Protein AF-A0A8J4PQ08-F1 (afdb_monomer_lite)

Organism: NCBI:txid133409

pLDDT: mean 77.32, std 24.74, range [23.03, 98.25]

InterPro domains:
  IPR052014 Dictyostelium Tiger [PTHR31341] (8-378)

Secondary structure (DSSP, 8-state):
----------------TTS---------B-TTS-B----TT--------SSS--------S--S----TTTTTS--TTPPP----SSSS-----PPP--EEEEPPPPTT-EEEEEEETT-BSSSS-BSEEEEEETTEEPP-EEEEETTEEEEEEEEEPS--SEEEEEEEETTEEEEEEEESPPPEEEEEEEETTEEEEEEE---S-GGGEEEEETTEE-GGGEEEEETTEEEEE----B--EEEEEEEETTEEPPTT--EEE---EEEEE----TT-EEEEEEEESB---STTPPPPEEEEETTEEPEEEE---TTS-EEEEEEPP--S-S-SB-EEEEETTEEPPP-S--B-PPPPEEEEEEEETTEEEEEEE---SS--

Structure (mmCIF, N/CA/C/O backbone):
data_AF-A0A8J4PQ08-F1
#
_entry.id   AF-A0A8J4PQ08-F1
#
loop_
_atom_site.group_PDB
_atom_site.id
_atom_site.type_symbol
_atom_site.label_atom_id
_atom_site.label_alt_id
_atom_site.label_comp_id
_atom_site.label_asym_id
_atom_site.label_entity_id
_atom_site.label_seq_id
_atom_site.pdbx_PDB_ins_code
_atom_site.Cartn_x
_atom_site.Cartn_y
_atom_site.Cartn_z
_atom_site.occupancy
_atom_site.B_iso_or_equiv
_atom_site.auth_seq_id
_atom_site.auth_comp_id
_atom_site.auth_asym_id
_atom_site.auth_atom_id
_atom_site.pdbx_PDB_model_num
ATOM 1 N N . MET A 1 1 ? -5.046 44.887 -61.066 1.00 30.95 1 MET A N 1
ATOM 2 C CA . MET A 1 1 ? -5.286 43.570 -61.690 1.00 30.95 1 MET A CA 1
ATOM 3 C C . MET A 1 1 ? -5.035 42.517 -60.612 1.00 30.95 1 MET A C 1
ATOM 5 O O . MET A 1 1 ? -3.897 42.360 -60.197 1.00 30.95 1 MET A O 1
ATOM 9 N N . ARG A 1 2 ? -6.095 41.941 -60.026 1.00 25.31 2 ARG A N 1
ATOM 10 C CA . ARG A 1 2 ? -6.002 40.898 -58.986 1.00 25.31 2 ARG A CA 1
ATOM 11 C C . ARG A 1 2 ? -5.911 39.541 -59.683 1.00 25.31 2 ARG A C 1
ATOM 13 O O . ARG A 1 2 ? -6.821 39.213 -60.434 1.00 25.31 2 ARG A O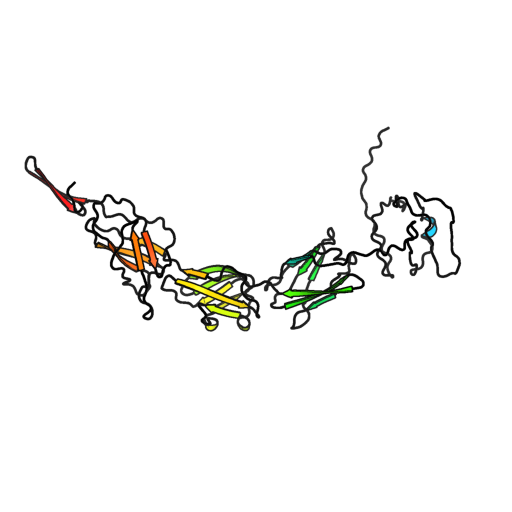 1
ATOM 20 N N . LEU A 1 3 ? -4.867 38.765 -59.407 1.00 24.53 3 LEU A N 1
ATOM 21 C CA . LEU A 1 3 ? -4.848 37.331 -59.693 1.00 24.53 3 LEU A CA 1
ATOM 22 C C . LEU A 1 3 ? -5.061 36.588 -58.373 1.00 24.53 3 LEU A C 1
ATOM 24 O O . LEU A 1 3 ? -4.211 36.611 -57.488 1.00 24.53 3 LEU A O 1
ATOM 28 N N . GLN A 1 4 ? -6.242 35.985 -58.240 1.00 29.97 4 GLN A N 1
ATOM 29 C CA . GLN A 1 4 ? -6.496 34.890 -57.311 1.00 29.97 4 GLN A CA 1
ATOM 30 C C . GLN A 1 4 ? -6.003 33.599 -57.969 1.00 29.97 4 GLN A C 1
ATOM 32 O O . GLN A 1 4 ? -6.389 33.298 -59.096 1.00 29.97 4 GLN A O 1
ATOM 37 N N . GLY A 1 5 ? -5.181 32.831 -57.260 1.00 26.22 5 GLY A N 1
ATOM 38 C CA . GLY A 1 5 ? -4.785 31.485 -57.656 1.00 26.22 5 GLY A CA 1
ATOM 39 C C . GLY A 1 5 ? -4.440 30.675 -56.414 1.00 26.22 5 GLY A C 1
ATOM 40 O O . GLY A 1 5 ? -3.536 31.038 -55.669 1.00 26.22 5 GLY A O 1
ATOM 41 N N . ASN A 1 6 ? -5.195 29.605 -56.172 1.00 27.89 6 ASN A N 1
ATOM 42 C CA . ASN A 1 6 ? -4.967 28.669 -55.076 1.00 27.89 6 ASN A CA 1
ATOM 43 C C . ASN A 1 6 ? -3.639 27.926 -55.296 1.00 27.89 6 ASN A C 1
ATOM 45 O O . ASN A 1 6 ? -3.557 27.076 -56.183 1.00 27.89 6 ASN A O 1
ATOM 49 N N . LEU A 1 7 ? -2.617 28.213 -54.485 1.00 23.03 7 LEU A N 1
ATOM 50 C CA . LEU A 1 7 ? -1.416 27.380 -54.420 1.00 23.03 7 LEU A CA 1
ATOM 51 C C . LEU A 1 7 ? -1.771 26.058 -53.724 1.00 23.03 7 LEU A C 1
ATOM 53 O O . LEU A 1 7 ? -2.114 26.044 -52.544 1.00 23.03 7 LEU A O 1
ATOM 57 N N . LYS A 1 8 ? -1.675 24.941 -54.449 1.00 24.89 8 LYS A N 1
ATOM 58 C CA . LYS A 1 8 ? -1.604 23.603 -53.852 1.00 24.89 8 LYS A CA 1
ATOM 59 C C . LYS A 1 8 ? -0.134 23.220 -53.731 1.00 24.89 8 LYS A C 1
ATOM 61 O O . LYS A 1 8 ? 0.565 23.151 -54.738 1.00 24.89 8 LYS A O 1
ATOM 66 N N . LEU A 1 9 ? 0.318 22.990 -52.502 1.00 26.17 9 LEU A N 1
ATOM 67 C CA . LEU A 1 9 ? 1.654 22.487 -52.207 1.00 26.17 9 LEU A CA 1
ATOM 68 C C . LEU A 1 9 ? 1.728 21.016 -52.645 1.00 26.17 9 LEU A C 1
ATOM 70 O O . LEU A 1 9 ? 1.007 20.179 -52.107 1.00 26.17 9 LEU A O 1
ATOM 74 N N . PHE A 1 10 ? 2.580 20.706 -53.619 1.00 25.52 10 PHE A N 1
ATOM 75 C CA . PHE A 1 10 ? 2.962 19.333 -53.945 1.00 25.52 10 PHE A CA 1
ATOM 76 C C . PHE A 1 10 ? 4.436 19.160 -53.597 1.00 25.52 10 PHE A C 1
ATOM 78 O O . PHE A 1 10 ? 5.287 19.876 -54.116 1.00 25.52 10 PHE A O 1
ATOM 85 N N . ILE A 1 11 ? 4.726 18.218 -52.703 1.00 27.17 11 ILE A N 1
ATOM 86 C CA . ILE A 1 11 ? 6.089 17.802 -52.376 1.00 27.17 11 ILE A CA 1
ATOM 87 C C . ILE A 1 11 ? 6.394 16.599 -53.270 1.00 27.17 11 ILE A C 1
ATOM 89 O O . ILE A 1 11 ? 5.764 15.552 -53.126 1.00 27.17 11 ILE A O 1
ATOM 93 N N . ILE A 1 12 ? 7.323 16.752 -54.212 1.00 25.67 12 ILE A N 1
ATOM 94 C CA . ILE A 1 12 ? 7.818 15.651 -55.046 1.00 25.67 12 ILE A CA 1
ATOM 95 C C . ILE A 1 12 ? 9.221 15.299 -54.553 1.00 25.67 12 ILE A C 1
ATOM 97 O O . ILE A 1 12 ? 10.120 16.132 -54.607 1.00 25.67 12 ILE A O 1
ATOM 101 N N . TRP A 1 13 ? 9.405 14.061 -54.092 1.00 31.44 13 TRP A N 1
ATOM 102 C CA . TRP A 1 13 ? 10.722 13.498 -53.792 1.00 31.44 13 TRP A CA 1
ATOM 103 C C . TRP A 1 13 ? 11.233 12.739 -55.016 1.00 31.44 13 TRP A C 1
ATOM 105 O O . TRP A 1 13 ? 10.597 11.787 -55.466 1.00 31.44 13 TRP A O 1
ATOM 115 N N . VAL A 1 14 ? 12.385 13.145 -55.548 1.00 27.44 14 VAL A N 1
ATOM 116 C CA . VAL A 1 14 ? 13.109 12.373 -56.564 1.00 27.44 14 VAL A CA 1
ATOM 117 C C . VAL A 1 14 ? 14.093 11.461 -55.836 1.00 27.44 14 VAL A C 1
ATOM 119 O O . VAL A 1 14 ? 15.004 11.938 -55.167 1.00 27.44 14 VAL A O 1
ATOM 122 N N . ILE A 1 15 ? 13.897 10.145 -55.941 1.00 27.97 15 ILE A N 1
ATOM 123 C CA . ILE A 1 15 ? 14.805 9.136 -55.383 1.00 27.97 15 ILE A CA 1
ATOM 124 C C . ILE A 1 15 ? 15.737 8.665 -56.505 1.00 27.97 15 ILE A C 1
ATOM 126 O O . ILE A 1 15 ? 15.296 7.996 -57.439 1.00 27.97 15 ILE A O 1
ATOM 130 N N . LEU A 1 16 ? 17.027 8.990 -56.403 1.00 28.41 16 LEU A N 1
ATOM 131 C CA . LEU A 1 16 ? 18.085 8.340 -57.178 1.00 28.41 16 LEU A CA 1
ATOM 132 C C . LEU A 1 16 ? 18.475 7.045 -56.458 1.00 28.41 16 LEU A C 1
ATOM 134 O O . LEU A 1 16 ? 19.058 7.060 -55.377 1.00 28.41 16 LEU A O 1
ATOM 138 N N . VAL A 1 17 ? 18.098 5.912 -57.045 1.00 29.02 17 VAL A N 1
ATOM 139 C CA . VAL A 1 17 ? 18.459 4.584 -56.542 1.00 29.02 17 VAL A CA 1
ATOM 140 C C . VAL A 1 17 ? 19.876 4.257 -57.022 1.00 29.02 17 VAL A C 1
ATOM 142 O O . VAL A 1 17 ? 20.136 4.285 -58.222 1.00 29.02 17 VAL A O 1
ATOM 145 N N . ASN A 1 18 ? 20.748 3.910 -56.068 1.00 30.42 18 ASN A N 1
ATOM 146 C CA . ASN A 1 18 ? 22.137 3.436 -56.203 1.00 30.42 18 ASN A CA 1
ATOM 147 C C . ASN A 1 18 ? 23.290 4.458 -56.199 1.00 30.42 18 ASN A C 1
ATOM 149 O O . ASN A 1 18 ? 24.250 4.229 -56.913 1.00 30.42 18 ASN A O 1
ATOM 153 N N . VAL A 1 19 ? 23.284 5.472 -55.322 1.00 30.34 19 VAL A N 1
ATOM 154 C CA . VAL A 1 19 ? 24.459 5.899 -54.511 1.00 30.34 19 VAL A CA 1
ATOM 155 C C . VAL A 1 19 ? 23.916 6.600 -53.256 1.00 30.34 19 VAL A C 1
ATOM 157 O O . VAL A 1 19 ? 22.947 7.348 -53.347 1.00 30.34 19 VAL A O 1
ATOM 160 N N . ASN A 1 20 ? 24.508 6.355 -52.082 1.00 32.03 20 ASN A N 1
ATOM 161 C CA . ASN A 1 20 ? 24.143 6.983 -50.802 1.00 32.03 20 ASN A CA 1
ATOM 162 C C . ASN A 1 20 ? 24.432 8.498 -50.795 1.00 32.03 20 ASN A C 1
ATOM 164 O O . ASN A 1 20 ? 25.412 8.943 -50.201 1.00 32.03 20 ASN A O 1
ATOM 168 N N . LEU A 1 21 ? 23.580 9.294 -51.434 1.00 29.95 21 LEU A N 1
ATOM 169 C CA . LEU A 1 21 ? 23.566 10.744 -51.275 1.00 29.95 21 LEU A CA 1
ATOM 170 C C . LEU A 1 21 ? 22.111 11.216 -51.189 1.00 29.95 21 LEU A C 1
ATOM 172 O O . LEU A 1 21 ? 21.422 11.354 -52.196 1.00 29.95 21 LEU A O 1
ATOM 176 N N . VAL A 1 22 ? 21.630 11.427 -49.964 1.00 29.25 22 VAL A N 1
ATOM 177 C CA . VAL A 1 22 ? 20.340 12.074 -49.706 1.00 29.25 22 VAL A CA 1
ATOM 178 C C . VAL A 1 22 ? 20.629 13.549 -49.449 1.00 29.25 22 VAL A C 1
ATOM 180 O O . VAL A 1 22 ? 21.130 13.909 -48.388 1.00 29.25 22 VAL A O 1
ATOM 183 N N . ILE A 1 23 ? 20.343 14.398 -50.434 1.00 30.84 23 ILE A N 1
ATOM 184 C CA . ILE A 1 23 ? 20.303 15.850 -50.248 1.00 30.84 23 ILE A CA 1
ATOM 185 C C . ILE A 1 23 ? 18.859 16.191 -49.870 1.00 30.84 23 ILE A C 1
ATOM 187 O O . ILE A 1 23 ? 17.963 16.124 -50.708 1.00 30.84 23 ILE A O 1
ATOM 191 N N . CYS A 1 24 ? 18.618 16.509 -48.599 1.00 27.27 24 CYS A N 1
ATOM 192 C CA . CYS A 1 24 ? 17.357 17.103 -48.161 1.00 27.27 24 CYS A CA 1
ATOM 193 C C . CYS A 1 24 ? 17.487 18.624 -48.254 1.00 27.27 24 CYS A C 1
ATOM 195 O O . CYS A 1 24 ? 17.875 19.266 -47.282 1.00 27.27 24 CYS A O 1
ATOM 197 N N . GLU A 1 25 ? 17.150 19.200 -49.403 1.00 34.75 25 GLU A N 1
ATOM 198 C CA . GLU A 1 25 ? 16.831 20.625 -49.482 1.00 34.75 25 GLU A CA 1
ATOM 199 C C . GLU A 1 25 ? 15.361 20.803 -49.848 1.00 34.75 25 GLU A C 1
ATOM 201 O O . GLU A 1 25 ? 14.820 20.145 -50.738 1.00 34.75 25 GLU A O 1
ATOM 206 N N . TYR A 1 26 ? 14.696 21.701 -49.125 1.00 31.25 26 TYR A N 1
ATOM 207 C CA . TYR A 1 26 ? 13.339 22.124 -49.431 1.00 31.25 26 TYR A CA 1
ATOM 208 C C . TYR A 1 26 ? 13.378 23.008 -50.679 1.00 31.25 26 TYR A C 1
ATOM 210 O O . TYR A 1 26 ? 13.654 24.201 -50.589 1.00 31.25 26 TYR A O 1
ATOM 218 N N . SER A 1 27 ? 13.087 22.442 -51.848 1.00 37.84 27 SER A N 1
ATOM 219 C CA . SER A 1 27 ? 12.913 23.221 -53.076 1.00 37.84 27 SER A CA 1
ATOM 220 C C . SER A 1 27 ? 11.449 23.225 -53.518 1.00 37.84 27 SER A C 1
ATOM 222 O O . SER A 1 27 ? 10.813 22.180 -53.645 1.00 37.84 27 SER A O 1
ATOM 224 N N . LEU A 1 28 ? 10.911 24.419 -53.783 1.00 31.23 28 LEU A N 1
ATOM 225 C CA . LEU A 1 28 ? 9.627 24.601 -54.465 1.00 31.23 28 LEU A CA 1
ATOM 226 C C . LEU A 1 28 ? 9.815 24.293 -55.957 1.00 31.23 28 LEU A C 1
ATOM 228 O O . LEU A 1 28 ? 10.540 25.006 -56.655 1.00 31.23 28 LEU A O 1
ATOM 232 N N . VAL A 1 29 ? 9.155 23.242 -56.443 1.00 34.34 29 VAL A N 1
ATOM 233 C CA . VAL A 1 29 ? 9.182 22.833 -57.855 1.00 34.34 29 VAL A CA 1
ATOM 234 C C . VAL A 1 29 ? 7.780 22.985 -58.446 1.00 34.34 29 VAL A C 1
ATOM 236 O O . VAL A 1 29 ? 6.803 22.511 -57.867 1.00 34.34 29 VAL A O 1
ATOM 239 N N . ASN A 1 30 ? 7.661 23.664 -59.590 1.00 34.00 30 ASN A N 1
ATOM 240 C CA . ASN A 1 30 ? 6.406 23.727 -60.351 1.00 34.00 30 ASN A CA 1
ATOM 241 C C . ASN A 1 30 ? 6.280 22.503 -61.287 1.00 34.00 30 ASN A C 1
ATOM 243 O O . ASN A 1 30 ? 7.278 21.886 -61.648 1.00 34.00 30 ASN A O 1
ATOM 247 N N . TYR A 1 31 ? 5.060 22.193 -61.732 1.00 28.59 31 TYR A N 1
ATOM 248 C CA . TYR A 1 31 ? 4.630 21.031 -62.529 1.00 28.59 31 TYR A CA 1
ATOM 249 C C . TYR A 1 31 ? 5.437 20.747 -63.815 1.00 28.59 31 TYR A C 1
ATOM 251 O O . TYR A 1 31 ? 5.327 19.658 -64.367 1.00 28.59 31 TYR A O 1
ATOM 259 N N . ASN A 1 32 ? 6.274 21.686 -64.271 1.00 36.00 32 ASN A N 1
ATOM 260 C CA . ASN A 1 32 ? 7.143 21.538 -65.444 1.00 36.00 32 ASN A CA 1
ATOM 261 C C . ASN A 1 32 ? 8.618 21.239 -65.101 1.00 36.00 32 ASN A C 1
ATOM 263 O O . ASN A 1 32 ? 9.473 21.320 -65.978 1.00 36.00 32 ASN A O 1
ATOM 267 N N . GLY A 1 33 ? 8.944 20.916 -63.844 1.00 36.88 33 GLY A N 1
ATOM 268 C CA . GLY A 1 33 ? 10.312 20.567 -63.431 1.00 36.88 33 GLY A CA 1
ATOM 269 C C . GLY A 1 33 ? 11.247 21.764 -63.227 1.00 36.88 33 GLY A C 1
ATOM 270 O O . GLY A 1 33 ? 12.455 21.589 -63.104 1.00 36.88 33 GLY A O 1
ATOM 271 N N . THR A 1 34 ? 10.709 22.983 -63.173 1.00 37.69 34 THR A N 1
ATOM 272 C CA . THR A 1 34 ? 11.488 24.199 -62.903 1.00 37.69 34 THR A CA 1
ATOM 273 C C . THR A 1 34 ? 11.625 24.408 -61.392 1.00 37.69 34 THR A C 1
ATOM 275 O O . THR A 1 34 ? 10.616 24.537 -60.690 1.00 37.69 34 THR A O 1
ATOM 278 N N . ILE A 1 35 ? 12.866 24.445 -60.898 1.00 42.06 35 ILE A N 1
ATOM 279 C CA . ILE A 1 35 ? 13.210 24.768 -59.504 1.00 42.06 35 ILE A CA 1
ATOM 280 C C . ILE A 1 35 ? 13.193 26.294 -59.354 1.00 42.06 35 ILE A C 1
ATOM 282 O O . ILE A 1 35 ? 13.884 26.990 -60.096 1.00 42.06 35 ILE A O 1
ATOM 286 N N . LEU A 1 36 ? 12.380 26.824 -58.434 1.00 32.59 36 LEU A N 1
ATOM 287 C CA . LEU A 1 36 ? 12.050 28.258 -58.413 1.00 32.59 36 LEU A CA 1
ATOM 288 C C . LEU A 1 36 ? 12.892 29.139 -57.476 1.00 32.59 36 LEU A C 1
ATOM 290 O O . LEU A 1 36 ? 12.728 30.355 -57.538 1.00 32.59 36 LEU A O 1
ATOM 294 N N . ALA A 1 37 ? 13.798 28.602 -56.653 1.00 35.72 37 ALA A N 1
ATOM 295 C CA . ALA A 1 37 ? 14.756 29.436 -55.918 1.00 35.72 37 ALA A CA 1
ATOM 296 C C . ALA A 1 37 ? 15.928 28.635 -55.333 1.00 35.72 37 ALA A C 1
ATOM 298 O O . ALA A 1 37 ? 15.718 27.583 -54.736 1.00 35.72 37 ALA A O 1
ATOM 299 N N . PHE A 1 38 ? 17.127 29.215 -55.415 1.00 40.59 38 PHE A N 1
ATOM 300 C CA . PHE A 1 38 ? 18.205 29.019 -54.442 1.00 40.59 38 PHE A CA 1
ATOM 301 C C . PHE A 1 38 ? 18.368 30.316 -53.637 1.00 40.59 38 PHE A C 1
ATOM 303 O O . PHE A 1 38 ? 17.947 31.385 -54.092 1.00 40.59 38 PHE A O 1
ATOM 310 N N . GLN A 1 39 ? 18.987 30.250 -52.454 1.00 35.91 39 GLN A N 1
ATOM 311 C CA . GLN A 1 39 ? 19.452 31.468 -51.785 1.00 35.91 39 GLN A CA 1
ATOM 312 C C . GLN A 1 39 ? 20.406 32.255 -52.710 1.00 35.91 39 GLN A C 1
ATOM 314 O O . GLN A 1 39 ? 21.155 31.652 -53.484 1.00 35.91 39 GLN A O 1
ATOM 319 N N . PRO A 1 40 ? 20.392 33.600 -52.663 1.00 33.00 40 PRO A N 1
ATOM 320 C CA . PRO A 1 40 ? 21.289 34.414 -53.475 1.00 33.00 40 PRO A CA 1
ATOM 321 C C . PRO A 1 40 ? 22.748 34.134 -53.091 1.00 33.00 40 PRO A C 1
ATOM 323 O O . PRO A 1 40 ? 23.135 34.383 -51.954 1.00 33.00 40 P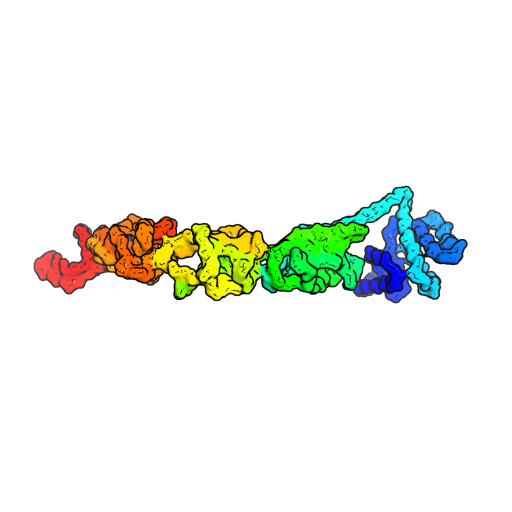RO A O 1
ATOM 326 N N . GLY A 1 41 ? 23.557 33.642 -54.036 1.00 40.50 41 GLY A N 1
ATOM 327 C CA . GLY A 1 41 ? 24.990 33.437 -53.792 1.00 40.50 41 GLY A CA 1
ATOM 328 C C . GLY A 1 41 ? 25.707 32.419 -54.677 1.00 40.50 41 GLY A C 1
ATOM 329 O O . GLY A 1 41 ? 26.919 32.496 -54.777 1.00 40.50 41 GLY A O 1
ATOM 330 N N . ILE A 1 42 ? 25.022 31.506 -55.368 1.00 40.66 42 ILE A N 1
ATOM 331 C CA . ILE A 1 42 ? 25.696 30.432 -56.125 1.00 40.66 42 ILE A CA 1
ATOM 332 C C . ILE A 1 42 ? 26.181 30.939 -57.500 1.00 40.66 42 ILE A C 1
ATOM 334 O O . ILE A 1 42 ? 25.386 31.445 -58.297 1.00 40.66 42 ILE A O 1
ATOM 338 N N . LYS A 1 43 ? 27.487 30.803 -57.796 1.00 40.25 43 LYS A N 1
ATOM 339 C CA . LYS A 1 43 ? 28.102 31.288 -59.056 1.00 40.25 43 LYS A CA 1
ATOM 340 C C . LYS A 1 43 ? 28.248 30.232 -60.153 1.00 40.25 43 LYS A C 1
ATOM 342 O O . LYS A 1 43 ? 28.104 30.565 -61.324 1.00 40.25 43 LYS A O 1
ATOM 347 N N . SER A 1 44 ? 28.537 28.975 -59.815 1.00 43.09 44 SER A N 1
ATOM 348 C CA . SER A 1 44 ? 28.680 27.912 -60.818 1.00 43.09 44 SER A CA 1
ATOM 349 C C . SER A 1 44 ? 28.425 26.531 -60.234 1.00 43.09 44 SER A C 1
ATOM 351 O O . SER A 1 44 ? 28.840 26.250 -59.114 1.00 43.09 44 SER A O 1
ATOM 353 N N . ILE A 1 45 ? 27.834 25.651 -61.037 1.00 41.53 45 ILE A N 1
ATOM 354 C CA . ILE A 1 45 ? 27.755 24.214 -60.770 1.00 41.53 45 ILE A CA 1
ATOM 355 C C . ILE A 1 45 ? 28.678 23.534 -61.783 1.00 41.53 45 ILE A C 1
ATOM 357 O O . ILE A 1 45 ? 28.517 23.724 -62.988 1.00 41.53 45 ILE A O 1
ATOM 361 N N . SER A 1 46 ? 29.658 22.770 -61.303 1.00 41.81 46 SER A N 1
ATOM 362 C CA . SER A 1 46 ? 30.541 21.958 -62.144 1.00 41.81 46 SER A CA 1
ATOM 363 C C . SER A 1 46 ? 30.134 20.495 -62.031 1.00 41.81 46 SER A C 1
ATOM 365 O O . SER A 1 46 ? 30.047 19.955 -60.929 1.00 41.81 46 SER A O 1
ATOM 367 N N . LEU A 1 47 ? 29.886 19.854 -63.172 1.00 38.75 47 LEU A N 1
ATOM 368 C CA . LEU A 1 47 ? 29.610 18.425 -63.264 1.00 38.75 47 LEU A CA 1
ATOM 369 C C . LEU A 1 47 ? 30.825 17.745 -63.892 1.00 38.75 47 LEU A C 1
ATOM 371 O O . LEU A 1 47 ? 31.148 17.997 -65.054 1.00 38.75 47 LEU A O 1
ATOM 375 N N . ASN A 1 48 ? 31.484 16.868 -63.138 1.00 37.72 48 ASN A N 1
ATOM 376 C CA . ASN A 1 48 ? 32.496 15.978 -63.692 1.00 37.72 48 ASN A CA 1
ATOM 377 C C . ASN A 1 48 ? 31.828 14.663 -64.076 1.00 37.72 48 ASN A C 1
ATOM 379 O O . ASN A 1 48 ? 31.391 13.900 -63.217 1.00 37.72 48 ASN A O 1
ATOM 383 N N . ASN A 1 49 ? 31.754 14.409 -65.378 1.00 36.97 49 ASN A N 1
ATOM 384 C CA . ASN A 1 49 ? 31.402 13.097 -65.894 1.00 36.97 49 ASN A CA 1
ATOM 385 C C . ASN A 1 49 ? 32.696 12.338 -66.226 1.00 36.97 49 ASN A C 1
ATOM 387 O O . ASN A 1 49 ? 33.690 12.962 -66.601 1.00 36.97 49 ASN A O 1
ATOM 391 N N . ASN A 1 50 ? 32.697 11.007 -66.126 1.00 36.12 50 ASN A N 1
ATOM 392 C CA . ASN A 1 50 ? 33.893 10.150 -66.260 1.00 36.12 50 ASN A CA 1
ATOM 393 C C . ASN A 1 50 ? 34.572 10.165 -67.654 1.00 36.12 50 ASN A C 1
ATOM 395 O O . ASN A 1 50 ? 35.497 9.399 -67.909 1.00 36.12 50 ASN A O 1
ATOM 399 N N . PHE A 1 51 ? 34.172 11.074 -68.546 1.00 39.09 51 PHE A N 1
ATOM 400 C CA . PHE A 1 51 ? 34.746 11.296 -69.872 1.00 39.09 51 PHE A CA 1
ATOM 401 C C . PHE A 1 51 ? 35.385 12.692 -69.999 1.00 39.09 51 PHE A C 1
ATOM 403 O O . PHE A 1 51 ? 35.043 13.467 -70.884 1.00 39.09 51 PHE A O 1
ATOM 410 N N . GLY A 1 52 ? 36.315 13.037 -69.104 1.00 35.47 52 GLY A N 1
ATOM 411 C CA . GLY A 1 52 ? 37.473 13.904 -69.392 1.00 35.47 52 GLY A CA 1
ATOM 412 C C . GLY A 1 52 ? 37.287 15.315 -69.986 1.00 35.47 52 GLY A C 1
ATOM 413 O O . GLY A 1 52 ? 38.287 15.898 -70.403 1.00 35.47 52 GLY A O 1
ATOM 414 N N . LYS A 1 53 ? 36.087 15.908 -70.036 1.00 35.06 53 LYS A N 1
ATOM 415 C CA . LYS A 1 53 ? 35.900 17.320 -70.420 1.00 35.06 53 LYS A CA 1
ATOM 416 C C . LYS A 1 53 ? 34.958 18.045 -69.4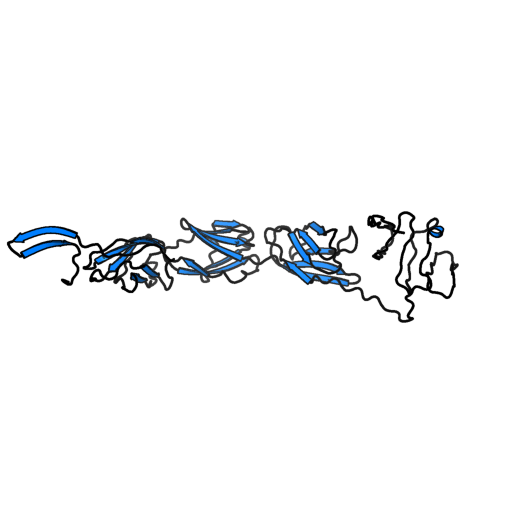55 1.00 35.06 53 LYS A C 1
ATOM 418 O O . LYS A 1 53 ? 33.789 17.670 -69.383 1.00 35.06 53 LYS A O 1
ATOM 423 N N . PRO A 1 54 ? 35.418 19.105 -68.766 1.00 37.50 54 PRO A N 1
ATOM 424 C CA . PRO A 1 54 ? 34.530 19.951 -67.986 1.00 37.50 54 PRO A CA 1
ATOM 425 C C . PRO A 1 54 ? 33.590 20.704 -68.933 1.00 37.50 54 PRO A C 1
ATOM 427 O O . PRO A 1 54 ? 34.035 21.431 -69.822 1.00 37.50 54 PRO A O 1
ATOM 430 N N . ILE A 1 55 ? 32.281 20.545 -68.740 1.00 41.06 55 ILE A N 1
ATOM 431 C CA . ILE A 1 55 ? 31.283 21.425 -69.354 1.00 41.06 55 ILE A CA 1
ATOM 432 C C . ILE A 1 55 ? 31.178 22.647 -68.439 1.00 41.06 55 ILE A C 1
ATOM 434 O O . ILE A 1 55 ? 30.357 22.697 -67.529 1.00 41.06 55 ILE A O 1
ATOM 438 N N . GLY A 1 56 ? 32.089 23.602 -68.619 1.00 39.41 56 GLY A N 1
ATOM 439 C CA . GLY A 1 56 ? 32.088 24.856 -67.872 1.00 39.41 56 GLY A CA 1
ATOM 440 C C . GLY A 1 56 ? 31.273 25.923 -68.595 1.00 39.41 56 GLY A C 1
ATOM 441 O O . GLY A 1 56 ? 31.634 26.324 -69.699 1.00 39.41 56 GLY A O 1
ATOM 442 N N . VAL A 1 57 ? 30.215 26.430 -67.962 1.00 39.97 57 VAL A N 1
ATOM 443 C CA . VAL A 1 57 ? 29.646 27.739 -68.315 1.00 39.97 57 VAL A CA 1
ATOM 444 C C . VAL A 1 57 ? 30.258 28.748 -67.354 1.00 39.97 57 VAL A C 1
ATOM 446 O O . VAL A 1 57 ? 29.871 28.829 -66.193 1.00 39.97 57 VAL A O 1
ATOM 449 N N . ASN A 1 58 ? 31.268 29.474 -67.825 1.00 41.59 58 ASN A N 1
ATOM 450 C CA . ASN A 1 58 ? 31.983 30.454 -67.019 1.00 41.59 58 ASN A CA 1
ATOM 451 C C . ASN A 1 58 ? 31.396 31.843 -67.293 1.00 41.59 58 ASN A C 1
ATOM 453 O O . ASN A 1 58 ? 31.840 32.537 -68.201 1.00 41.59 58 ASN A O 1
ATOM 457 N N . ASN A 1 59 ? 30.366 32.224 -66.539 1.00 41.03 59 ASN A N 1
ATOM 458 C CA . ASN A 1 59 ? 29.791 33.566 -66.590 1.00 41.03 59 ASN A CA 1
ATOM 459 C C . ASN A 1 59 ? 29.838 34.160 -65.182 1.00 41.03 59 ASN A C 1
ATOM 461 O O . ASN A 1 59 ? 29.212 33.650 -64.261 1.00 41.03 59 ASN A O 1
ATOM 465 N N . GLY A 1 60 ? 30.621 35.225 -65.010 1.00 37.59 60 GLY A N 1
ATOM 466 C CA . GLY A 1 60 ? 30.934 35.846 -63.721 1.00 37.59 60 GLY A CA 1
ATOM 467 C C . GLY A 1 60 ? 29.787 36.620 -63.055 1.00 37.59 60 GLY A C 1
ATOM 468 O O . GLY A 1 60 ? 30.013 37.742 -62.614 1.00 37.59 60 GLY A O 1
ATOM 469 N N . GLY A 1 61 ? 28.591 36.040 -62.933 1.00 41.25 61 GLY A N 1
ATOM 470 C CA . GLY A 1 61 ? 27.450 36.624 -62.218 1.00 41.25 61 GLY A CA 1
ATOM 471 C C . GLY A 1 61 ? 26.648 35.572 -61.447 1.00 41.25 61 GLY A C 1
ATOM 472 O O . GLY A 1 61 ? 26.529 34.438 -61.898 1.00 41.25 61 GLY A O 1
ATOM 473 N N . CYS A 1 62 ? 26.119 35.937 -60.274 1.00 38.53 62 CYS A N 1
ATOM 474 C CA . CYS A 1 62 ? 25.230 35.073 -59.491 1.00 38.53 62 CYS A CA 1
ATOM 475 C C . CYS A 1 62 ? 23.901 34.888 -60.234 1.00 38.53 62 CYS A C 1
ATOM 477 O O . CYS A 1 62 ? 23.249 35.872 -60.591 1.00 38.53 62 CYS A O 1
ATOM 479 N N . PHE A 1 63 ? 23.493 33.642 -60.461 1.00 42.53 63 PHE A N 1
ATOM 480 C CA . PHE A 1 63 ? 22.239 33.332 -61.146 1.00 42.53 63 PHE A CA 1
ATOM 481 C C . PHE A 1 63 ? 21.084 33.246 -60.144 1.00 42.53 63 PHE A C 1
ATOM 483 O O . PHE A 1 63 ? 21.231 32.690 -59.060 1.00 42.53 63 PHE A O 1
ATOM 490 N N . SER A 1 64 ? 19.914 33.767 -60.518 1.00 38.31 64 SER A N 1
ATOM 491 C CA . SER A 1 64 ? 18.673 33.634 -59.741 1.00 38.31 64 SER A CA 1
ATOM 492 C C . SER A 1 64 ? 17.792 32.463 -60.193 1.00 38.31 64 SER A C 1
ATOM 494 O O . SER A 1 64 ? 16.819 32.139 -59.519 1.00 38.31 64 SER A O 1
ATOM 496 N N . SER A 1 65 ? 18.115 31.807 -61.313 1.00 41.88 65 SER A N 1
ATOM 497 C CA . SER A 1 65 ? 17.464 30.565 -61.750 1.00 41.88 65 SER A CA 1
ATOM 498 C C . SER A 1 65 ? 18.354 29.794 -62.729 1.00 41.88 65 SER A C 1
ATOM 500 O O . SER A 1 65 ? 19.101 30.402 -63.498 1.00 41.88 65 SER A O 1
ATOM 502 N N . PHE A 1 66 ? 18.289 28.461 -62.682 1.00 44.94 66 PHE A N 1
ATOM 503 C CA . PHE A 1 66 ? 19.040 27.556 -63.556 1.00 44.94 66 PHE A CA 1
ATOM 504 C C . PHE A 1 66 ? 18.073 26.514 -64.131 1.00 44.94 66 PHE A C 1
ATOM 506 O O . PHE A 1 66 ? 17.417 25.796 -63.377 1.00 44.94 66 PHE A O 1
ATOM 513 N N . ASP A 1 67 ? 17.951 26.448 -65.458 1.00 43.53 67 ASP A N 1
ATOM 514 C CA . ASP A 1 67 ? 17.086 25.475 -66.130 1.00 43.53 67 ASP A CA 1
ATOM 515 C C . ASP A 1 67 ? 17.878 24.197 -66.441 1.00 43.53 67 ASP A C 1
ATOM 517 O O . ASP A 1 67 ? 18.742 24.170 -67.318 1.00 43.53 67 ASP A O 1
ATOM 521 N N . LEU A 1 68 ? 17.604 23.134 -65.682 1.00 45.75 68 LEU A N 1
ATOM 522 C CA . LEU A 1 68 ? 18.264 21.830 -65.813 1.00 45.75 68 LEU A CA 1
ATOM 523 C C . LEU A 1 68 ? 17.548 20.885 -66.793 1.00 45.75 68 LEU A C 1
ATOM 525 O O . LEU A 1 68 ? 18.019 19.768 -67.025 1.00 45.75 68 LEU A O 1
ATOM 529 N N . SER A 1 69 ? 16.440 21.317 -67.404 1.00 43.25 69 SER A N 1
ATOM 530 C CA . SER A 1 69 ? 15.660 20.498 -68.339 1.00 43.25 69 SER A CA 1
ATOM 531 C C . SER A 1 69 ? 16.443 19.929 -69.543 1.00 43.25 69 SER A C 1
ATOM 533 O O . SER A 1 69 ? 16.110 18.816 -69.965 1.00 43.25 69 SER A O 1
ATOM 535 N N . PRO A 1 70 ? 17.521 20.555 -70.070 1.00 39.75 70 PRO A N 1
ATOM 536 C CA . PRO A 1 70 ? 18.278 19.976 -71.184 1.00 39.75 70 PRO A CA 1
ATOM 537 C C . PRO A 1 70 ? 19.207 18.821 -70.775 1.00 39.75 70 PRO A C 1
ATOM 539 O O . PRO A 1 70 ? 19.589 18.018 -71.624 1.00 39.75 70 PRO A O 1
ATOM 542 N N . LEU A 1 71 ? 19.582 18.721 -69.493 1.00 43.28 71 LEU A N 1
ATOM 543 C CA . LEU A 1 71 ? 20.597 17.775 -69.006 1.00 43.28 71 LEU A CA 1
ATOM 544 C C . LEU A 1 71 ? 20.006 16.452 -68.500 1.00 43.28 71 LEU A C 1
ATOM 546 O O . LEU A 1 71 ? 20.739 15.479 -68.357 1.00 43.28 71 LEU A O 1
ATOM 550 N N . ALA A 1 72 ? 18.692 16.374 -68.278 1.00 42.22 72 ALA A N 1
ATOM 551 C CA . ALA A 1 72 ? 18.027 15.213 -67.678 1.00 42.22 72 ALA A CA 1
ATOM 552 C C . ALA A 1 72 ? 17.956 13.955 -68.578 1.00 42.22 72 ALA A C 1
ATOM 554 O O . ALA A 1 72 ? 17.503 12.906 -68.128 1.00 42.22 72 ALA A O 1
ATOM 555 N N . LYS A 1 73 ? 18.386 14.025 -69.848 1.00 38.47 73 LYS A N 1
ATOM 556 C CA . LYS A 1 73 ? 18.265 12.911 -70.811 1.00 38.47 73 LYS A CA 1
ATOM 557 C C . LYS A 1 73 ? 19.486 11.980 -70.914 1.00 38.47 73 LYS A C 1
ATOM 559 O O . LYS A 1 73 ? 19.406 11.013 -71.663 1.00 38.47 73 LYS A O 1
ATOM 564 N N . SER A 1 74 ? 20.590 12.216 -70.194 1.00 39.16 74 SER A N 1
ATOM 565 C CA . SER A 1 74 ? 21.817 11.401 -70.348 1.00 39.16 74 SER A CA 1
ATOM 566 C C . SER A 1 74 ? 22.623 11.180 -69.055 1.00 39.16 74 SER A C 1
ATOM 568 O O . SER A 1 74 ? 23.836 11.399 -69.040 1.00 39.16 74 SER A O 1
ATOM 570 N N . TRP A 1 75 ? 21.976 10.804 -67.951 1.00 40.84 75 TRP A N 1
ATOM 571 C CA . TRP A 1 75 ? 22.666 10.606 -66.666 1.00 40.84 75 TRP A CA 1
ATOM 572 C C . TRP A 1 75 ? 23.081 9.148 -66.445 1.00 40.84 75 TRP A C 1
ATOM 574 O O . TRP A 1 75 ? 22.269 8.240 -66.613 1.00 40.84 75 TRP A O 1
ATOM 584 N N . GLU A 1 76 ? 24.330 8.943 -66.016 1.00 36.25 76 GLU A N 1
ATOM 585 C CA . GLU A 1 76 ? 24.820 7.680 -65.451 1.00 36.25 76 GLU A CA 1
ATOM 586 C C . GLU A 1 76 ? 24.947 7.777 -63.915 1.00 36.25 76 GLU A C 1
ATOM 588 O O . GLU A 1 76 ? 25.120 8.876 -63.384 1.00 36.25 76 GLU A O 1
ATOM 593 N N . PRO A 1 77 ? 24.878 6.655 -63.170 1.00 33.28 77 PRO A N 1
ATOM 594 C CA . PRO A 1 77 ? 24.570 6.653 -61.736 1.00 33.28 77 PRO A CA 1
ATOM 595 C C . PRO A 1 77 ? 25.705 7.072 -60.786 1.00 33.28 77 PRO A C 1
ATOM 597 O O . PRO A 1 77 ? 25.555 6.894 -59.587 1.00 33.28 77 PRO A O 1
ATOM 600 N N . SER A 1 78 ? 26.845 7.589 -61.252 1.00 31.02 78 SER A N 1
ATOM 601 C CA . SER A 1 78 ? 28.053 7.745 -60.414 1.00 31.02 78 SER A CA 1
ATOM 602 C C . SER A 1 78 ? 28.581 9.178 -60.271 1.00 31.02 78 SER A C 1
ATOM 604 O O . SER A 1 78 ? 29.778 9.374 -60.068 1.00 31.02 78 SER A O 1
ATOM 606 N N . SER A 1 79 ? 27.731 10.196 -60.388 1.00 35.44 79 SER A N 1
ATOM 607 C CA . SER A 1 79 ? 28.159 11.597 -60.261 1.00 35.44 79 SER A CA 1
ATOM 608 C C . SER A 1 79 ? 28.199 12.063 -58.798 1.00 35.44 79 SER A C 1
ATOM 610 O O . SER A 1 79 ? 27.231 11.904 -58.058 1.00 35.44 79 SER A O 1
ATOM 612 N N . VAL A 1 80 ? 29.315 12.673 -58.388 1.00 35.94 80 VAL A N 1
ATOM 613 C CA . VAL A 1 80 ? 29.480 13.344 -57.086 1.00 35.94 80 VAL A CA 1
ATOM 614 C C . VAL A 1 80 ? 29.174 14.833 -57.251 1.00 35.94 80 VAL A C 1
ATOM 616 O O . VAL A 1 80 ? 29.678 15.464 -58.181 1.00 35.94 80 VAL A O 1
ATOM 619 N N . PHE A 1 81 ? 28.378 15.403 -56.344 1.00 34.66 81 PHE A N 1
ATOM 620 C CA . PHE A 1 81 ? 28.101 16.840 -56.306 1.00 34.66 81 PHE A CA 1
ATOM 621 C C . PHE A 1 81 ? 29.028 17.531 -55.307 1.00 34.66 81 PHE A C 1
ATOM 623 O O . PHE A 1 81 ? 29.049 17.183 -54.129 1.00 34.66 81 PHE A O 1
ATOM 630 N N . HIS A 1 82 ? 29.762 18.539 -55.775 1.00 37.75 82 HIS A N 1
ATOM 631 C CA . HIS A 1 82 ? 30.443 19.503 -54.918 1.00 37.75 82 HIS A CA 1
ATOM 632 C C . HIS A 1 82 ? 29.669 20.819 -54.977 1.00 37.75 82 HIS A C 1
ATOM 634 O O . HIS A 1 82 ? 29.597 21.447 -56.032 1.00 37.75 82 HIS A O 1
ATOM 640 N N . VAL A 1 83 ? 29.081 21.226 -53.853 1.00 38.97 83 VAL A N 1
ATOM 641 C CA . VAL A 1 83 ? 28.539 22.579 -53.694 1.00 38.97 83 VAL A CA 1
ATOM 642 C C . VAL A 1 83 ? 29.674 23.442 -53.157 1.00 38.97 83 VAL A C 1
ATOM 644 O O . VAL A 1 83 ? 30.190 23.178 -52.074 1.00 38.97 83 VAL A O 1
ATOM 647 N N . ILE A 1 84 ? 30.108 24.418 -53.951 1.00 43.03 84 ILE A N 1
ATOM 648 C CA . ILE A 1 84 ? 31.108 25.412 -53.552 1.00 43.03 84 ILE A CA 1
ATOM 649 C C . ILE A 1 84 ? 30.331 26.683 -53.212 1.00 43.03 84 ILE A C 1
ATOM 651 O O . ILE A 1 84 ? 29.713 27.278 -54.098 1.00 43.03 84 ILE A O 1
ATOM 655 N N . ASP A 1 85 ? 30.320 27.053 -51.933 1.00 38.78 85 ASP A N 1
ATOM 656 C CA . ASP A 1 85 ? 29.777 28.335 -51.478 1.00 38.78 85 ASP A CA 1
ATOM 657 C C . ASP A 1 85 ? 30.767 29.471 -51.811 1.00 38.78 85 ASP A C 1
ATOM 659 O O . ASP A 1 85 ? 31.972 29.255 -51.916 1.00 38.78 85 ASP A O 1
ATOM 663 N N . CYS A 1 86 ? 30.263 30.683 -52.041 1.00 44.66 86 CYS A N 1
ATOM 664 C CA . CYS A 1 86 ? 30.995 31.811 -52.635 1.00 44.66 86 CYS A CA 1
ATOM 665 C C . CYS A 1 86 ? 31.968 32.536 -51.699 1.00 44.66 86 CYS A C 1
ATOM 667 O O . CYS A 1 86 ? 32.573 33.532 -52.104 1.00 44.66 86 CYS A O 1
ATOM 669 N N . ASN A 1 87 ? 32.146 32.046 -50.479 1.00 45.97 87 ASN A N 1
ATOM 670 C CA . ASN A 1 87 ? 33.242 32.463 -49.626 1.00 45.97 87 ASN A CA 1
ATOM 671 C C . ASN A 1 87 ? 34.267 31.334 -49.646 1.00 45.97 87 ASN A C 1
ATOM 673 O O . ASN A 1 87 ? 33.937 30.210 -49.287 1.00 45.97 87 ASN A O 1
ATOM 677 N N . ASP A 1 88 ? 35.499 31.640 -50.050 1.00 42.62 88 ASP A N 1
ATOM 678 C CA . ASP A 1 88 ? 36.663 30.735 -50.132 1.00 42.62 88 ASP A CA 1
ATOM 679 C C . ASP A 1 88 ? 37.087 30.130 -48.768 1.00 42.62 88 ASP A C 1
ATOM 681 O O . ASP A 1 88 ? 38.200 29.638 -48.588 1.00 42.62 88 ASP A O 1
ATOM 685 N N . GLU A 1 89 ? 36.203 30.161 -47.775 1.00 46.12 89 GLU A N 1
ATOM 686 C CA . GLU A 1 89 ? 36.321 29.405 -46.548 1.00 46.12 89 GLU A CA 1
ATOM 687 C C . GLU A 1 89 ? 35.657 28.054 -46.787 1.00 46.12 89 GLU A C 1
ATOM 689 O O . GLU A 1 89 ? 34.439 27.945 -46.915 1.00 46.12 89 GLU A O 1
ATOM 694 N N . SER A 1 90 ? 36.470 27.000 -46.845 1.00 47.12 90 SER A N 1
ATOM 695 C CA . SER A 1 90 ? 36.023 25.617 -46.721 1.00 47.12 90 SER A CA 1
ATOM 696 C C . SER A 1 90 ? 35.321 25.426 -45.370 1.00 47.12 90 SER A C 1
ATOM 698 O O . SER A 1 90 ? 35.908 24.921 -44.412 1.00 47.12 90 SER A O 1
ATOM 700 N N . GLY A 1 91 ? 34.075 25.879 -45.267 1.00 47.62 91 GLY A N 1
ATOM 701 C CA . GLY A 1 91 ? 33.215 25.649 -44.127 1.00 47.62 91 GLY A CA 1
ATOM 702 C C . GLY A 1 91 ? 32.848 24.177 -44.127 1.00 47.62 91 GLY A C 1
ATOM 703 O O . GLY A 1 91 ? 32.049 23.725 -44.946 1.00 47.62 91 GLY A O 1
ATOM 704 N N . SER A 1 92 ? 33.450 23.396 -43.234 1.00 45.69 92 SER A N 1
ATOM 705 C CA . SER A 1 92 ? 32.931 22.068 -42.944 1.00 45.69 92 SER A CA 1
ATOM 706 C C . SER A 1 92 ? 31.519 22.243 -42.394 1.00 45.69 92 SER A C 1
ATOM 708 O O . SER A 1 92 ? 31.349 22.813 -41.317 1.00 45.69 92 SER A O 1
ATOM 710 N N . LEU A 1 93 ? 30.508 21.764 -43.121 1.00 46.44 93 LEU A N 1
ATOM 711 C CA . LEU A 1 93 ? 29.173 21.577 -42.567 1.00 46.44 93 LEU A CA 1
ATOM 712 C C . LEU A 1 93 ? 29.296 20.561 -41.426 1.00 46.44 93 LEU A C 1
ATOM 714 O O . LEU A 1 93 ? 29.318 19.349 -41.648 1.00 46.44 93 LEU A O 1
ATOM 718 N N . GLU A 1 94 ? 29.447 21.052 -40.198 1.00 51.28 94 GLU A N 1
ATOM 719 C CA . GLU A 1 94 ? 29.333 20.222 -39.008 1.00 51.28 94 GLU A CA 1
ATOM 720 C C . GLU A 1 94 ? 27.865 19.828 -38.867 1.00 51.28 94 GLU A C 1
ATOM 722 O O . GLU A 1 94 ? 27.031 20.562 -38.333 1.00 51.28 94 GLU A O 1
ATOM 727 N N . TYR A 1 95 ? 27.526 18.654 -39.395 1.00 56.22 95 TYR A N 1
ATOM 728 C CA . TYR A 1 95 ? 26.228 18.055 -39.141 1.00 56.22 95 TYR A CA 1
ATOM 729 C C . TYR A 1 95 ? 26.076 17.852 -37.635 1.00 56.22 95 TYR A C 1
ATOM 731 O O . TYR A 1 95 ? 26.887 17.181 -36.990 1.00 56.22 95 TYR A O 1
ATOM 739 N N . SER A 1 96 ? 25.023 18.449 -37.075 1.00 58.47 96 SER A N 1
ATOM 740 C CA . SER A 1 96 ? 24.665 18.252 -35.676 1.00 58.47 96 SER A CA 1
ATOM 741 C C . SER A 1 96 ? 24.449 16.765 -35.425 1.00 58.47 96 SER A C 1
ATOM 743 O O . SER A 1 96 ? 23.591 16.126 -36.031 1.00 58.47 96 SER A O 1
ATOM 745 N N . VAL A 1 97 ? 25.270 16.219 -34.537 1.00 63.59 97 VAL A N 1
ATOM 746 C CA . VAL A 1 97 ? 25.236 14.817 -34.141 1.00 63.59 97 VAL A CA 1
ATOM 747 C C . VAL A 1 97 ? 23.866 14.476 -33.554 1.00 63.59 97 VAL A C 1
ATOM 749 O O . VAL A 1 97 ? 23.388 15.176 -32.660 1.00 63.59 97 VAL A O 1
ATOM 752 N N . SER A 1 98 ? 23.262 13.372 -33.999 1.00 67.50 98 SER A N 1
ATOM 753 C CA . SER A 1 98 ? 22.073 12.824 -33.347 1.00 67.50 98 SER A CA 1
ATOM 754 C C . SER A 1 98 ? 22.428 12.375 -31.930 1.00 67.50 98 SER A C 1
ATOM 756 O O . SER A 1 98 ? 23.204 11.438 -31.713 1.00 67.50 98 SER A O 1
ATOM 758 N N . SER A 1 99 ? 21.865 13.056 -30.942 1.00 79.31 99 SER A N 1
ATOM 759 C CA . SER A 1 99 ? 21.892 12.639 -29.548 1.00 79.31 99 SER A CA 1
ATOM 760 C C . SER A 1 99 ? 20.460 12.463 -29.072 1.00 79.31 99 SER A C 1
ATOM 762 O O . SER A 1 99 ? 19.643 13.381 -29.163 1.00 79.31 99 SER A O 1
ATOM 764 N N . ILE A 1 100 ? 20.142 11.257 -28.593 1.00 87.62 100 ILE A N 1
ATOM 765 C CA . ILE A 1 100 ? 18.862 10.988 -27.933 1.00 87.62 100 ILE A CA 1
ATOM 766 C C . ILE A 1 100 ? 18.797 11.897 -26.707 1.00 87.62 100 ILE A C 1
ATOM 768 O O . ILE A 1 100 ? 19.574 11.735 -25.766 1.00 87.62 100 ILE A O 1
ATOM 772 N N . SER A 1 101 ? 17.898 12.877 -26.747 1.00 88.06 101 SER A N 1
ATOM 773 C CA . SER A 1 101 ? 17.771 13.913 -25.723 1.00 88.06 101 SER A CA 1
ATOM 774 C C . SER A 1 101 ? 16.777 13.516 -24.637 1.00 88.06 101 SER A C 1
ATOM 776 O O . SER A 1 101 ? 16.939 13.900 -23.479 1.00 88.06 101 SER A O 1
ATOM 778 N N . LYS A 1 102 ? 15.760 12.722 -24.990 1.00 92.62 102 LYS A N 1
ATOM 779 C CA . LYS A 1 102 ? 14.722 12.261 -24.066 1.00 92.62 102 LYS A CA 1
ATOM 780 C C . LYS A 1 102 ? 14.197 10.892 -24.473 1.00 92.62 102 LYS A C 1
ATOM 782 O O . LYS A 1 102 ? 14.023 10.617 -25.655 1.00 92.62 102 LYS A O 1
ATOM 787 N N . TYR A 1 103 ? 13.912 10.053 -23.486 1.00 95.06 103 TYR A N 1
ATOM 788 C CA . TYR A 1 103 ? 13.177 8.811 -23.679 1.00 95.06 103 TYR A CA 1
ATOM 789 C C . TYR A 1 103 ? 12.493 8.387 -22.378 1.00 95.06 103 TYR A C 1
ATOM 791 O O . TYR A 1 103 ? 12.931 8.766 -21.289 1.00 95.06 103 TYR A O 1
ATOM 799 N N . ASN A 1 104 ? 11.427 7.596 -22.496 1.00 94.81 104 ASN A N 1
ATOM 800 C CA . ASN A 1 104 ? 10.838 6.893 -21.356 1.00 94.81 104 ASN A CA 1
ATOM 801 C C . ASN A 1 104 ? 11.487 5.511 -21.229 1.00 94.81 104 ASN A C 1
ATOM 803 O O . ASN A 1 104 ? 11.941 4.947 -22.217 1.00 94.81 104 ASN A O 1
ATOM 807 N N . LYS A 1 105 ? 11.549 4.933 -20.031 1.00 95.81 105 LYS A N 1
ATOM 808 C CA . LYS A 1 105 ? 11.987 3.536 -19.905 1.00 95.81 105 LYS A CA 1
ATOM 809 C C . LYS A 1 105 ? 10.851 2.604 -20.358 1.00 95.81 105 LYS A C 1
ATOM 811 O O . LYS A 1 105 ? 9.702 2.888 -20.016 1.00 95.81 105 LYS A O 1
ATOM 816 N N . PRO A 1 106 ? 11.134 1.502 -21.076 1.00 96.94 106 PRO A N 1
ATOM 817 C CA . PRO A 1 106 ? 10.108 0.522 -21.416 1.00 96.94 106 PRO A CA 1
ATOM 818 C C . PRO A 1 106 ? 9.544 -0.136 -20.153 1.00 96.94 106 PRO A C 1
ATOM 820 O O . PRO A 1 106 ? 10.293 -0.418 -19.215 1.00 96.94 106 PRO A O 1
ATOM 823 N N . SER A 1 107 ? 8.237 -0.406 -20.137 1.00 97.31 107 SER A N 1
ATOM 824 C CA . SER A 1 107 ? 7.599 -1.196 -19.075 1.00 97.31 107 SER A CA 1
ATOM 825 C C . SER A 1 107 ? 8.116 -2.633 -19.089 1.00 97.31 107 SER A C 1
ATOM 827 O O . SER A 1 107 ? 8.455 -3.154 -20.153 1.00 97.31 107 SER A O 1
ATOM 829 N N . THR A 1 108 ? 8.130 -3.319 -17.943 1.00 97.00 108 THR A N 1
ATOM 830 C CA . THR A 1 108 ? 8.513 -4.745 -17.922 1.00 97.00 108 THR A CA 1
ATOM 831 C C . THR A 1 108 ? 7.523 -5.642 -18.664 1.00 97.00 108 THR A C 1
ATOM 833 O O . THR A 1 108 ? 7.894 -6.744 -19.061 1.00 97.00 108 THR A O 1
ATOM 836 N N . SER A 1 109 ? 6.289 -5.175 -18.897 1.00 97.19 109 SER A N 1
ATOM 837 C CA . SER A 1 109 ? 5.305 -5.811 -19.794 1.00 97.19 109 SER A CA 1
ATOM 838 C C . SER A 1 109 ? 5.566 -5.550 -21.280 1.00 97.19 109 SER A C 1
ATOM 840 O O . SER A 1 109 ? 4.850 -6.070 -22.132 1.00 97.19 109 SER A O 1
ATOM 842 N N . GLY A 1 110 ? 6.601 -4.776 -21.608 1.00 96.88 110 GLY A N 1
ATOM 843 C CA . GLY A 1 110 ? 6.874 -4.308 -22.958 1.00 96.88 110 GLY A CA 1
ATOM 844 C C . GLY A 1 110 ? 5.988 -3.126 -23.347 1.00 96.88 110 GLY A C 1
ATOM 845 O O . GLY A 1 110 ? 5.412 -2.438 -22.504 1.00 96.88 110 GLY A O 1
ATOM 846 N N . GLY A 1 111 ? 5.896 -2.872 -24.648 1.00 96.38 111 GLY A N 1
ATOM 847 C CA . GLY A 1 111 ? 5.089 -1.796 -25.214 1.00 96.38 111 GLY A CA 1
ATOM 848 C C . GLY A 1 111 ? 5.908 -0.639 -25.795 1.00 96.38 111 GLY A C 1
ATOM 849 O O . GLY A 1 111 ? 7.140 -0.706 -25.882 1.00 96.38 111 GLY A O 1
ATOM 850 N N . PRO A 1 112 ? 5.219 0.412 -26.271 1.00 96.88 112 PRO A N 1
ATOM 851 C CA . PRO A 1 112 ? 5.845 1.517 -26.980 1.00 96.88 112 PRO A CA 1
ATOM 852 C C . PRO A 1 112 ? 6.682 2.386 -26.041 1.00 96.88 112 PRO A C 1
ATOM 854 O O . PRO A 1 112 ? 6.250 2.788 -24.964 1.00 96.88 112 PRO A O 1
ATOM 857 N N . THR A 1 113 ? 7.885 2.717 -26.492 1.00 96.56 113 THR A N 1
ATOM 858 C CA . THR A 1 113 ? 8.797 3.661 -25.859 1.00 96.56 113 THR A CA 1
ATOM 859 C C . THR A 1 113 ? 9.151 4.751 -26.851 1.00 96.56 113 THR A C 1
ATOM 861 O O . THR A 1 113 ? 9.647 4.470 -27.941 1.00 96.56 113 THR A O 1
ATOM 864 N N . HIS A 1 114 ? 8.906 5.997 -26.460 1.00 95.00 114 HIS A N 1
ATOM 865 C CA . HIS A 1 114 ? 9.181 7.162 -27.289 1.00 95.00 114 HIS A CA 1
ATOM 866 C C . HIS A 1 114 ? 10.587 7.689 -27.010 1.00 95.00 114 HIS A C 1
ATOM 868 O O . HIS A 1 114 ? 10.940 7.937 -25.857 1.00 95.00 114 HIS A O 1
ATOM 874 N N . PHE A 1 115 ? 11.358 7.866 -28.074 1.00 93.88 115 PHE A N 1
ATOM 875 C CA . PHE A 1 115 ? 12.671 8.490 -28.101 1.00 93.88 115 PHE A CA 1
ATOM 876 C C . PHE A 1 115 ? 12.562 9.791 -28.886 1.00 93.88 115 PHE A C 1
ATOM 878 O O . PHE A 1 115 ? 12.056 9.802 -30.008 1.00 93.88 115 PHE A O 1
ATOM 885 N N . THR A 1 116 ? 13.079 10.868 -28.310 1.00 91.38 116 THR A N 1
ATOM 886 C CA . THR A 1 116 ? 13.231 12.152 -28.984 1.00 91.38 116 THR A CA 1
ATOM 887 C C . THR A 1 116 ? 14.715 12.399 -29.217 1.00 91.38 116 THR A C 1
ATOM 889 O O . THR A 1 116 ? 15.516 12.358 -28.279 1.00 91.38 116 THR A O 1
ATOM 892 N N . ALA A 1 117 ? 15.090 12.641 -30.467 1.00 86.25 117 ALA A N 1
ATOM 893 C CA . ALA A 1 117 ? 16.437 13.038 -30.853 1.00 86.25 117 ALA A CA 1
ATOM 894 C C . ALA A 1 117 ? 16.394 13.820 -32.161 1.00 86.25 117 ALA A C 1
ATOM 896 O O . ALA A 1 117 ? 15.501 13.626 -32.975 1.00 86.25 117 ALA A O 1
ATOM 897 N N . ASN A 1 118 ? 17.407 14.636 -32.423 1.00 81.75 118 ASN A N 1
ATOM 898 C CA . ASN A 1 118 ? 17.538 15.246 -33.741 1.00 81.75 118 ASN A CA 1
ATOM 899 C C . ASN A 1 118 ? 17.985 14.187 -34.760 1.00 81.75 118 ASN A C 1
ATOM 901 O O . ASN A 1 118 ? 18.879 13.391 -34.470 1.00 81.75 118 ASN A O 1
ATOM 905 N N . PHE A 1 119 ? 17.388 14.198 -35.955 1.00 76.38 119 PHE A N 1
ATOM 906 C CA . PHE A 1 119 ? 17.804 13.369 -37.096 1.00 76.38 119 PHE A CA 1
ATOM 907 C C . PHE A 1 119 ? 17.786 11.847 -36.837 1.00 76.38 119 PHE A C 1
ATOM 909 O O . PHE A 1 119 ? 18.694 11.135 -37.258 1.00 76.38 119 PHE A O 1
ATOM 916 N N . MET A 1 120 ? 16.743 11.314 -36.185 1.00 78.31 120 MET A N 1
ATOM 917 C CA . MET A 1 120 ? 16.616 9.862 -35.922 1.00 78.31 120 MET A CA 1
ATOM 918 C C . MET A 1 120 ? 16.391 9.011 -37.179 1.00 78.31 120 MET A C 1
ATOM 920 O O . MET A 1 120 ? 16.400 7.779 -37.110 1.00 78.31 120 MET A O 1
ATOM 924 N N . LYS A 1 121 ? 16.192 9.654 -38.330 1.00 79.00 121 LYS A N 1
ATOM 925 C CA . LYS A 1 121 ? 15.829 9.029 -39.597 1.00 79.00 121 LYS A CA 1
ATOM 926 C C . LYS A 1 121 ? 16.859 9.384 -40.668 1.00 79.00 121 LYS A C 1
ATOM 928 O O . LYS A 1 121 ? 17.004 10.554 -41.008 1.00 79.00 121 LYS A O 1
ATOM 933 N N . LEU A 1 122 ? 17.556 8.374 -41.202 1.00 70.75 122 LEU A N 1
ATOM 934 C CA . LEU A 1 122 ? 18.529 8.555 -42.294 1.00 70.75 122 LEU A CA 1
ATOM 935 C C . LEU A 1 122 ? 17.837 8.629 -43.661 1.00 70.75 122 LEU A C 1
ATOM 937 O O . LEU A 1 122 ? 18.287 9.344 -44.551 1.00 70.75 122 LEU A O 1
ATOM 941 N N . SER A 1 123 ? 16.736 7.892 -43.835 1.00 72.81 123 SER A N 1
ATOM 942 C CA . SER A 1 123 ? 15.899 7.921 -45.040 1.00 72.81 123 SER A CA 1
ATOM 943 C C . SER A 1 123 ? 14.470 7.473 -44.725 1.00 72.81 123 SER A C 1
ATOM 945 O O . SER A 1 123 ? 14.174 7.057 -43.606 1.00 72.81 123 SER A O 1
ATOM 947 N N . LEU A 1 124 ? 13.559 7.523 -45.706 1.00 67.81 124 LEU A N 1
ATOM 948 C CA . LEU A 1 124 ? 12.170 7.066 -45.539 1.00 67.81 124 LEU A CA 1
ATOM 949 C C . LEU A 1 124 ? 12.044 5.629 -45.008 1.00 67.81 124 LEU A C 1
ATOM 951 O O . LEU A 1 124 ? 11.041 5.334 -44.363 1.00 67.81 124 LEU A O 1
ATOM 955 N N . THR A 1 125 ? 13.053 4.782 -45.235 1.00 69.81 125 THR A N 1
ATOM 956 C CA . THR A 1 125 ? 13.019 3.343 -44.939 1.00 69.81 125 THR A CA 1
ATOM 957 C C . THR A 1 125 ? 14.154 2.850 -44.041 1.00 69.81 125 THR A C 1
ATOM 959 O O . THR A 1 125 ? 14.129 1.687 -43.646 1.00 69.81 125 THR A O 1
ATOM 962 N N . GLN A 1 126 ? 15.158 3.677 -43.730 1.00 76.44 126 GLN A N 1
ATOM 963 C CA . GLN A 1 126 ? 16.307 3.265 -42.917 1.00 76.44 126 GLN A CA 1
ATOM 964 C C . GLN A 1 126 ? 16.322 3.972 -41.565 1.00 76.44 126 GLN A C 1
ATOM 966 O O . GLN A 1 126 ? 16.405 5.203 -41.478 1.00 76.44 126 GLN A O 1
ATOM 971 N N . SER A 1 127 ? 16.290 3.153 -40.517 1.00 76.75 127 SER A N 1
ATOM 972 C CA . SER A 1 127 ? 16.491 3.581 -39.141 1.00 76.75 127 SER A CA 1
ATOM 973 C C . SER A 1 127 ? 17.947 3.946 -38.867 1.00 76.75 127 SER A C 1
ATOM 975 O O . SER A 1 127 ? 18.870 3.387 -39.462 1.00 76.75 127 SER A O 1
ATOM 977 N N . THR A 1 128 ? 18.155 4.861 -37.921 1.00 84.06 128 THR A N 1
ATOM 978 C CA . THR A 1 128 ? 19.466 5.067 -37.293 1.00 84.06 128 THR A CA 1
ATOM 979 C C . THR A 1 128 ? 19.823 3.937 -36.325 1.00 84.06 128 THR A C 1
ATOM 981 O O . THR A 1 128 ? 20.997 3.787 -35.988 1.00 84.06 128 THR A O 1
ATOM 984 N N . ILE A 1 129 ? 18.868 3.115 -35.882 1.00 89.31 129 ILE A N 1
ATOM 985 C CA . ILE A 1 129 ? 19.128 2.015 -34.951 1.00 89.31 129 ILE A CA 1
ATOM 986 C C . ILE A 1 129 ? 19.834 0.871 -35.671 1.00 89.31 129 ILE A C 1
ATOM 988 O O . ILE A 1 129 ? 19.386 0.355 -36.690 1.00 89.31 129 ILE A O 1
ATOM 992 N N . LYS A 1 130 ? 20.959 0.447 -35.095 1.00 90.81 130 LYS A N 1
ATOM 993 C CA . LYS A 1 130 ? 21.716 -0.722 -35.541 1.00 90.81 130 LYS A CA 1
ATOM 994 C C . LYS A 1 130 ? 21.253 -1.991 -34.839 1.00 90.81 130 LYS A C 1
ATOM 996 O O . LYS A 1 130 ? 21.117 -3.038 -35.462 1.00 90.81 130 LYS A O 1
ATOM 1001 N N . SER A 1 131 ? 21.131 -1.923 -33.516 1.00 94.56 131 SER A N 1
ATOM 1002 C CA . SER A 1 131 ? 20.827 -3.083 -32.684 1.00 94.56 131 SER A CA 1
ATOM 1003 C C . SER A 1 131 ? 20.393 -2.660 -31.292 1.00 94.56 131 SER A C 1
ATOM 1005 O O . SER A 1 131 ? 20.956 -1.721 -30.721 1.00 94.56 131 SER A O 1
ATOM 1007 N N . ILE A 1 132 ? 19.490 -3.441 -30.712 1.00 95.81 132 ILE A N 1
ATOM 1008 C CA . ILE A 1 132 ? 19.096 -3.351 -29.312 1.00 95.81 132 ILE A CA 1
ATOM 1009 C C . ILE A 1 132 ? 19.347 -4.716 -28.677 1.00 95.81 132 ILE A C 1
ATOM 1011 O O . ILE A 1 132 ? 18.954 -5.746 -29.225 1.00 95.81 132 ILE A O 1
ATOM 1015 N N . SER A 1 133 ? 20.035 -4.740 -27.540 1.00 96.56 133 SER A N 1
ATOM 1016 C CA . SER A 1 133 ? 20.355 -5.984 -26.841 1.00 96.56 133 SER A CA 1
ATOM 1017 C C . SER A 1 133 ? 20.296 -5.835 -25.326 1.00 96.56 133 SER A C 1
ATOM 1019 O O . SER A 1 133 ? 20.424 -4.742 -24.773 1.00 96.56 133 SER A O 1
ATOM 1021 N N . THR A 1 134 ? 20.111 -6.966 -24.654 1.00 93.69 134 THR A N 1
ATOM 1022 C CA . THR A 1 134 ? 20.328 -7.135 -23.213 1.00 93.69 134 THR A CA 1
ATOM 1023 C C . THR A 1 134 ? 21.626 -7.903 -22.969 1.00 93.69 134 THR A C 1
ATOM 1025 O O . THR A 1 134 ? 22.281 -8.376 -23.900 1.00 93.69 134 THR A O 1
ATOM 1028 N N . THR A 1 135 ? 21.974 -8.119 -21.700 1.00 89.56 135 THR A N 1
ATOM 1029 C CA . THR A 1 135 ? 23.050 -9.048 -21.315 1.00 89.56 135 THR A CA 1
ATOM 1030 C C . THR A 1 135 ? 22.781 -10.500 -21.723 1.00 89.56 135 THR A C 1
ATOM 1032 O O . THR A 1 135 ? 23.721 -11.286 -21.787 1.00 89.56 135 THR A O 1
ATOM 1035 N N . LYS A 1 136 ? 21.522 -10.862 -22.011 1.00 91.06 136 LYS A N 1
ATOM 1036 C CA . LYS A 1 136 ? 21.124 -12.211 -22.439 1.00 91.06 136 LYS A CA 1
ATOM 1037 C C . LYS A 1 136 ? 21.119 -12.397 -23.959 1.00 91.06 136 LYS A C 1
ATOM 1039 O O . LYS A 1 136 ? 20.980 -13.528 -24.410 1.00 91.06 136 LYS A O 1
ATOM 1044 N N . GLY A 1 137 ? 21.265 -11.325 -24.741 1.00 94.81 137 GLY A N 1
ATOM 1045 C CA . GLY A 1 137 ? 21.243 -11.394 -26.203 1.00 94.81 137 GLY A CA 1
ATOM 1046 C C . GLY A 1 137 ? 20.457 -10.261 -26.873 1.00 94.81 137 GLY A C 1
ATOM 1047 O O . GLY A 1 137 ? 20.031 -9.320 -26.194 1.00 94.81 137 GLY A O 1
ATOM 1048 N N . PRO A 1 138 ? 20.300 -10.319 -28.209 1.00 96.38 138 PRO A N 1
ATOM 1049 C CA . PRO A 1 138 ? 19.507 -9.352 -28.966 1.00 96.38 138 PRO A CA 1
ATOM 1050 C C . PRO A 1 138 ? 18.035 -9.358 -28.528 1.00 96.38 138 PRO A C 1
ATOM 1052 O O . PRO A 1 138 ? 17.521 -10.375 -28.067 1.00 96.38 138 PRO A O 1
ATOM 1055 N N . ILE A 1 139 ? 17.384 -8.202 -28.645 1.00 95.81 139 ILE A N 1
ATOM 1056 C CA . ILE A 1 139 ? 15.952 -8.020 -28.379 1.00 95.81 139 ILE A CA 1
ATOM 1057 C C . ILE A 1 139 ? 15.225 -7.989 -29.722 1.00 95.81 139 ILE A C 1
ATOM 1059 O O . ILE A 1 139 ? 15.682 -7.301 -30.632 1.00 95.81 139 ILE A O 1
ATOM 1063 N N . ASP A 1 140 ? 14.087 -8.669 -29.824 1.00 94.88 140 ASP A N 1
ATOM 1064 C CA . ASP A 1 140 ? 13.160 -8.496 -30.944 1.00 94.88 140 ASP A CA 1
ATOM 1065 C C . ASP A 1 140 ? 12.274 -7.276 -30.674 1.00 94.88 140 ASP A C 1
ATOM 1067 O O . ASP A 1 140 ? 11.553 -7.240 -29.678 1.00 94.88 140 ASP A O 1
ATOM 1071 N N . TYR A 1 141 ? 12.341 -6.257 -31.529 1.00 94.50 141 TYR A N 1
ATOM 1072 C CA . TYR A 1 141 ? 11.601 -5.002 -31.370 1.00 94.50 141 TYR A CA 1
ATOM 1073 C C . TYR A 1 141 ? 10.991 -4.551 -32.694 1.00 94.50 141 TYR A C 1
ATOM 1075 O O . TYR A 1 141 ? 11.388 -4.994 -33.771 1.00 94.50 141 TYR A O 1
ATOM 1083 N N . THR A 1 142 ? 10.009 -3.657 -32.616 1.00 94.38 142 THR A N 1
ATOM 1084 C CA . THR A 1 142 ? 9.429 -3.002 -33.795 1.00 94.38 142 THR A CA 1
ATOM 1085 C C . THR A 1 142 ? 9.625 -1.500 -33.703 1.00 94.38 142 THR A C 1
ATOM 1087 O O . THR A 1 142 ? 9.433 -0.913 -32.640 1.00 94.38 142 THR A O 1
ATOM 1090 N N . GLU A 1 143 ? 9.991 -0.877 -34.815 1.00 93.25 143 GLU A N 1
ATOM 1091 C CA . GLU A 1 143 ? 10.204 0.563 -34.901 1.00 93.25 143 GLU A CA 1
ATOM 1092 C C . GLU A 1 143 ? 9.076 1.248 -35.669 1.00 93.25 143 GLU A C 1
ATOM 1094 O O . GLU A 1 143 ? 8.631 0.765 -36.710 1.00 93.25 143 GLU A O 1
ATOM 1099 N N . TYR A 1 144 ? 8.660 2.411 -35.178 1.00 90.50 144 TYR A N 1
ATOM 1100 C CA . TYR A 1 144 ? 7.678 3.277 -35.811 1.00 90.50 144 TYR A CA 1
ATOM 1101 C C . TYR A 1 144 ? 8.217 4.706 -35.846 1.00 90.50 144 TYR A C 1
ATOM 1103 O O . TYR A 1 144 ? 8.542 5.290 -34.810 1.00 90.50 144 TYR A O 1
ATOM 1111 N N . PHE A 1 145 ? 8.280 5.275 -37.047 1.00 86.62 145 PHE A N 1
ATOM 1112 C CA . PHE A 1 145 ? 8.619 6.678 -37.263 1.00 86.62 145 PHE A CA 1
ATOM 1113 C C . PHE A 1 145 ? 7.347 7.476 -37.510 1.00 86.62 145 PHE A C 1
ATOM 1115 O O . PHE A 1 145 ? 6.513 7.055 -38.315 1.00 86.62 145 PHE A O 1
ATOM 1122 N N . ASP A 1 146 ? 7.229 8.643 -36.879 1.00 83.81 146 ASP A N 1
ATOM 1123 C CA . ASP A 1 146 ? 6.218 9.608 -37.296 1.00 83.81 146 ASP A CA 1
ATOM 1124 C C . ASP A 1 146 ? 6.619 10.148 -38.684 1.00 83.81 146 ASP A C 1
ATOM 1126 O O . ASP A 1 146 ? 7.716 10.695 -38.840 1.00 83.81 146 ASP A O 1
ATOM 1130 N N . PRO A 1 147 ? 5.793 9.973 -39.732 1.00 82.12 147 PRO A N 1
ATOM 1131 C CA . PRO A 1 147 ? 6.116 10.489 -41.059 1.00 82.12 147 PRO A CA 1
ATOM 1132 C C . PRO A 1 147 ? 6.225 12.020 -41.095 1.00 82.12 147 PRO A C 1
ATOM 1134 O O . PRO A 1 147 ? 6.870 12.542 -42.002 1.00 82.12 147 PRO A O 1
ATOM 1137 N N . ASN A 1 148 ? 5.624 12.721 -40.131 1.00 86.06 148 ASN A N 1
ATOM 1138 C CA . ASN A 1 148 ? 5.606 14.178 -40.051 1.00 86.06 148 ASN A CA 1
ATOM 1139 C C . ASN A 1 148 ? 6.655 14.744 -39.082 1.00 86.06 148 ASN A C 1
ATOM 1141 O O . ASN A 1 148 ? 6.852 15.958 -39.063 1.00 86.06 148 ASN A O 1
ATOM 1145 N N . ASP A 1 149 ? 7.332 13.898 -38.299 1.00 85.06 149 ASP A N 1
ATOM 1146 C CA . ASP A 1 149 ? 8.321 14.333 -37.315 1.00 85.06 149 ASP A CA 1
ATOM 1147 C C . ASP A 1 149 ? 9.545 13.407 -37.284 1.00 85.06 149 ASP A C 1
ATOM 1149 O O . ASP A 1 149 ? 9.555 12.339 -36.672 1.00 85.06 149 ASP A O 1
ATOM 1153 N N . SER A 1 150 ? 10.631 13.856 -37.917 1.00 83.56 150 SER A N 1
ATOM 1154 C CA . SER A 1 150 ? 11.922 13.153 -37.926 1.00 83.56 150 SER A CA 1
ATOM 1155 C C . SER A 1 150 ? 12.630 13.131 -36.569 1.00 83.56 150 SER A C 1
ATOM 1157 O O . SER A 1 150 ? 13.698 12.521 -36.449 1.00 83.56 150 SER A O 1
ATOM 1159 N N . SER A 1 151 ? 12.084 13.834 -35.576 1.00 87.31 151 SER A N 1
ATOM 1160 C CA . SER A 1 151 ? 12.672 13.964 -34.246 1.00 87.31 151 SER A CA 1
ATOM 1161 C C . SER A 1 151 ? 12.176 12.898 -33.275 1.00 87.31 151 SER A C 1
ATOM 1163 O O . SER A 1 151 ? 12.758 12.725 -32.205 1.00 87.31 151 SER A O 1
ATOM 1165 N N . ASN A 1 152 ? 11.104 12.187 -33.632 1.00 89.75 152 ASN A N 1
ATOM 1166 C CA . ASN A 1 152 ? 10.445 11.226 -32.764 1.00 89.75 152 ASN A CA 1
ATOM 1167 C C . ASN A 1 152 ? 10.505 9.815 -33.354 1.00 89.75 152 ASN A C 1
ATOM 1169 O O . ASN A 1 152 ? 10.085 9.549 -34.480 1.00 89.75 152 ASN A O 1
ATOM 1173 N N . LEU A 1 153 ? 11.012 8.892 -32.546 1.00 90.81 153 LEU A N 1
ATOM 1174 C CA . LEU A 1 153 ? 11.051 7.467 -32.828 1.00 90.81 153 LEU A CA 1
ATOM 1175 C C . LEU A 1 153 ? 10.276 6.734 -31.736 1.00 90.81 153 LEU A C 1
ATOM 1177 O O . LEU A 1 153 ? 10.506 6.951 -30.549 1.00 90.81 153 LEU A O 1
ATOM 1181 N N . THR A 1 154 ? 9.411 5.805 -32.129 1.00 93.94 154 THR A N 1
ATOM 1182 C CA . THR A 1 154 ? 8.771 4.881 -31.193 1.00 93.94 154 THR A CA 1
ATOM 1183 C C . THR A 1 154 ? 9.314 3.476 -31.399 1.00 93.94 154 THR A C 1
ATOM 1185 O O . THR A 1 154 ? 9.266 2.944 -32.504 1.00 93.94 154 THR A O 1
ATOM 1188 N N . ILE A 1 155 ? 9.803 2.858 -30.327 1.00 95.25 155 ILE A N 1
ATOM 1189 C CA . ILE A 1 155 ? 10.249 1.463 -30.317 1.00 95.25 155 ILE A CA 1
ATOM 1190 C C . ILE A 1 155 ? 9.290 0.664 -29.446 1.00 95.25 155 ILE A C 1
ATOM 1192 O O . ILE A 1 155 ? 9.083 1.008 -28.285 1.00 95.25 155 ILE A O 1
ATOM 1196 N N . VAL A 1 156 ? 8.714 -0.407 -29.979 1.00 96.75 156 VAL A N 1
ATOM 1197 C CA . VAL A 1 156 ? 7.904 -1.350 -29.205 1.00 96.75 156 VAL A CA 1
ATOM 1198 C C . VAL A 1 156 ? 8.816 -2.445 -28.672 1.00 96.75 156 VAL A C 1
ATOM 1200 O O . VAL A 1 156 ? 9.329 -3.260 -29.440 1.00 96.75 156 VAL A O 1
ATOM 1203 N N . PHE A 1 157 ? 9.029 -2.430 -27.357 1.00 97.19 157 PHE A N 1
ATOM 1204 C CA . PHE A 1 157 ? 9.821 -3.431 -26.647 1.00 97.19 157 PHE A CA 1
ATOM 1205 C C . PHE A 1 157 ? 8.966 -4.654 -26.294 1.00 97.19 157 PHE A C 1
ATOM 1207 O O . PHE A 1 157 ? 7.781 -4.498 -25.987 1.00 97.19 157 PHE A O 1
ATOM 1214 N N . PRO A 1 158 ? 9.544 -5.865 -26.285 1.00 96.81 158 PRO A N 1
ATOM 1215 C CA . PRO A 1 158 ? 8.890 -7.031 -25.711 1.00 96.81 158 PRO A CA 1
ATOM 1216 C C . PRO A 1 158 ? 8.921 -6.956 -24.171 1.00 96.81 158 PRO A C 1
ATOM 1218 O O . PRO A 1 158 ? 9.649 -6.133 -23.608 1.00 96.81 158 PRO A O 1
ATOM 1221 N N . PRO A 1 159 ? 8.167 -7.817 -23.466 1.00 96.44 159 PRO A N 1
ATOM 1222 C CA . PRO A 1 159 ? 8.324 -7.982 -22.026 1.00 96.44 159 PRO A CA 1
ATOM 1223 C C . PRO A 1 159 ? 9.771 -8.322 -21.649 1.00 96.44 159 PRO A C 1
ATOM 1225 O O . PRO A 1 159 ? 10.420 -9.150 -22.294 1.00 96.44 159 PRO A O 1
ATOM 1228 N N . GLY A 1 160 ? 10.284 -7.715 -20.582 1.00 95.94 160 GLY A N 1
ATOM 1229 C CA . GLY A 1 160 ? 11.670 -7.908 -20.174 1.00 95.94 160 GLY A CA 1
ATOM 1230 C C . GLY A 1 160 ? 12.054 -7.170 -18.899 1.00 95.94 160 GLY A C 1
ATOM 1231 O O . GLY A 1 160 ? 11.257 -6.460 -18.293 1.00 95.94 160 GLY A O 1
ATOM 1232 N N . ILE A 1 161 ? 13.300 -7.378 -18.473 1.00 95.44 161 ILE A N 1
ATOM 1233 C CA . ILE A 1 161 ? 13.888 -6.762 -17.280 1.00 95.44 161 ILE A CA 1
ATOM 1234 C C . ILE A 1 161 ? 15.372 -6.457 -17.502 1.00 95.44 161 ILE A C 1
ATOM 1236 O O . ILE A 1 161 ? 16.024 -7.047 -18.367 1.00 95.44 161 ILE A O 1
ATOM 1240 N N . GLY A 1 162 ? 15.925 -5.589 -16.656 1.00 92.62 162 GLY A N 1
ATOM 1241 C CA . GLY A 1 162 ? 17.363 -5.350 -16.578 1.00 92.62 162 GLY A CA 1
ATOM 1242 C C . GLY A 1 162 ? 17.900 -4.345 -17.606 1.00 92.62 162 GLY A C 1
ATOM 1243 O O . GLY A 1 162 ? 17.132 -3.570 -18.186 1.00 92.62 162 GLY A O 1
ATOM 1244 N N . PRO A 1 163 ? 19.233 -4.298 -17.777 1.00 94.50 163 PRO A N 1
ATOM 1245 C CA . PRO A 1 163 ? 19.895 -3.309 -18.616 1.00 94.50 163 PRO A CA 1
ATOM 1246 C C . PRO A 1 163 ? 19.722 -3.598 -20.115 1.00 94.50 163 PRO A C 1
ATOM 1248 O O . PRO A 1 163 ? 19.802 -4.743 -20.566 1.00 94.50 163 PRO A O 1
ATOM 1251 N N . ILE A 1 164 ? 19.555 -2.524 -20.882 1.00 96.00 164 ILE A N 1
ATOM 1252 C CA . ILE A 1 164 ? 19.408 -2.477 -22.335 1.00 96.00 164 ILE A CA 1
ATOM 1253 C C . ILE A 1 164 ? 20.543 -1.624 -22.912 1.00 96.00 164 ILE A C 1
ATOM 1255 O O . ILE A 1 164 ? 20.850 -0.545 -22.403 1.00 96.00 164 ILE A O 1
ATOM 1259 N N . SER A 1 165 ? 21.150 -2.104 -23.995 1.00 97.19 165 SER A N 1
ATOM 1260 C CA . SER A 1 165 ? 22.132 -1.385 -24.803 1.00 97.19 165 SER A CA 1
ATOM 1261 C C . SER A 1 165 ? 21.550 -1.133 -26.192 1.00 97.19 165 SER A C 1
ATOM 1263 O O . SER A 1 165 ? 21.382 -2.069 -26.973 1.00 97.19 165 SER A O 1
ATOM 1265 N N . LEU A 1 166 ? 21.289 0.131 -26.518 1.00 96.19 166 LEU A N 1
ATOM 1266 C CA . LEU A 1 166 ? 20.861 0.575 -27.843 1.00 96.19 166 LEU A CA 1
ATOM 1267 C C . LEU A 1 166 ? 22.060 1.169 -28.583 1.00 96.19 166 LEU A C 1
ATOM 1269 O O . LEU A 1 166 ? 22.696 2.110 -28.107 1.00 96.19 166 LEU A O 1
ATOM 1273 N N . ILE A 1 167 ? 22.376 0.603 -29.746 1.00 94.50 167 ILE A N 1
ATOM 1274 C CA . ILE A 1 167 ? 23.432 1.088 -30.636 1.00 94.50 167 ILE A CA 1
ATOM 1275 C C . ILE A 1 167 ? 22.773 1.751 -31.839 1.00 94.50 167 ILE A C 1
ATOM 1277 O O . ILE A 1 167 ? 21.953 1.124 -32.512 1.00 94.50 167 ILE A O 1
ATOM 1281 N N . TYR A 1 168 ? 23.155 2.992 -32.123 1.00 91.94 168 TYR A N 1
ATOM 1282 C CA . TYR A 1 168 ? 22.608 3.767 -33.232 1.00 91.94 168 TYR A CA 1
ATOM 1283 C C . TYR A 1 168 ? 23.692 4.558 -33.973 1.00 91.94 168 TYR A C 1
ATOM 1285 O O . TYR A 1 168 ? 24.779 4.818 -33.448 1.00 91.94 168 TYR A O 1
ATOM 1293 N N . TYR A 1 169 ? 23.411 4.896 -35.225 1.00 87.38 169 TYR A N 1
ATOM 1294 C CA . TYR A 1 169 ? 24.296 5.627 -36.117 1.00 87.38 169 TYR A CA 1
ATOM 1295 C C . TYR A 1 169 ? 23.935 7.108 -36.155 1.00 87.38 169 TYR A C 1
ATOM 1297 O O . TYR A 1 169 ? 22.785 7.475 -36.373 1.00 87.38 169 TYR A O 1
ATOM 1305 N N . SER A 1 170 ? 24.955 7.953 -36.053 1.00 82.25 170 SER A N 1
ATOM 1306 C CA . SER A 1 170 ? 24.903 9.339 -36.508 1.00 82.25 170 SER A CA 1
ATOM 1307 C C . SER A 1 170 ? 26.179 9.590 -37.287 1.00 82.25 170 SER A C 1
ATOM 1309 O O . SER A 1 170 ? 27.231 9.844 -36.697 1.00 82.25 170 SER A O 1
ATOM 1311 N N . SER A 1 171 ? 26.085 9.410 -38.608 1.00 75.81 171 SER A N 1
ATOM 1312 C CA . SER A 1 171 ? 27.227 9.370 -39.524 1.00 75.81 171 SER A CA 1
ATOM 1313 C C . SER A 1 171 ? 28.228 10.500 -39.247 1.00 75.81 171 SER A C 1
ATOM 1315 O O . SER A 1 171 ? 27.805 11.647 -39.100 1.00 75.81 171 SER A O 1
ATOM 1317 N N . PRO A 1 172 ? 29.539 10.207 -39.158 1.00 79.88 172 PRO A N 1
ATOM 1318 C CA . PRO A 1 172 ? 30.198 8.905 -39.344 1.00 79.88 172 PRO A CA 1
ATOM 1319 C C . PRO A 1 172 ? 30.345 8.077 -38.048 1.00 79.88 172 PRO A C 1
ATOM 1321 O O . PRO A 1 172 ? 31.080 7.091 -38.020 1.00 79.88 172 PRO A O 1
ATOM 1324 N N . LYS A 1 173 ? 29.709 8.484 -36.944 1.00 85.75 173 LYS A N 1
ATOM 1325 C CA . LYS A 1 173 ? 29.950 7.938 -35.601 1.00 85.75 173 LYS A CA 1
ATOM 1326 C C . LYS A 1 173 ? 28.872 6.936 -35.168 1.00 85.75 173 LYS A C 1
ATOM 1328 O O . LYS A 1 173 ? 27.710 7.009 -35.569 1.00 85.75 173 LYS A O 1
ATOM 1333 N N . ILE A 1 174 ? 29.283 5.993 -34.320 1.00 89.88 174 ILE A N 1
ATOM 1334 C CA . ILE A 1 174 ? 28.405 5.021 -33.656 1.00 89.88 174 ILE A CA 1
ATOM 1335 C C . ILE A 1 174 ? 28.226 5.458 -32.208 1.00 89.88 174 ILE A C 1
ATOM 1337 O O . ILE A 1 174 ? 29.207 5.713 -31.508 1.00 89.88 174 ILE A O 1
ATOM 1341 N N . TYR A 1 175 ? 26.979 5.493 -31.761 1.00 91.19 175 TYR A N 1
ATOM 1342 C CA . TYR A 1 175 ? 26.601 5.862 -30.408 1.00 91.19 175 TYR A CA 1
ATOM 1343 C C . TYR A 1 175 ? 26.019 4.661 -29.681 1.00 91.19 175 TYR A C 1
ATOM 1345 O O . TYR A 1 175 ? 25.410 3.773 -30.281 1.00 91.19 175 TYR A O 1
ATOM 1353 N N . LYS A 1 176 ? 26.227 4.643 -28.367 1.00 94.25 176 LYS A N 1
ATOM 1354 C CA . LYS A 1 176 ? 25.706 3.622 -27.468 1.00 94.25 176 LYS A CA 1
ATOM 1355 C C . LYS A 1 176 ? 24.952 4.305 -26.338 1.00 94.25 176 LYS A C 1
ATOM 1357 O O . LYS A 1 176 ? 25.545 5.062 -25.573 1.00 94.25 176 LYS A O 1
ATOM 1362 N N . LEU A 1 177 ? 23.663 4.008 -26.232 1.00 95.00 177 LEU A N 1
ATOM 1363 C CA . LEU A 1 177 ? 22.806 4.420 -25.131 1.00 95.00 177 LEU A CA 1
ATOM 1364 C C . LEU A 1 177 ? 22.548 3.208 -24.233 1.00 95.00 177 LEU A C 1
ATOM 1366 O O . LEU A 1 177 ? 21.979 2.212 -24.677 1.00 95.00 177 LEU A O 1
ATOM 1370 N N . ASN A 1 178 ? 22.966 3.300 -22.971 1.00 96.06 178 ASN A N 1
ATOM 1371 C CA . ASN A 1 178 ? 22.660 2.292 -21.960 1.00 96.06 178 ASN A CA 1
ATOM 1372 C C . ASN A 1 178 ? 21.514 2.791 -21.083 1.00 96.06 178 ASN A C 1
ATOM 1374 O O . ASN A 1 178 ? 21.587 3.894 -20.543 1.00 96.06 178 ASN A O 1
ATOM 1378 N N . PHE A 1 179 ? 20.489 1.967 -20.918 1.00 95.38 179 PHE A N 1
ATOM 1379 C CA . PHE A 1 179 ? 19.356 2.234 -20.035 1.00 95.38 179 PHE A CA 1
ATOM 1380 C C . PHE A 1 179 ? 18.807 0.918 -19.483 1.00 95.38 179 PHE A C 1
ATOM 1382 O O . PHE A 1 179 ? 19.471 -0.111 -19.569 1.00 95.38 179 PHE A O 1
ATOM 1389 N N . SER A 1 180 ? 17.630 0.931 -18.868 1.00 95.69 180 SER A N 1
ATOM 1390 C CA . SER A 1 180 ? 16.979 -0.266 -18.339 1.00 95.69 180 SER A CA 1
ATOM 1391 C C . SER A 1 180 ? 15.481 -0.220 -18.598 1.00 95.69 180 SER A C 1
ATOM 1393 O O . SER A 1 180 ? 14.930 0.847 -18.884 1.00 95.69 180 SER A O 1
ATOM 1395 N N . TYR A 1 181 ? 14.821 -1.359 -18.407 1.00 96.44 181 TYR A N 1
ATOM 1396 C CA . TYR A 1 181 ? 13.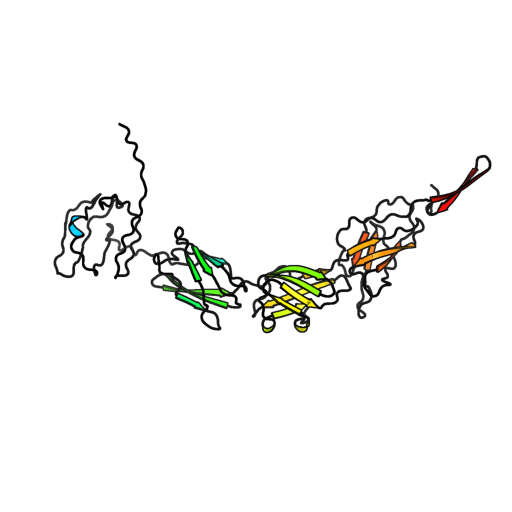384 -1.364 -18.141 1.00 96.44 181 TYR A CA 1
ATOM 1397 C C . TYR A 1 181 ? 13.047 -0.480 -16.930 1.00 96.44 181 TYR A C 1
ATOM 1399 O O . TYR A 1 181 ? 13.907 -0.183 -16.087 1.00 96.44 181 TYR A O 1
ATOM 1407 N N . ALA A 1 182 ? 11.807 -0.007 -16.893 1.00 96.25 182 ALA A N 1
ATOM 1408 C CA . ALA A 1 182 ? 11.297 0.852 -15.842 1.00 96.25 182 ALA A CA 1
ATOM 1409 C C . ALA A 1 182 ? 11.344 0.147 -14.477 1.00 96.25 182 ALA A C 1
ATOM 1411 O O . ALA A 1 182 ? 11.204 -1.074 -14.380 1.00 96.25 182 ALA A O 1
ATOM 1412 N N . SER A 1 183 ? 11.578 0.934 -13.427 1.00 95.56 183 SER A N 1
ATOM 1413 C CA . SER A 1 183 ? 11.615 0.432 -12.056 1.00 95.56 183 SER A CA 1
ATOM 1414 C C . SER A 1 183 ? 10.215 0.007 -11.597 1.00 95.56 183 SER A C 1
ATOM 1416 O O . SER A 1 183 ? 9.222 0.569 -12.070 1.00 95.56 183 SER A O 1
ATOM 1418 N N . PRO A 1 184 ? 10.109 -0.970 -10.679 1.00 96.12 184 PRO A N 1
ATOM 1419 C CA . PRO A 1 184 ? 8.837 -1.322 -10.066 1.00 96.12 184 PRO A CA 1
ATOM 1420 C C . PRO A 1 184 ? 8.278 -0.150 -9.254 1.00 96.12 184 PRO A C 1
ATOM 1422 O O . PRO A 1 184 ? 9.014 0.528 -8.535 1.00 96.12 184 PRO A O 1
ATOM 1425 N N . ILE A 1 185 ? 6.969 0.066 -9.366 1.00 94.38 185 ILE A N 1
ATOM 1426 C CA . ILE A 1 185 ? 6.234 1.133 -8.676 1.00 94.38 185 ILE A CA 1
ATOM 1427 C C . ILE A 1 185 ? 5.043 0.492 -7.976 1.00 94.38 185 ILE A C 1
ATOM 1429 O O . ILE A 1 185 ? 4.311 -0.269 -8.599 1.00 94.38 185 ILE A O 1
ATOM 1433 N N . ILE A 1 186 ? 4.832 0.807 -6.698 1.00 94.31 186 ILE A N 1
ATOM 1434 C CA . ILE A 1 186 ? 3.616 0.437 -5.965 1.00 94.31 186 ILE A CA 1
ATOM 1435 C C . ILE A 1 186 ? 2.711 1.669 -5.929 1.00 94.31 186 ILE A C 1
ATOM 1437 O O . ILE A 1 186 ? 3.085 2.694 -5.368 1.00 94.31 186 ILE A O 1
ATOM 1441 N N . ASN A 1 187 ? 1.524 1.567 -6.524 1.00 92.62 187 ASN A N 1
ATOM 1442 C CA . ASN A 1 187 ? 0.536 2.649 -6.536 1.00 92.62 187 ASN A CA 1
ATOM 1443 C C . ASN A 1 187 ? -0.394 2.567 -5.325 1.00 92.62 187 ASN A C 1
ATOM 1445 O O . ASN A 1 187 ? -0.800 3.584 -4.770 1.00 92.62 187 ASN A O 1
ATOM 1449 N N . SER A 1 188 ? -0.783 1.350 -4.943 1.00 90.94 188 SER A N 1
ATOM 1450 C CA . SER A 1 188 ? -1.660 1.121 -3.799 1.00 90.94 188 SER A CA 1
ATOM 1451 C C . SER A 1 188 ? -1.469 -0.271 -3.218 1.00 90.94 188 SER A C 1
ATOM 1453 O O . SER A 1 188 ? -0.952 -1.182 -3.870 1.00 90.94 188 SER A O 1
ATOM 1455 N N . VAL A 1 189 ? -1.915 -0.431 -1.977 1.00 91.44 189 VAL A N 1
ATOM 1456 C CA . VAL A 1 189 ? -1.941 -1.715 -1.287 1.00 91.44 189 VAL A CA 1
ATOM 1457 C C . VAL A 1 189 ? -3.343 -1.963 -0.765 1.00 91.44 189 VAL A C 1
ATOM 1459 O O . VAL A 1 189 ? -3.987 -1.063 -0.231 1.00 91.44 189 VAL A O 1
ATOM 1462 N N . SER A 1 190 ? -3.828 -3.188 -0.934 1.00 90.81 190 SER A N 1
ATOM 1463 C CA . SER A 1 190 ? -5.117 -3.614 -0.397 1.00 90.81 190 SER A CA 1
ATOM 1464 C C . SER A 1 190 ? -4.975 -4.904 0.395 1.00 90.81 190 SER A C 1
ATOM 1466 O O . SER A 1 190 ? -4.086 -5.716 0.135 1.00 90.81 190 SER A O 1
ATOM 1468 N N . TYR A 1 191 ? -5.858 -5.088 1.373 1.00 89.75 191 TYR A N 1
ATOM 1469 C CA . TYR A 1 191 ? -5.927 -6.298 2.178 1.00 89.75 191 TYR A CA 1
ATOM 1470 C C . TYR A 1 191 ? -7.343 -6.842 2.201 1.00 89.75 191 TYR A C 1
ATOM 1472 O O . TYR A 1 191 ? -8.298 -6.110 2.467 1.00 89.75 191 TYR A O 1
ATOM 1480 N N . LYS A 1 192 ? -7.466 -8.134 1.912 1.00 88.62 192 LYS A N 1
ATOM 1481 C CA . LYS A 1 192 ? -8.738 -8.845 1.914 1.00 88.62 192 LYS A CA 1
ATOM 1482 C C . LYS A 1 192 ? -8.493 -10.324 2.183 1.00 88.62 192 LYS A C 1
ATOM 1484 O O . LYS A 1 192 ? -7.626 -10.926 1.556 1.00 88.62 192 LYS A O 1
ATOM 1489 N N . ASP A 1 193 ? -9.257 -10.902 3.106 1.00 88.19 193 ASP A N 1
ATOM 1490 C CA . ASP A 1 193 ? -9.269 -12.345 3.388 1.00 88.19 193 ASP A CA 1
ATOM 1491 C C . ASP A 1 193 ? -7.866 -12.941 3.658 1.00 88.19 193 ASP A C 1
ATOM 1493 O O . ASP A 1 193 ? -7.497 -13.978 3.102 1.00 88.19 193 ASP A O 1
ATOM 1497 N N . GLY A 1 194 ? -7.043 -12.260 4.471 1.00 88.88 194 GLY A N 1
ATOM 1498 C CA . GLY A 1 194 ? -5.679 -12.709 4.810 1.00 88.88 194 GLY A CA 1
ATOM 1499 C C . GLY A 1 194 ? -4.647 -12.534 3.687 1.00 88.88 194 GLY A C 1
ATOM 1500 O O . GLY A 1 194 ? -3.532 -13.058 3.766 1.00 88.88 194 GLY A O 1
ATOM 1501 N N . LYS A 1 195 ? -5.012 -11.828 2.611 1.00 94.69 195 LYS A N 1
ATOM 1502 C CA . LYS A 1 195 ? -4.148 -11.574 1.457 1.00 94.69 195 LYS A CA 1
ATOM 1503 C C . LYS A 1 195 ? -3.868 -10.092 1.322 1.00 94.69 195 LYS A C 1
ATOM 1505 O O . LYS A 1 195 ? -4.789 -9.279 1.338 1.00 94.69 195 LYS A O 1
ATOM 1510 N N . VAL A 1 196 ? -2.599 -9.765 1.124 1.00 93.94 196 VAL A N 1
ATOM 1511 C CA . VAL A 1 196 ? -2.147 -8.429 0.745 1.00 93.94 196 VAL A CA 1
ATOM 1512 C C . VAL A 1 196 ? -1.925 -8.416 -0.761 1.00 93.94 196 VAL A C 1
ATOM 1514 O O . VAL A 1 196 ? -1.290 -9.320 -1.302 1.00 93.94 196 VAL A O 1
ATOM 1517 N N . SER A 1 197 ? -2.460 -7.398 -1.428 1.00 96.06 197 SER A N 1
ATOM 1518 C CA . SER A 1 197 ? -2.277 -7.160 -2.859 1.00 96.06 197 SER A CA 1
ATOM 1519 C C . SER A 1 197 ? -1.561 -5.830 -3.064 1.00 96.06 197 SER A C 1
ATOM 1521 O O . SER A 1 197 ? -2.096 -4.784 -2.693 1.00 96.06 197 SER A O 1
ATOM 1523 N N . LEU A 1 198 ? -0.366 -5.874 -3.649 1.00 95.50 198 LEU A N 1
ATOM 1524 C CA . LEU A 1 198 ? 0.374 -4.705 -4.118 1.00 95.50 198 LEU A CA 1
ATOM 1525 C C . LEU A 1 198 ? -0.041 -4.443 -5.562 1.00 95.50 198 LEU A C 1
ATOM 1527 O O . LEU A 1 198 ? 0.182 -5.288 -6.426 1.00 95.50 198 LEU A O 1
ATOM 1531 N N . ILE A 1 199 ? -0.660 -3.293 -5.806 1.00 96.00 199 ILE A N 1
ATOM 1532 C CA . ILE A 1 199 ? -1.146 -2.879 -7.122 1.00 96.00 199 ILE A CA 1
ATOM 1533 C C . ILE A 1 199 ? -0.217 -1.783 -7.623 1.00 96.00 199 ILE A C 1
ATOM 1535 O O . ILE A 1 199 ? 0.015 -0.791 -6.925 1.00 96.00 199 ILE A O 1
ATOM 1539 N N . GLY A 1 200 ? 0.316 -1.947 -8.824 1.00 95.56 200 GLY A N 1
ATOM 1540 C CA . GLY A 1 200 ? 1.363 -1.076 -9.326 1.00 95.56 200 GLY A CA 1
ATOM 1541 C C . GLY A 1 200 ? 1.744 -1.391 -10.758 1.00 95.56 200 GLY A C 1
ATOM 1542 O O . GLY A 1 200 ? 0.897 -1.822 -11.529 1.00 95.56 200 GLY A O 1
ATOM 1543 N N . HIS A 1 201 ? 3.008 -1.156 -11.095 1.00 96.06 201 HIS A N 1
ATOM 1544 C CA . HIS A 1 201 ? 3.557 -1.399 -12.425 1.00 96.06 201 HIS A CA 1
ATOM 1545 C C . HIS A 1 201 ? 4.963 -1.977 -12.340 1.00 96.06 201 HIS A C 1
ATOM 1547 O O . HIS A 1 201 ? 5.678 -1.804 -11.348 1.00 96.06 201 HIS A O 1
ATOM 1553 N N . ASN A 1 202 ? 5.392 -2.582 -13.446 1.00 96.94 202 ASN A N 1
ATOM 1554 C CA . ASN A 1 202 ? 6.751 -3.066 -13.664 1.00 96.94 202 ASN A CA 1
ATOM 1555 C C . ASN A 1 202 ? 7.197 -4.191 -12.707 1.00 96.94 202 ASN A C 1
ATOM 1557 O O . ASN A 1 202 ? 8.396 -4.402 -12.525 1.00 96.94 202 ASN A O 1
ATOM 1561 N N . PHE A 1 203 ? 6.272 -4.964 -12.133 1.00 97.00 203 PHE A N 1
ATOM 1562 C CA . PHE A 1 203 ? 6.611 -6.090 -11.250 1.00 97.00 203 PHE A CA 1
ATOM 1563 C C . PHE A 1 203 ? 7.157 -7.313 -11.991 1.00 97.00 203 PHE A C 1
ATOM 1565 O O . PHE A 1 203 ? 7.798 -8.162 -11.376 1.00 97.00 203 PHE A O 1
ATOM 1572 N N . PHE A 1 204 ? 6.964 -7.379 -13.315 1.00 96.88 204 PHE A N 1
ATOM 1573 C CA . PHE A 1 204 ? 7.264 -8.563 -14.127 1.00 96.88 204 PHE A CA 1
ATOM 1574 C C . PHE A 1 204 ? 6.469 -9.797 -13.646 1.00 96.88 204 PHE A C 1
ATOM 1576 O O . PHE A 1 204 ? 5.696 -9.712 -12.703 1.00 96.88 204 PHE A O 1
ATOM 1583 N N . ASN A 1 205 ? 6.600 -10.948 -14.304 1.00 96.50 205 ASN A N 1
ATOM 1584 C CA . ASN A 1 205 ? 5.780 -12.138 -14.021 1.00 96.50 205 ASN A CA 1
ATOM 1585 C C . ASN A 1 205 ? 6.608 -13.358 -13.572 1.00 96.50 205 ASN A C 1
ATOM 1587 O O . ASN A 1 205 ? 6.179 -14.501 -13.708 1.00 96.50 205 ASN A O 1
ATOM 1591 N N . SER A 1 206 ? 7.811 -13.128 -13.033 1.00 96.56 206 SER A N 1
ATOM 1592 C CA . SER A 1 206 ? 8.743 -14.193 -12.643 1.00 96.56 206 SER A CA 1
ATOM 1593 C C . SER A 1 206 ? 9.149 -14.087 -11.177 1.00 96.56 206 SER A C 1
ATOM 1595 O O . SER A 1 206 ? 9.973 -13.245 -10.810 1.00 96.56 206 SER A O 1
ATOM 1597 N N . LEU A 1 207 ? 8.660 -15.019 -10.354 1.00 96.69 207 LEU A N 1
ATOM 1598 C CA . LEU A 1 207 ? 8.981 -15.089 -8.926 1.00 96.69 207 LEU A CA 1
ATOM 1599 C C . LEU A 1 207 ? 10.489 -15.228 -8.667 1.00 96.69 207 LEU A C 1
ATOM 1601 O O . LEU A 1 207 ? 11.003 -14.638 -7.722 1.00 96.69 207 LEU A O 1
ATOM 1605 N N . ASP A 1 208 ? 11.232 -15.938 -9.517 1.00 97.06 208 ASP A N 1
ATOM 1606 C CA . ASP A 1 208 ? 12.680 -16.137 -9.339 1.00 97.06 208 ASP A CA 1
ATOM 1607 C C . ASP A 1 208 ? 13.472 -14.827 -9.331 1.00 97.06 208 ASP A C 1
ATOM 1609 O O . ASP A 1 208 ? 14.466 -14.711 -8.616 1.00 97.06 208 ASP A O 1
ATOM 1613 N N . LEU A 1 209 ? 12.981 -13.820 -10.053 1.00 96.00 209 LEU A N 1
ATOM 1614 C CA . LEU A 1 209 ? 13.617 -12.515 -10.209 1.00 96.00 209 LEU A CA 1
ATOM 1615 C C . LEU A 1 209 ? 13.146 -11.492 -9.170 1.00 96.00 209 LEU A C 1
ATOM 1617 O O . LEU A 1 209 ? 13.755 -10.426 -9.068 1.00 96.00 209 LEU A O 1
ATOM 1621 N N . LEU A 1 210 ? 12.092 -11.812 -8.413 1.00 96.94 210 LEU A N 1
ATOM 1622 C CA . LEU A 1 210 ? 11.589 -11.003 -7.311 1.00 96.94 210 LEU A CA 1
ATOM 1623 C C . LEU A 1 210 ? 12.476 -11.186 -6.077 1.00 96.94 210 LEU A C 1
ATOM 1625 O O . LEU A 1 210 ? 12.686 -12.309 -5.601 1.00 96.94 210 LEU A O 1
ATOM 1629 N N . ASN A 1 211 ? 12.931 -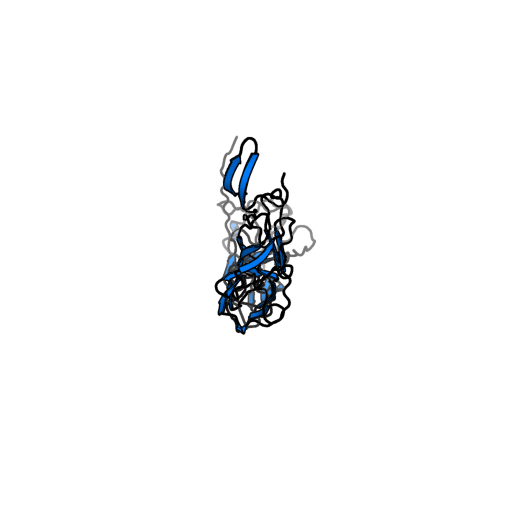10.065 -5.529 1.00 96.50 211 ASN A N 1
ATOM 1630 C CA . ASN A 1 211 ? 13.411 -9.955 -4.161 1.00 96.50 211 ASN A CA 1
ATOM 1631 C C . ASN A 1 211 ? 12.481 -8.994 -3.418 1.00 96.50 211 ASN A C 1
ATOM 1633 O O . ASN A 1 211 ? 12.312 -7.849 -3.839 1.00 96.50 211 ASN A O 1
ATOM 1637 N N . ILE A 1 212 ? 11.842 -9.470 -2.354 1.00 95.75 212 ILE A N 1
ATOM 1638 C CA . ILE A 1 212 ? 10.845 -8.705 -1.611 1.00 95.75 212 ILE A CA 1
ATOM 1639 C C . ILE A 1 212 ? 11.019 -8.939 -0.115 1.00 95.75 212 ILE A C 1
ATOM 1641 O O . ILE A 1 212 ? 11.026 -10.076 0.357 1.00 95.75 212 ILE A O 1
ATOM 1645 N N . THR A 1 213 ? 11.140 -7.849 0.634 1.00 95.06 213 THR A N 1
ATOM 1646 C CA . THR A 1 213 ? 11.178 -7.881 2.092 1.00 95.06 213 THR A CA 1
ATOM 1647 C C . THR A 1 213 ? 10.106 -6.979 2.681 1.00 95.06 213 THR A C 1
ATOM 1649 O O . THR A 1 213 ? 9.740 -5.961 2.097 1.00 95.06 213 THR A O 1
ATOM 1652 N N . MET A 1 214 ? 9.603 -7.372 3.845 1.00 92.44 214 MET A N 1
ATOM 1653 C CA . MET A 1 214 ? 8.677 -6.611 4.675 1.00 92.44 214 MET A CA 1
ATOM 1654 C C . MET A 1 214 ? 9.327 -6.444 6.045 1.00 92.44 214 MET A C 1
ATOM 1656 O O . MET A 1 214 ? 9.661 -7.440 6.686 1.00 92.44 214 MET A O 1
ATOM 1660 N N . ASP A 1 215 ? 9.598 -5.200 6.437 1.00 90.25 215 ASP A N 1
ATOM 1661 C CA . ASP A 1 215 ? 10.384 -4.844 7.630 1.00 90.25 215 ASP A CA 1
ATOM 1662 C C . ASP A 1 215 ? 11.726 -5.585 7.699 1.00 90.25 215 ASP A C 1
ATOM 1664 O O . ASP A 1 215 ? 12.156 -6.095 8.732 1.00 90.25 215 ASP A O 1
ATOM 1668 N N . GLY A 1 216 ? 12.378 -5.708 6.541 1.00 91.44 216 GLY A N 1
ATOM 1669 C CA . GLY A 1 216 ? 13.656 -6.406 6.393 1.00 91.44 216 GLY A CA 1
ATOM 1670 C C . GLY A 1 216 ? 13.561 -7.935 6.357 1.00 91.44 216 GLY A C 1
ATOM 1671 O O . GLY A 1 216 ? 14.545 -8.579 6.003 1.00 91.44 216 GLY A O 1
ATOM 1672 N N . SER A 1 217 ? 12.397 -8.527 6.640 1.00 93.56 217 SER A N 1
ATOM 1673 C CA . SER A 1 217 ? 12.185 -9.977 6.550 1.00 93.56 217 SER A CA 1
ATOM 1674 C C . SER A 1 217 ? 11.800 -10.393 5.132 1.00 93.56 217 SER A C 1
ATOM 1676 O O . SER A 1 217 ? 10.893 -9.810 4.545 1.00 93.56 217 SER A O 1
ATOM 1678 N N . ASP A 1 218 ? 12.455 -11.415 4.578 1.00 95.62 218 ASP A N 1
ATOM 1679 C CA . ASP A 1 218 ? 12.103 -11.984 3.269 1.00 95.62 218 ASP A CA 1
ATOM 1680 C C . ASP A 1 218 ? 10.697 -12.611 3.300 1.00 95.62 218 ASP A C 1
ATOM 1682 O O . ASP A 1 218 ? 10.417 -13.504 4.105 1.00 95.62 218 ASP A O 1
ATOM 1686 N N . ILE A 1 219 ? 9.815 -12.147 2.407 1.00 96.38 219 ILE A N 1
ATOM 1687 C CA . ILE A 1 219 ? 8.435 -12.642 2.270 1.00 96.38 219 ILE A CA 1
ATOM 1688 C C . ILE A 1 219 ? 8.184 -13.383 0.952 1.00 96.38 219 ILE A C 1
ATOM 1690 O O . ILE A 1 219 ? 7.039 -13.712 0.643 1.00 96.38 219 ILE A O 1
ATOM 1694 N N . LYS A 1 220 ? 9.224 -13.709 0.175 1.00 96.81 220 LYS A N 1
ATOM 1695 C CA . LYS A 1 220 ? 9.098 -14.382 -1.130 1.00 96.81 220 LYS A CA 1
ATOM 1696 C C . LYS A 1 220 ? 8.313 -15.695 -1.059 1.00 96.81 220 LYS A C 1
ATOM 1698 O O . LYS A 1 220 ? 7.560 -16.019 -1.971 1.00 96.81 220 LYS A O 1
ATOM 1703 N N . ARG A 1 221 ? 8.433 -16.435 0.049 1.00 97.06 221 ARG A N 1
ATOM 1704 C CA . ARG A 1 221 ? 7.698 -17.696 0.286 1.00 97.06 221 ARG A CA 1
ATOM 1705 C C . ARG A 1 221 ? 6.200 -17.509 0.534 1.00 97.06 221 ARG A C 1
ATOM 1707 O O . ARG A 1 221 ? 5.456 -18.481 0.475 1.00 97.06 221 ARG A O 1
ATOM 1714 N N . LEU A 1 222 ? 5.770 -16.291 0.851 1.00 97.31 222 LEU A N 1
ATOM 1715 C CA . LEU A 1 222 ? 4.370 -15.958 1.102 1.00 97.31 222 LEU A CA 1
ATOM 1716 C C . LEU A 1 222 ? 3.639 -15.522 -0.173 1.00 97.31 222 LEU A C 1
ATOM 1718 O O . LEU A 1 222 ? 2.414 -15.380 -0.146 1.00 97.31 222 LEU A O 1
ATOM 1722 N N . ILE A 1 223 ? 4.368 -15.298 -1.273 1.00 97.94 223 ILE A N 1
ATOM 1723 C CA . ILE A 1 223 ? 3.798 -14.882 -2.555 1.00 97.94 223 ILE A CA 1
ATOM 1724 C C . ILE A 1 223 ? 2.891 -15.985 -3.106 1.00 97.94 223 ILE A C 1
ATOM 1726 O O . ILE A 1 223 ? 3.298 -17.132 -3.267 1.00 97.94 223 ILE A O 1
ATOM 1730 N N . ILE A 1 224 ? 1.651 -15.606 -3.402 1.00 98.00 224 ILE A N 1
ATOM 1731 C CA . ILE A 1 224 ? 0.631 -16.444 -4.034 1.00 98.00 224 ILE A CA 1
ATOM 1732 C C . ILE A 1 224 ? 0.722 -16.299 -5.554 1.00 98.00 224 ILE A C 1
ATOM 1734 O O . ILE A 1 224 ? 0.679 -17.292 -6.274 1.00 98.00 224 ILE A O 1
ATOM 1738 N N . SER A 1 225 ? 0.835 -15.063 -6.043 1.00 98.06 225 SER A N 1
ATOM 1739 C CA . SER A 1 225 ? 0.916 -14.761 -7.471 1.00 98.06 225 SER A CA 1
ATOM 1740 C C . SER A 1 225 ? 1.661 -13.454 -7.718 1.00 98.06 225 SER A C 1
ATOM 1742 O O . SER A 1 225 ? 1.624 -12.541 -6.891 1.00 98.06 225 SER A O 1
ATOM 1744 N N . ILE A 1 226 ? 2.299 -13.363 -8.880 1.00 98.12 226 ILE A N 1
ATOM 1745 C CA . ILE A 1 226 ? 2.952 -12.159 -9.387 1.00 98.12 226 ILE A CA 1
ATOM 1746 C C . ILE A 1 226 ? 2.648 -12.022 -10.879 1.00 98.12 226 ILE A C 1
ATOM 1748 O O . ILE A 1 226 ? 2.741 -12.993 -11.628 1.00 98.12 226 ILE A O 1
ATOM 1752 N N . ASP A 1 227 ? 2.280 -10.817 -11.280 1.00 97.81 227 ASP A N 1
ATOM 1753 C CA . ASP A 1 227 ? 2.088 -10.377 -12.656 1.00 97.81 227 ASP A CA 1
ATOM 1754 C C . ASP A 1 227 ? 2.625 -8.944 -12.790 1.00 97.81 227 ASP A C 1
ATOM 1756 O O . ASP A 1 227 ? 2.968 -8.321 -11.785 1.00 97.81 227 ASP A O 1
ATOM 1760 N N . HIS A 1 228 ? 2.675 -8.393 -14.003 1.00 96.94 228 HIS A N 1
ATOM 1761 C CA . HIS A 1 228 ? 3.284 -7.094 -14.298 1.00 96.94 228 HIS A CA 1
ATOM 1762 C C . HIS A 1 228 ? 2.759 -5.928 -13.449 1.00 96.94 228 HIS A C 1
ATOM 1764 O O . HIS A 1 228 ? 3.536 -5.017 -13.153 1.00 96.94 228 HIS A O 1
ATOM 1770 N N . ASP A 1 229 ? 1.493 -5.984 -13.032 1.00 97.56 229 ASP A N 1
ATOM 1771 C CA . ASP A 1 229 ? 0.814 -4.909 -12.301 1.00 97.56 229 ASP A CA 1
ATOM 1772 C C . ASP A 1 229 ? 0.281 -5.335 -10.917 1.00 97.56 229 ASP A C 1
ATOM 1774 O O . ASP A 1 229 ? -0.294 -4.525 -10.183 1.00 97.56 229 ASP A O 1
ATOM 1778 N N . LEU A 1 230 ? 0.457 -6.607 -10.533 1.00 97.81 230 LEU A N 1
ATOM 1779 C CA . LEU A 1 230 ? -0.104 -7.155 -9.298 1.00 97.81 230 LEU A CA 1
ATOM 1780 C C . LEU A 1 230 ? 0.824 -8.170 -8.622 1.00 97.81 230 LEU A C 1
ATOM 1782 O O . LEU A 1 230 ? 1.202 -9.177 -9.213 1.00 97.81 230 LEU A O 1
ATOM 1786 N N . ILE A 1 231 ? 1.089 -7.969 -7.331 1.00 97.81 231 ILE A N 1
ATOM 1787 C CA . ILE A 1 231 ? 1.694 -8.983 -6.455 1.00 97.81 231 ILE A CA 1
ATOM 1788 C C . ILE A 1 231 ? 0.709 -9.308 -5.341 1.00 97.81 231 ILE A C 1
ATOM 1790 O O . ILE A 1 231 ? 0.258 -8.410 -4.636 1.00 97.81 231 ILE A O 1
ATOM 1794 N N . VAL A 1 232 ? 0.405 -10.590 -5.143 1.00 97.94 232 VAL A N 1
ATOM 1795 C CA . VAL A 1 232 ? -0.471 -11.057 -4.061 1.00 97.94 232 VAL A CA 1
ATOM 1796 C C . VAL A 1 232 ? 0.303 -11.998 -3.157 1.00 97.94 232 VAL A C 1
ATOM 1798 O O . VAL A 1 232 ? 0.929 -12.941 -3.637 1.00 97.94 232 VAL A O 1
ATOM 1801 N N . PHE A 1 233 ? 0.227 -11.793 -1.845 1.00 97.31 233 PHE A N 1
ATOM 1802 C CA . PHE A 1 233 ? 0.842 -12.678 -0.859 1.00 97.31 233 PHE A CA 1
ATOM 1803 C C . PHE A 1 233 ? -0.036 -12.878 0.369 1.00 97.31 233 PHE A C 1
ATOM 1805 O O . PHE A 1 233 ? -0.885 -12.047 0.696 1.00 97.31 233 PHE A O 1
ATOM 1812 N N . LYS A 1 234 ? 0.154 -14.010 1.050 1.00 96.38 234 LYS A N 1
ATOM 1813 C CA . LYS A 1 234 ? -0.545 -14.306 2.300 1.00 96.38 234 LYS A CA 1
ATOM 1814 C C . LYS A 1 234 ? 0.165 -13.612 3.457 1.00 96.38 234 LYS A C 1
ATOM 1816 O O . LYS A 1 234 ? 1.346 -13.847 3.693 1.00 96.38 234 LYS A O 1
ATOM 1821 N N . LYS A 1 235 ? -0.561 -12.796 4.208 1.00 91.19 235 LYS A N 1
ATOM 1822 C CA . LYS A 1 235 ? -0.068 -12.185 5.441 1.00 91.19 235 LYS A CA 1
ATOM 1823 C C . LYS A 1 235 ? -1.272 -11.941 6.319 1.00 91.19 235 LYS A C 1
ATOM 1825 O O . LYS A 1 235 ? -2.133 -11.153 5.957 1.00 91.19 235 LYS A O 1
ATOM 1830 N N . ASP A 1 236 ? -1.321 -12.614 7.455 1.00 85.50 236 ASP A N 1
ATOM 1831 C CA . ASP A 1 236 ? -2.384 -12.371 8.412 1.00 85.50 236 ASP A CA 1
ATOM 1832 C C . ASP A 1 236 ? -2.077 -11.058 9.148 1.00 85.50 236 ASP A C 1
ATOM 1834 O O . ASP A 1 236 ? -1.037 -10.922 9.798 1.00 85.50 236 ASP A O 1
ATOM 1838 N N . ILE A 1 237 ? -2.945 -10.062 8.965 1.00 81.81 237 ILE A N 1
ATOM 1839 C CA . ILE A 1 237 ? -2.815 -8.734 9.571 1.00 81.81 237 ILE A CA 1
ATOM 1840 C C . ILE A 1 237 ? -3.949 -8.577 10.566 1.00 81.81 237 ILE A C 1
ATOM 1842 O O . ILE A 1 237 ? -5.115 -8.456 10.188 1.00 81.81 237 ILE A O 1
ATOM 1846 N N . PHE A 1 238 ? -3.585 -8.587 11.842 1.00 78.12 238 PHE A N 1
ATOM 1847 C CA . PHE A 1 238 ? -4.533 -8.495 12.950 1.00 78.12 238 PHE A CA 1
ATOM 1848 C C . PHE A 1 238 ? -4.501 -7.125 13.630 1.00 78.12 238 PHE A C 1
ATOM 1850 O O . PHE A 1 238 ? -5.497 -6.695 14.209 1.00 78.12 238 PHE A O 1
ATOM 1857 N N . ILE A 1 239 ? -3.375 -6.423 13.533 1.00 82.06 239 ILE A N 1
ATOM 1858 C CA . ILE A 1 239 ? -3.116 -5.160 14.215 1.00 82.06 239 ILE A CA 1
ATOM 1859 C C . ILE A 1 239 ? -2.854 -4.048 13.206 1.00 82.06 239 ILE A C 1
ATOM 1861 O O . ILE A 1 239 ? -2.343 -4.294 12.112 1.00 82.06 239 ILE A O 1
ATOM 1865 N N . ALA A 1 240 ? -3.220 -2.826 13.580 1.00 83.81 240 ALA A N 1
ATOM 1866 C CA . ALA A 1 240 ? -2.808 -1.648 12.848 1.00 83.81 240 ALA A CA 1
ATOM 1867 C C . ALA A 1 240 ? -1.295 -1.437 12.966 1.00 83.81 240 ALA A C 1
ATOM 1869 O O . ALA A 1 240 ? -0.744 -1.333 14.064 1.00 83.81 240 ALA A O 1
ATOM 1870 N N . GLU A 1 241 ? -0.625 -1.394 11.822 1.00 85.00 241 GLU A N 1
ATOM 1871 C CA . GLU A 1 241 ? 0.830 -1.374 11.744 1.00 85.00 241 GLU A CA 1
ATOM 1872 C C . GLU A 1 241 ? 1.284 -0.727 10.434 1.00 85.00 241 GLU A C 1
ATOM 1874 O O . GLU A 1 241 ? 0.540 -0.679 9.443 1.00 85.00 241 GLU A O 1
ATOM 1879 N N . LYS A 1 242 ? 2.510 -0.199 10.459 1.00 88.19 242 LYS A N 1
ATOM 1880 C CA . LYS A 1 242 ? 3.207 0.314 9.285 1.00 88.19 242 LYS A CA 1
ATOM 1881 C C . LYS A 1 242 ? 4.287 -0.678 8.896 1.00 88.19 242 LYS A C 1
ATOM 1883 O O . LYS A 1 242 ? 5.159 -0.962 9.707 1.00 88.19 242 LYS A O 1
ATOM 1888 N N . PHE A 1 243 ? 4.245 -1.138 7.657 1.00 88.25 243 PHE A N 1
ATOM 1889 C CA . PHE A 1 243 ? 5.224 -2.065 7.107 1.00 88.25 243 PHE A CA 1
ATOM 1890 C C . PHE A 1 243 ? 6.073 -1.356 6.063 1.00 88.25 243 PHE A C 1
ATOM 1892 O O . PHE A 1 243 ? 5.534 -0.688 5.177 1.00 88.25 243 PHE A O 1
ATOM 1899 N N . VAL A 1 244 ? 7.388 -1.542 6.119 1.00 90.75 244 VAL A N 1
ATOM 1900 C CA . VAL A 1 244 ? 8.301 -1.106 5.064 1.00 90.75 244 VAL A CA 1
ATOM 1901 C C . VAL A 1 244 ? 8.497 -2.244 4.068 1.00 90.75 244 VAL A C 1
ATOM 1903 O O . VAL A 1 244 ? 9.122 -3.257 4.384 1.00 90.75 244 VAL A O 1
ATOM 1906 N N . ILE A 1 245 ? 7.985 -2.077 2.852 1.00 93.19 245 ILE A N 1
ATOM 1907 C CA . ILE A 1 245 ? 8.201 -2.999 1.740 1.00 93.19 245 ILE A CA 1
ATOM 1908 C C . ILE A 1 245 ? 9.409 -2.538 0.935 1.00 93.19 245 ILE A C 1
ATOM 1910 O O . ILE A 1 245 ? 9.396 -1.471 0.323 1.00 93.19 245 ILE A O 1
ATOM 1914 N N . ASN A 1 246 ? 10.436 -3.382 0.879 1.00 93.31 246 ASN A N 1
ATOM 1915 C CA . ASN A 1 246 ? 11.506 -3.234 -0.100 1.00 93.31 246 ASN A CA 1
ATOM 1916 C C . ASN A 1 246 ? 11.305 -4.270 -1.193 1.00 93.31 246 ASN A C 1
ATOM 1918 O O . ASN A 1 246 ? 11.114 -5.452 -0.913 1.00 93.31 246 ASN A O 1
ATOM 1922 N N . LEU A 1 247 ? 11.364 -3.826 -2.441 1.00 94.75 247 LEU A N 1
ATOM 1923 C CA . LEU A 1 247 ? 11.137 -4.678 -3.594 1.00 94.75 247 LEU A CA 1
ATOM 1924 C C . LEU A 1 247 ? 12.162 -4.366 -4.681 1.00 94.75 247 LEU A C 1
ATOM 1926 O O . LEU A 1 247 ? 12.443 -3.202 -4.975 1.00 94.75 247 LEU A O 1
ATOM 1930 N N . SER A 1 248 ? 12.712 -5.415 -5.287 1.00 94.69 248 SER A N 1
ATOM 1931 C CA . SER A 1 248 ? 13.475 -5.318 -6.524 1.00 94.69 248 SER A CA 1
ATOM 1932 C C . SER A 1 248 ? 13.149 -6.464 -7.476 1.00 94.69 248 SER A C 1
ATOM 1934 O O . SER A 1 248 ? 12.869 -7.589 -7.060 1.00 94.69 248 SER A O 1
ATOM 1936 N N . ILE A 1 249 ? 13.184 -6.156 -8.771 1.00 95.00 249 ILE A N 1
ATOM 1937 C CA . ILE A 1 249 ? 12.952 -7.103 -9.863 1.00 95.00 249 ILE A CA 1
ATOM 1938 C C . ILE A 1 249 ? 14.208 -7.147 -10.721 1.00 95.00 249 ILE A C 1
ATOM 1940 O O . ILE A 1 249 ? 14.625 -6.130 -11.278 1.00 95.00 249 ILE A O 1
ATOM 1944 N N . GLY A 1 250 ? 14.849 -8.313 -10.814 1.00 92.44 250 GLY A N 1
ATOM 1945 C CA . GLY A 1 250 ? 16.034 -8.481 -11.661 1.00 92.44 250 GLY A CA 1
ATOM 1946 C C . GLY A 1 250 ? 17.186 -7.527 -11.315 1.00 92.44 250 GLY A C 1
ATOM 1947 O O . GLY A 1 250 ? 17.916 -7.100 -12.205 1.00 92.44 250 GLY A O 1
ATOM 1948 N N . GLY A 1 251 ? 17.305 -7.144 -10.039 1.00 90.25 251 GLY A N 1
ATOM 1949 C CA . GLY A 1 251 ? 18.310 -6.196 -9.547 1.00 90.25 251 GLY A CA 1
ATOM 1950 C C . GLY A 1 251 ? 17.929 -4.715 -9.661 1.00 90.25 251 GLY A C 1
ATOM 1951 O O . GLY A 1 251 ? 18.715 -3.868 -9.250 1.00 90.25 251 GLY A O 1
ATOM 1952 N N . THR A 1 252 ? 16.744 -4.382 -10.183 1.00 92.75 252 THR A N 1
ATOM 1953 C CA . THR A 1 252 ? 16.230 -3.001 -10.210 1.00 92.75 252 THR A CA 1
ATOM 1954 C C . THR A 1 252 ? 15.278 -2.770 -9.041 1.00 92.75 252 THR A C 1
ATOM 1956 O O . THR A 1 252 ? 14.256 -3.446 -8.933 1.00 92.75 252 THR A O 1
ATOM 1959 N N . SER A 1 253 ? 15.628 -1.838 -8.155 1.00 93.00 253 SER A N 1
ATOM 1960 C CA . SER A 1 253 ? 14.852 -1.505 -6.953 1.00 93.00 253 SER A CA 1
ATOM 1961 C C . SER A 1 253 ? 13.662 -0.587 -7.239 1.00 93.00 253 SER A C 1
ATOM 1963 O O . SER A 1 253 ? 13.629 0.099 -8.263 1.00 93.00 253 SER A O 1
ATOM 1965 N N . LEU A 1 254 ? 12.715 -0.576 -6.296 1.00 91.38 254 LEU A N 1
ATOM 1966 C CA . LEU A 1 254 ? 11.534 0.287 -6.277 1.00 91.38 254 LEU A CA 1
ATOM 1967 C C . LEU A 1 254 ? 11.869 1.764 -6.530 1.00 91.38 254 LEU A C 1
ATOM 1969 O O . LEU A 1 254 ? 12.817 2.305 -5.956 1.00 91.38 254 LEU A O 1
ATOM 1973 N N . GLU A 1 255 ? 11.055 2.425 -7.348 1.00 85.69 255 GLU A N 1
ATOM 1974 C CA . GLU A 1 255 ? 11.075 3.880 -7.481 1.00 85.69 255 GLU A CA 1
ATOM 1975 C C . GLU A 1 255 ? 10.290 4.503 -6.307 1.00 85.69 255 GLU A C 1
ATOM 1977 O O . GLU A 1 255 ? 9.124 4.185 -6.082 1.00 85.69 255 GLU A O 1
ATOM 1982 N N . SER A 1 256 ? 10.963 5.333 -5.501 1.00 76.88 256 SER A N 1
ATOM 1983 C CA . SER A 1 256 ? 10.394 6.079 -4.357 1.00 76.88 256 SER A CA 1
ATOM 1984 C C . SER A 1 256 ? 9.118 6.847 -4.768 1.00 76.88 256 SER A C 1
ATOM 1986 O O . SER A 1 256 ? 9.113 7.380 -5.880 1.00 76.88 256 SER A O 1
ATOM 1988 N N . PRO A 1 257 ? 8.054 6.965 -3.930 1.00 56.59 257 PRO A N 1
ATOM 1989 C CA . PRO A 1 257 ? 8.106 6.953 -2.459 1.00 56.59 257 PRO A CA 1
ATOM 1990 C C . PRO A 1 257 ? 7.290 5.875 -1.727 1.00 56.59 257 PRO A C 1
ATOM 1992 O O . PRO A 1 257 ? 7.274 5.867 -0.499 1.00 56.59 257 PRO A O 1
ATOM 1995 N N . TYR A 1 258 ? 6.601 4.972 -2.424 1.00 66.38 258 TYR A N 1
ATOM 1996 C CA . TYR A 1 258 ? 5.670 4.036 -1.780 1.00 66.38 258 TYR A CA 1
ATOM 1997 C C . TYR A 1 258 ? 6.368 2.775 -1.245 1.00 66.38 258 TYR A C 1
ATOM 1999 O O . TYR A 1 258 ? 6.172 1.673 -1.750 1.00 66.38 258 TYR A O 1
ATOM 2007 N N . ASN A 1 259 ? 7.197 2.929 -0.209 1.00 72.31 259 ASN A N 1
ATOM 2008 C CA . ASN A 1 259 ? 7.723 1.793 0.552 1.00 72.31 259 ASN A CA 1
ATOM 2009 C C . ASN A 1 259 ? 7.015 1.586 1.897 1.00 72.31 259 ASN A C 1
ATOM 2011 O O . ASN A 1 259 ? 7.262 0.565 2.521 1.00 72.31 259 ASN A O 1
ATOM 2015 N N . VAL A 1 260 ? 6.138 2.492 2.345 1.00 83.12 260 VAL A N 1
ATOM 2016 C CA . VAL A 1 260 ? 5.397 2.335 3.609 1.00 83.12 260 VAL A CA 1
ATOM 2017 C C . VAL A 1 260 ? 3.944 1.962 3.333 1.00 83.12 260 VAL A C 1
ATOM 2019 O O . VAL A 1 260 ? 3.219 2.691 2.660 1.00 83.12 260 VAL A O 1
ATOM 2022 N N . VAL A 1 261 ? 3.518 0.824 3.872 1.00 81.81 261 VAL A N 1
ATOM 2023 C CA . VAL A 1 261 ? 2.135 0.340 3.839 1.00 81.81 261 VAL A CA 1
ATOM 2024 C C . VAL A 1 261 ? 1.536 0.492 5.222 1.00 81.81 261 VAL A C 1
ATOM 2026 O O . VAL A 1 261 ? 2.084 -0.039 6.181 1.00 81.81 261 VAL A O 1
ATOM 2029 N N . GLU A 1 262 ? 0.402 1.177 5.324 1.00 86.50 262 GLU A N 1
ATOM 2030 C CA . GLU A 1 262 ? -0.267 1.416 6.602 1.00 86.50 262 GLU A CA 1
ATOM 2031 C C . GLU A 1 262 ? -1.619 0.699 6.645 1.00 86.50 262 GLU A C 1
ATOM 2033 O O . GLU A 1 262 ? -2.474 0.897 5.779 1.00 86.50 262 GLU A O 1
ATOM 2038 N N . PHE A 1 263 ? -1.830 -0.111 7.681 1.00 86.81 263 PHE A N 1
ATOM 2039 C CA . PHE A 1 263 ? -3.141 -0.663 8.015 1.00 86.81 263 PHE A CA 1
ATOM 2040 C C . PHE A 1 263 ? -3.715 0.159 9.163 1.00 86.81 263 PHE A C 1
ATOM 2042 O O . PHE A 1 263 ? -3.272 0.045 10.300 1.00 86.81 263 PHE A O 1
ATOM 2049 N N . LEU A 1 264 ? -4.649 1.053 8.846 1.00 91.31 264 LEU A N 1
ATOM 2050 C CA . LEU A 1 264 ? -5.163 2.070 9.768 1.00 91.31 264 LEU A CA 1
ATOM 2051 C C . LEU A 1 264 ? -6.409 1.561 10.491 1.00 91.31 264 LEU A C 1
ATOM 2053 O O . LEU A 1 264 ? -7.331 1.202 9.775 1.00 91.31 264 LEU A O 1
ATOM 2057 N N . PRO A 1 265 ? -6.545 1.606 11.830 1.00 93.00 265 PRO A N 1
ATOM 2058 C CA . PRO A 1 265 ? -7.729 1.087 12.521 1.00 93.00 265 PRO A CA 1
ATOM 2059 C C . PRO A 1 265 ? -9.039 1.576 11.882 1.00 93.00 265 PRO A C 1
ATOM 2061 O O . PRO A 1 265 ? -9.181 2.757 11.553 1.00 93.00 265 PRO A O 1
ATOM 2064 N N . LYS A 1 266 ? -10.012 0.680 11.691 1.00 93.75 266 LYS A N 1
ATOM 2065 C CA . LYS A 1 266 ? -11.286 1.029 11.044 1.00 93.75 266 LYS A CA 1
ATOM 2066 C C . LYS A 1 266 ? -12.432 0.862 12.017 1.00 93.75 266 LYS A C 1
ATOM 2068 O O . LYS A 1 266 ? -12.641 -0.234 12.516 1.00 93.75 266 LYS A O 1
ATOM 2073 N N . ILE A 1 267 ? -13.211 1.919 12.225 1.00 95.94 267 ILE A N 1
ATOM 2074 C CA . ILE A 1 267 ? -14.404 1.894 13.075 1.00 95.94 267 ILE A CA 1
ATOM 2075 C C . ILE A 1 267 ? -15.631 1.701 12.187 1.00 95.94 267 ILE A C 1
ATOM 2077 O O . ILE A 1 267 ? -15.899 2.532 11.321 1.00 95.94 267 ILE A O 1
ATOM 2081 N N . ASN A 1 268 ? -16.372 0.617 12.407 1.00 96.44 268 ASN A N 1
ATOM 2082 C CA . ASN A 1 268 ? -17.625 0.336 11.701 1.00 96.44 268 ASN A CA 1
ATOM 2083 C C . ASN A 1 268 ? -18.848 0.660 12.566 1.00 96.44 268 ASN A C 1
ATOM 2085 O O . ASN A 1 268 ? -19.886 1.049 12.040 1.00 96.44 268 ASN A O 1
ATOM 2089 N N . TYR A 1 269 ? -18.737 0.474 13.882 1.00 97.06 269 TYR A N 1
ATOM 2090 C CA . TYR A 1 269 ? -19.829 0.669 14.829 1.00 97.06 269 TYR A CA 1
ATOM 2091 C C . TYR A 1 269 ? -19.285 0.963 16.229 1.00 97.06 269 TYR A C 1
ATOM 2093 O O . TYR A 1 269 ? -18.196 0.511 16.585 1.00 97.06 269 TYR A O 1
ATOM 2101 N N . LEU A 1 270 ? -20.052 1.696 17.031 1.00 97.38 270 LEU A N 1
ATOM 2102 C CA . LEU A 1 270 ? -19.758 1.957 18.435 1.00 97.38 270 LEU A CA 1
ATOM 2103 C C . LEU A 1 270 ? -21.059 2.066 19.241 1.00 97.38 270 LEU A C 1
ATOM 2105 O O . LEU A 1 270 ? -22.063 2.567 18.736 1.00 97.38 270 LEU A O 1
ATOM 2109 N N . THR A 1 271 ? -21.053 1.578 20.481 1.00 97.12 271 THR A N 1
ATOM 2110 C CA . THR A 1 271 ? -22.215 1.655 21.381 1.00 97.12 271 THR A CA 1
ATOM 2111 C C . THR A 1 271 ? -22.261 2.991 22.128 1.00 97.12 271 THR A C 1
ATOM 2113 O O . THR A 1 271 ? -21.227 3.594 22.398 1.00 97.12 271 THR A O 1
ATOM 2116 N N . SER A 1 272 ? -23.442 3.435 22.551 1.00 95.12 272 SER A N 1
ATOM 2117 C CA . SER A 1 272 ? -23.572 4.506 23.551 1.00 95.12 272 SER A CA 1
ATOM 2118 C C . SER A 1 272 ? -23.390 3.957 24.969 1.00 95.12 272 SER A C 1
ATOM 2120 O O . SER A 1 272 ? -23.638 2.774 25.209 1.00 95.12 272 SER A O 1
ATOM 2122 N N . VAL A 1 273 ? -23.043 4.818 25.928 1.00 95.75 273 VAL A N 1
ATOM 2123 C CA . VAL A 1 273 ? -23.061 4.477 27.362 1.00 95.75 273 VAL A CA 1
ATOM 2124 C C . VAL A 1 273 ? -23.903 5.477 28.162 1.00 95.75 273 VAL A C 1
ATOM 2126 O O . VAL A 1 273 ? -24.053 6.619 27.733 1.00 95.75 273 VAL A O 1
ATOM 2129 N N . PRO A 1 274 ? -24.449 5.091 29.328 1.00 94.50 274 PRO A N 1
ATOM 2130 C CA . PRO A 1 274 ? -25.074 6.018 30.271 1.00 94.50 274 PRO A CA 1
ATOM 2131 C C . PRO A 1 274 ? -24.186 7.202 30.668 1.00 94.50 274 PRO A C 1
ATOM 2133 O O . PRO A 1 274 ? -22.969 7.055 30.743 1.00 94.50 274 PRO A O 1
ATOM 2136 N N . ASN A 1 275 ? -24.786 8.323 31.089 1.00 92.44 275 ASN A N 1
ATOM 2137 C CA . ASN A 1 275 ? -24.051 9.482 31.638 1.00 92.44 275 ASN A CA 1
ATOM 2138 C C . ASN A 1 275 ? -23.191 9.147 32.877 1.00 92.44 275 ASN A C 1
ATOM 2140 O O . ASN A 1 275 ? -22.246 9.856 33.200 1.00 92.44 275 ASN A O 1
ATOM 2144 N N . ARG A 1 276 ? -23.454 8.028 33.564 1.00 93.38 276 ARG A N 1
ATOM 2145 C CA . ARG A 1 276 ? -22.575 7.509 34.633 1.00 93.38 276 ARG A CA 1
ATOM 2146 C C . ARG A 1 276 ? -21.270 6.874 34.118 1.00 93.38 276 ARG A C 1
ATOM 2148 O O . ARG A 1 276 ? -20.481 6.400 34.927 1.00 93.38 276 ARG A O 1
ATOM 2155 N N . GLY A 1 277 ? -21.051 6.841 32.806 1.00 95.31 277 GLY A N 1
ATOM 2156 C CA . GLY A 1 277 ? -19.947 6.131 32.173 1.00 95.31 277 GLY A CA 1
ATOM 2157 C C . GLY A 1 277 ? -20.191 4.625 32.085 1.00 95.31 277 GLY A C 1
ATOM 2158 O O . GLY A 1 277 ? -21.297 4.128 32.325 1.00 95.31 277 GLY A O 1
ATOM 2159 N N . GLY A 1 278 ? -19.139 3.892 31.733 1.00 96.44 278 GLY A N 1
ATOM 2160 C CA . GLY A 1 278 ? -19.168 2.437 31.615 1.00 96.44 278 GLY A CA 1
ATOM 2161 C C . GLY A 1 278 ? -18.441 1.916 30.377 1.00 96.44 278 GLY A C 1
ATOM 2162 O O . GLY A 1 278 ? -17.808 2.690 29.657 1.00 96.44 278 GLY A O 1
ATOM 2163 N N . PRO A 1 279 ? -18.514 0.600 30.128 1.00 97.81 279 PRO A N 1
ATOM 2164 C CA . PRO A 1 279 ? -17.841 -0.012 28.994 1.00 97.81 279 PRO A CA 1
ATOM 2165 C C . PRO A 1 279 ? -18.518 0.383 27.677 1.00 97.81 279 PRO A C 1
ATOM 2167 O O . PRO A 1 279 ? -19.703 0.115 27.480 1.00 97.81 279 PRO A O 1
ATOM 2170 N N . ILE A 1 280 ? -17.756 0.970 26.757 1.00 97.69 280 ILE A N 1
ATOM 2171 C CA . ILE A 1 280 ? -18.145 1.145 25.357 1.00 97.69 280 ILE A CA 1
ATOM 2172 C C . ILE A 1 280 ? -17.570 0.004 24.521 1.00 97.69 280 ILE A C 1
ATOM 2174 O O . ILE A 1 280 ? -16.418 -0.384 24.702 1.00 97.69 280 ILE A O 1
ATOM 2178 N N . THR A 1 281 ? -18.366 -0.520 23.591 1.00 97.69 281 THR A N 1
ATOM 2179 C CA . THR A 1 281 ? -17.920 -1.494 22.591 1.00 97.69 281 THR A CA 1
ATOM 2180 C C . THR A 1 281 ? -17.748 -0.802 21.247 1.00 97.69 281 THR A C 1
ATOM 2182 O O . THR A 1 281 ? -18.679 -0.180 20.741 1.00 97.69 281 THR A O 1
ATOM 2185 N N . ILE A 1 282 ? -16.566 -0.938 20.657 1.00 97.38 282 ILE A N 1
ATOM 2186 C CA . ILE A 1 282 ? -16.191 -0.432 19.340 1.00 97.38 282 ILE A CA 1
ATOM 2187 C C . ILE A 1 282 ? -15.958 -1.647 18.440 1.00 97.38 282 ILE A C 1
ATOM 2189 O O . ILE A 1 282 ? -15.124 -2.500 18.736 1.00 97.38 282 ILE A O 1
ATOM 2193 N N . THR A 1 283 ? -16.710 -1.747 17.347 1.00 97.00 283 THR A N 1
ATOM 2194 C CA . THR A 1 283 ? -16.592 -2.833 16.362 1.00 97.00 283 THR A CA 1
ATOM 2195 C C . THR A 1 283 ? -15.989 -2.306 15.070 1.00 97.00 283 THR A C 1
ATOM 2197 O O . THR A 1 283 ? -16.318 -1.209 14.610 1.00 97.00 283 THR A O 1
ATOM 2200 N N . GLY A 1 284 ? -15.098 -3.081 14.466 1.00 94.81 284 GLY A N 1
ATOM 2201 C CA . GLY A 1 284 ? -14.243 -2.582 13.408 1.00 94.81 284 GLY A CA 1
ATOM 2202 C C . GLY A 1 284 ? -13.246 -3.604 12.888 1.00 94.81 284 GLY A C 1
ATOM 2203 O O . GLY A 1 284 ? -13.533 -4.798 12.842 1.00 94.81 284 GLY A O 1
ATOM 2204 N N . ALA A 1 285 ? -12.089 -3.112 12.460 1.00 91.81 285 ALA A N 1
ATOM 2205 C CA . ALA A 1 285 ? -10.977 -3.929 11.998 1.00 91.81 285 ALA A CA 1
ATOM 2206 C C . ALA A 1 285 ? -9.646 -3.401 12.538 1.00 91.81 285 ALA A C 1
ATOM 2208 O O . ALA A 1 285 ? -9.481 -2.193 12.744 1.00 91.81 285 ALA A O 1
ATOM 2209 N N . TRP A 1 286 ? -8.697 -4.329 12.676 1.00 90.81 286 TRP A N 1
ATOM 2210 C CA . TRP A 1 286 ? -7.310 -4.080 13.072 1.00 90.81 286 TRP A CA 1
ATOM 2211 C C . TRP A 1 286 ? -7.139 -3.599 14.524 1.00 90.81 286 TRP A C 1
ATOM 2213 O O . TRP A 1 286 ? -6.243 -2.815 14.829 1.00 90.81 286 TRP A O 1
ATOM 2223 N N . PHE A 1 287 ? -7.996 -4.084 15.430 1.00 91.00 287 PHE A N 1
ATOM 2224 C CA . PHE A 1 287 ? -7.995 -3.751 16.862 1.00 91.00 287 PHE A CA 1
ATOM 2225 C C . PHE A 1 287 ? -7.252 -4.753 17.751 1.00 91.00 287 PHE A C 1
ATOM 2227 O O . PHE A 1 287 ? -7.397 -4.721 18.972 1.00 91.00 287 PHE A O 1
ATOM 2234 N N . PHE A 1 288 ? -6.497 -5.684 17.177 1.00 83.94 288 PHE A N 1
ATOM 2235 C CA . PHE A 1 288 ? -5.896 -6.754 17.959 1.00 83.94 288 PHE A CA 1
ATOM 2236 C C . PHE A 1 288 ? -4.813 -6.230 18.919 1.00 83.94 288 PHE A C 1
ATOM 2238 O O . PHE A 1 288 ? -3.873 -5.564 18.497 1.00 83.94 288 PHE A O 1
ATOM 2245 N N . MET A 1 289 ? -4.939 -6.549 20.213 1.00 79.38 289 MET A N 1
ATOM 2246 C CA . MET A 1 289 ? -4.080 -6.005 21.283 1.00 79.38 289 MET A CA 1
ATOM 2247 C C . MET A 1 289 ? -3.066 -7.000 21.865 1.00 79.38 289 MET A C 1
ATOM 2249 O O . MET A 1 289 ? -2.243 -6.612 22.689 1.00 79.38 289 MET A O 1
ATOM 2253 N N . ALA A 1 290 ? -3.120 -8.279 21.482 1.00 71.75 290 ALA A N 1
ATOM 2254 C CA . ALA A 1 290 ? -2.315 -9.331 22.105 1.00 71.75 290 ALA A CA 1
ATOM 2255 C C . ALA A 1 290 ? -1.724 -10.291 21.063 1.00 71.75 290 ALA A C 1
ATOM 2257 O O . ALA A 1 290 ? -2.108 -11.458 20.991 1.00 71.75 290 ALA A O 1
ATOM 2258 N N . HIS A 1 291 ? -0.782 -9.812 20.241 1.00 65.12 291 HIS A N 1
ATOM 2259 C CA . HIS A 1 291 ? -0.058 -10.662 19.288 1.00 65.12 291 HIS A CA 1
ATOM 2260 C C . HIS A 1 291 ? 1.342 -10.978 19.784 1.00 65.12 291 HIS A C 1
ATOM 2262 O O . HIS A 1 291 ? 2.164 -10.082 19.941 1.00 65.12 291 HIS A O 1
ATOM 2268 N N . GLN A 1 292 ? 1.621 -12.267 19.987 1.00 62.81 292 GLN A N 1
ATOM 2269 C CA . GLN A 1 292 ? 2.988 -12.794 20.084 1.00 62.81 292 GLN A CA 1
ATOM 2270 C C . GLN A 1 292 ? 3.884 -12.088 21.124 1.00 62.81 292 GLN A C 1
ATOM 2272 O O . GLN A 1 292 ? 5.072 -11.896 20.886 1.00 62.81 292 GLN A O 1
ATOM 2277 N N . ASN A 1 293 ? 3.330 -11.712 22.284 1.00 67.12 293 ASN A N 1
ATOM 2278 C CA . ASN A 1 293 ? 4.039 -10.996 23.359 1.00 67.12 293 ASN A CA 1
ATOM 2279 C C . ASN A 1 293 ? 4.627 -9.628 22.957 1.00 67.12 293 ASN A C 1
ATOM 2281 O O . ASN A 1 293 ? 5.468 -9.093 23.679 1.00 67.12 293 ASN A O 1
ATOM 2285 N N . ILE A 1 294 ? 4.195 -9.048 21.835 1.00 76.00 294 ILE A N 1
ATOM 2286 C CA . ILE A 1 294 ? 4.590 -7.697 21.443 1.00 76.00 294 ILE A CA 1
ATOM 2287 C C . ILE A 1 294 ? 3.715 -6.713 22.234 1.00 76.00 294 ILE A C 1
ATOM 2289 O O . ILE A 1 294 ? 2.487 -6.817 22.165 1.00 76.00 294 ILE A O 1
ATOM 2293 N N . PRO A 1 295 ? 4.299 -5.781 23.009 1.00 80.25 295 PRO A N 1
ATOM 2294 C CA . PRO A 1 295 ? 3.522 -4.770 23.710 1.00 80.25 295 PRO A CA 1
ATOM 2295 C C . PRO A 1 295 ? 2.837 -3.854 22.691 1.00 80.25 295 PRO A C 1
ATOM 2297 O O . PRO A 1 295 ? 3.501 -3.216 21.878 1.00 80.25 295 PRO A O 1
ATOM 2300 N N . VAL A 1 296 ? 1.508 -3.793 22.749 1.00 88.00 296 VAL A N 1
ATOM 2301 C CA . VAL A 1 296 ? 0.684 -2.927 21.900 1.00 88.00 296 VAL A CA 1
ATOM 2302 C C . VAL A 1 296 ? 0.276 -1.697 22.696 1.00 88.00 296 VAL A C 1
ATOM 2304 O O . VAL A 1 296 ? -0.268 -1.822 23.796 1.00 88.00 296 VAL A O 1
ATOM 2307 N N . THR A 1 297 ? 0.505 -0.505 22.147 1.00 91.50 297 THR A N 1
ATOM 2308 C CA . THR A 1 297 ? -0.031 0.733 22.722 1.00 91.50 297 THR A CA 1
ATOM 2309 C C . THR A 1 297 ? -1.367 1.055 22.070 1.00 91.50 297 THR A C 1
ATOM 2311 O O . THR A 1 297 ? -1.478 1.079 20.845 1.00 91.50 297 THR A O 1
ATOM 2314 N N . VAL A 1 298 ? -2.393 1.283 22.891 1.00 94.38 298 VAL A N 1
ATOM 2315 C CA . VAL A 1 298 ? -3.731 1.661 22.428 1.00 94.38 298 VAL A CA 1
ATOM 2316 C C . VAL A 1 298 ? -4.177 2.896 23.182 1.00 94.38 298 VAL A C 1
ATOM 2318 O O . VAL A 1 298 ? -4.239 2.881 24.410 1.00 94.38 298 VAL A O 1
ATOM 2321 N N . ASP A 1 299 ? -4.501 3.943 22.436 1.00 96.38 299 ASP A N 1
ATOM 2322 C CA . ASP A 1 299 ? -5.080 5.172 22.958 1.00 96.38 299 ASP A CA 1
ATOM 2323 C C . ASP A 1 299 ? -6.411 5.435 22.249 1.00 96.38 299 ASP A C 1
ATOM 2325 O O . ASP A 1 299 ? -6.500 5.377 21.019 1.00 96.38 299 ASP A O 1
ATOM 2329 N N . ILE A 1 300 ? -7.468 5.654 23.027 1.00 97.31 300 ILE A N 1
ATOM 2330 C CA . ILE A 1 300 ? -8.834 5.805 22.523 1.00 97.31 300 ILE A CA 1
ATOM 2331 C C . ILE A 1 300 ? -9.414 7.062 23.144 1.00 97.31 300 ILE A C 1
ATOM 2333 O O . ILE A 1 300 ? -9.542 7.160 24.362 1.00 97.31 300 ILE A O 1
ATOM 2337 N N . ASN A 1 301 ? -9.828 7.996 22.299 1.00 97.62 301 ASN A N 1
ATOM 2338 C CA . ASN A 1 301 ? -10.432 9.252 22.709 1.00 97.62 301 ASN A CA 1
ATOM 2339 C C . ASN A 1 301 ? -11.783 9.433 22.014 1.00 97.62 301 ASN A C 1
ATOM 2341 O O . ASN A 1 301 ? -11.912 9.189 20.817 1.00 97.62 301 ASN A O 1
ATOM 2345 N N . MET A 1 302 ? -12.790 9.879 22.760 1.00 97.12 302 MET A N 1
ATOM 2346 C CA . MET A 1 302 ? -14.069 10.345 22.222 1.00 97.12 302 MET A CA 1
ATOM 2347 C C . MET A 1 302 ? -14.055 11.871 22.292 1.00 97.12 302 MET A C 1
ATOM 2349 O O . MET A 1 302 ? -14.268 12.458 23.353 1.00 97.12 302 MET A O 1
ATOM 2353 N N . GLY A 1 303 ? -13.720 12.529 21.181 1.00 95.69 303 GLY A N 1
ATOM 2354 C CA . GLY A 1 303 ? -13.359 13.946 21.196 1.00 95.69 303 GLY A CA 1
ATOM 2355 C C . GLY A 1 303 ? -12.133 14.177 22.085 1.00 95.69 303 GLY A C 1
ATOM 2356 O O . GLY A 1 303 ? -11.056 13.661 21.803 1.00 95.69 303 GLY A O 1
ATOM 2357 N N . THR A 1 304 ? -12.297 14.931 23.171 1.00 95.75 304 THR A N 1
ATOM 2358 C CA . THR A 1 304 ? -11.237 15.193 24.163 1.00 95.75 304 THR A CA 1
ATOM 2359 C C . THR A 1 304 ? -11.300 14.269 25.383 1.00 95.75 304 THR A C 1
ATOM 2361 O O . THR A 1 304 ? -10.539 14.464 26.330 1.00 95.75 304 THR A O 1
ATOM 2364 N N . ILE A 1 305 ? -12.235 13.313 25.413 1.00 97.12 305 ILE A N 1
ATOM 2365 C CA . ILE A 1 305 ? -12.470 12.449 26.573 1.00 97.12 305 ILE A CA 1
ATOM 2366 C C . ILE A 1 305 ? -11.718 11.125 26.386 1.00 97.12 305 ILE A C 1
ATOM 2368 O O . ILE A 1 305 ? -12.078 10.359 25.486 1.00 97.12 305 ILE A O 1
ATOM 2372 N N . PRO A 1 306 ? -10.721 10.811 27.234 1.00 97.69 306 PRO A N 1
ATOM 2373 C CA . PRO A 1 306 ? -9.991 9.556 27.137 1.00 97.69 306 PRO A CA 1
ATOM 2374 C C . PRO A 1 306 ? -10.839 8.384 27.629 1.00 97.69 306 PRO A C 1
ATOM 2376 O O . PRO A 1 306 ? -11.404 8.413 28.728 1.00 97.69 306 PRO A O 1
ATOM 2379 N N . CYS A 1 307 ? -10.880 7.325 26.828 1.00 98.00 307 CYS A N 1
ATOM 2380 C CA . CYS A 1 307 ? -11.504 6.060 27.170 1.00 98.00 307 CYS A CA 1
ATOM 2381 C C . CYS A 1 307 ? -10.468 5.142 27.829 1.00 98.00 307 CYS A C 1
ATOM 2383 O O . CYS A 1 307 ? -9.427 4.827 27.253 1.00 98.00 307 CYS A O 1
ATOM 2385 N N . LYS A 1 308 ? -10.723 4.733 29.071 1.00 97.88 308 LYS A N 1
ATOM 2386 C CA . LYS A 1 308 ? -9.724 4.063 29.916 1.00 97.88 308 LYS A CA 1
ATOM 2387 C C . LYS A 1 308 ? -9.726 2.550 29.706 1.00 97.88 308 LYS A C 1
ATOM 2389 O O . LYS A 1 308 ? -10.709 1.983 29.248 1.00 97.88 308 LYS A O 1
ATOM 2394 N N . ASN A 1 309 ? -8.643 1.881 30.096 1.00 96.25 309 ASN A N 1
ATOM 2395 C CA . ASN A 1 309 ? -8.540 0.414 30.124 1.00 96.25 309 ASN A CA 1
ATOM 2396 C C . ASN A 1 309 ? -8.953 -0.283 28.804 1.00 96.25 309 ASN A C 1
ATOM 2398 O O . ASN A 1 309 ? -9.853 -1.139 28.816 1.00 96.25 309 ASN A O 1
ATOM 2402 N N . PRO A 1 310 ? -8.332 0.080 27.663 1.00 96.31 310 PRO A N 1
ATOM 2403 C CA . PRO A 1 310 ? -8.618 -0.567 26.391 1.00 96.31 310 PRO A CA 1
ATOM 2404 C C . PRO A 1 310 ? -8.320 -2.069 26.465 1.00 96.31 310 PRO A C 1
ATOM 2406 O O . PRO A 1 310 ? -7.295 -2.494 27.001 1.00 96.31 310 PRO A O 1
ATOM 2409 N N . ARG A 1 311 ? -9.234 -2.878 25.933 1.00 94.19 311 ARG A N 1
ATOM 2410 C CA . ARG A 1 311 ? -9.154 -4.341 25.901 1.00 94.19 311 ARG A CA 1
ATOM 2411 C C . ARG A 1 311 ? -9.805 -4.879 24.631 1.00 94.19 311 ARG A C 1
ATOM 2413 O O . ARG A 1 311 ? -10.877 -4.424 24.246 1.00 94.19 311 ARG A O 1
ATOM 2420 N N . SER A 1 312 ? -9.193 -5.878 24.004 1.00 92.88 312 SER A N 1
ATOM 2421 C CA . SER A 1 312 ? -9.759 -6.572 22.843 1.00 92.88 312 SER A CA 1
ATOM 2422 C C . SER A 1 312 ? -10.157 -7.990 23.265 1.00 92.88 312 SER A C 1
ATOM 2424 O O . SER A 1 312 ? -9.283 -8.842 23.415 1.00 92.88 312 SER A O 1
ATOM 2426 N N . PRO A 1 313 ? -11.448 -8.243 23.560 1.00 90.94 313 PRO A N 1
ATOM 2427 C CA . PRO A 1 313 ? -11.900 -9.555 24.035 1.00 90.94 313 PRO A CA 1
ATOM 2428 C C . PRO A 1 313 ? -11.932 -10.613 22.924 1.00 90.94 313 PRO A C 1
ATOM 2430 O O . PRO A 1 313 ? -12.051 -11.802 23.207 1.00 90.94 313 PRO A O 1
ATOM 2433 N N . ASP A 1 314 ? -11.875 -10.177 21.668 1.00 86.19 314 ASP A N 1
ATOM 2434 C CA . ASP A 1 314 ? -12.021 -11.016 20.491 1.00 86.19 314 ASP A CA 1
ATOM 2435 C C . ASP A 1 314 ? -10.648 -11.304 19.859 1.00 86.19 314 ASP A C 1
ATOM 2437 O O . ASP A 1 314 ? -9.925 -10.364 19.513 1.00 86.19 314 ASP A O 1
ATOM 2441 N N . PRO A 1 315 ? -10.294 -12.584 19.634 1.00 83.00 315 PRO A N 1
ATOM 2442 C CA . PRO A 1 315 ? -9.028 -12.937 19.012 1.00 83.00 315 PRO A CA 1
A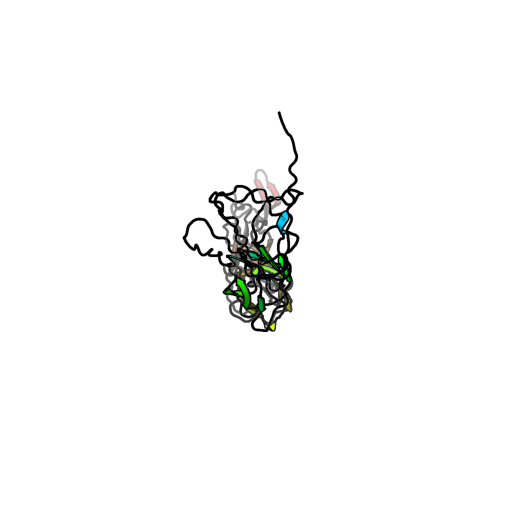TOM 2443 C C . PRO A 1 315 ? -8.929 -12.519 17.536 1.00 83.00 315 PRO A C 1
ATOM 2445 O O . PRO A 1 315 ? -7.836 -12.533 16.979 1.00 83.00 315 PRO A O 1
ATOM 2448 N N . SER A 1 316 ? -10.036 -12.159 16.880 1.00 84.62 316 SER A N 1
ATOM 2449 C CA . SER A 1 316 ? -10.011 -11.703 15.486 1.00 84.62 316 SER A CA 1
ATOM 2450 C C . SER A 1 316 ? -9.674 -10.215 15.324 1.00 84.62 316 SER A C 1
ATOM 2452 O O . SER A 1 316 ? -9.478 -9.752 14.200 1.00 84.62 316 SER A O 1
ATOM 2454 N N . GLY A 1 317 ? -9.553 -9.460 16.426 1.00 88.50 317 GLY A N 1
ATOM 2455 C CA . GLY A 1 317 ? -9.207 -8.036 16.381 1.00 88.50 317 GLY A CA 1
ATOM 2456 C C . GLY A 1 317 ? -10.311 -7.167 15.777 1.00 88.50 317 GLY A C 1
ATOM 2457 O O . GLY A 1 317 ? -10.022 -6.116 15.202 1.00 88.50 317 GLY A O 1
ATOM 2458 N N . THR A 1 318 ? -11.568 -7.606 15.875 1.00 93.38 318 THR A N 1
ATOM 2459 C CA . THR A 1 318 ? -12.732 -6.867 15.361 1.00 93.38 318 THR A CA 1
ATOM 2460 C C . THR A 1 318 ? -13.468 -6.088 16.442 1.00 93.38 318 THR A C 1
ATOM 2462 O O . THR A 1 318 ? -14.261 -5.202 16.128 1.00 93.38 318 THR A O 1
ATOM 2465 N N . VAL A 1 319 ? -13.186 -6.374 17.716 1.00 95.19 319 VAL A N 1
ATOM 2466 C CA . VAL A 1 319 ? -13.833 -5.734 18.864 1.00 95.19 319 VAL A CA 1
ATOM 2467 C C . VAL A 1 319 ? -12.792 -5.108 19.785 1.00 95.19 319 VAL A C 1
ATOM 2469 O O . VAL A 1 319 ? -11.814 -5.748 20.178 1.00 95.19 319 VAL A O 1
ATOM 2472 N N . LEU A 1 320 ? -13.048 -3.860 20.164 1.00 95.81 320 LEU A N 1
ATOM 2473 C CA . LEU A 1 320 ? -12.300 -3.098 21.152 1.00 95.81 320 LEU A CA 1
ATOM 2474 C C . LEU A 1 320 ? -13.279 -2.575 22.203 1.00 95.81 320 LEU A C 1
ATOM 2476 O O . LEU A 1 320 ? -14.317 -2.012 21.868 1.00 95.81 320 LEU A O 1
ATOM 2480 N N . ILE A 1 321 ? -12.967 -2.779 23.475 1.00 97.12 321 ILE A N 1
ATOM 2481 C CA . ILE A 1 321 ? -13.750 -2.283 24.604 1.00 97.12 321 ILE A CA 1
ATOM 2482 C C . ILE A 1 321 ? -12.868 -1.344 25.412 1.00 97.12 321 ILE A C 1
ATOM 2484 O O . ILE A 1 321 ? -11.691 -1.620 25.621 1.00 97.12 321 ILE A O 1
ATOM 2488 N N . CYS A 1 322 ? -13.431 -0.250 25.896 1.00 98.00 322 CYS A N 1
ATOM 2489 C CA . CYS A 1 322 ? -12.782 0.627 26.863 1.00 98.00 322 CYS A CA 1
ATOM 2490 C C . CYS A 1 322 ? -13.846 1.233 27.786 1.00 98.00 322 CYS A C 1
ATOM 2492 O O . CYS A 1 322 ? -15.041 1.089 27.538 1.00 98.00 322 CYS A O 1
ATOM 2494 N N . ASP A 1 323 ? -13.432 1.863 28.877 1.00 98.25 323 ASP A N 1
ATOM 2495 C CA . ASP A 1 323 ? -14.325 2.407 29.891 1.00 98.25 323 ASP A CA 1
ATOM 2496 C C . ASP A 1 323 ? -14.409 3.930 29.745 1.00 98.25 323 ASP A C 1
ATOM 2498 O O . ASP A 1 323 ? -13.446 4.660 30.008 1.00 98.25 323 ASP A O 1
ATOM 2502 N N . MET A 1 324 ? -15.578 4.413 29.331 1.00 97.56 324 MET A N 1
ATOM 2503 C CA . MET A 1 324 ? -15.874 5.838 29.277 1.00 97.56 324 MET A CA 1
ATOM 2504 C C . MET A 1 324 ? -16.109 6.376 30.692 1.00 97.56 324 MET A C 1
ATOM 2506 O O . MET A 1 324 ? -16.845 5.752 31.468 1.00 97.56 324 MET A O 1
ATOM 2510 N N . PRO A 1 325 ? -15.524 7.533 31.050 1.00 96.56 325 PRO A N 1
ATOM 2511 C CA . PRO A 1 325 ? -15.794 8.165 32.333 1.00 96.56 325 PRO A CA 1
ATOM 2512 C C . PRO A 1 325 ? -17.243 8.684 32.408 1.00 96.56 325 PRO A C 1
ATOM 2514 O O . PRO A 1 325 ? -17.899 8.846 31.372 1.00 96.56 325 PRO A O 1
ATOM 2517 N N . PRO A 1 326 ? -17.749 8.965 33.622 1.00 94.19 326 PRO A N 1
ATOM 2518 C CA . PRO A 1 326 ? -18.986 9.719 33.797 1.00 94.19 326 PRO A CA 1
ATOM 2519 C C . PRO A 1 326 ? -18.920 11.094 33.119 1.00 94.19 326 PRO A C 1
ATOM 2521 O O . PRO A 1 326 ? -17.851 11.700 33.045 1.00 94.19 326 PRO A O 1
ATOM 2524 N N . SER A 1 327 ? -20.072 11.589 32.680 1.00 91.81 327 SER A N 1
ATOM 2525 C CA . SER A 1 327 ? -20.258 12.873 32.002 1.00 91.81 327 SER A CA 1
ATOM 2526 C C . SER A 1 327 ? -21.523 13.565 32.520 1.00 91.81 327 SER A C 1
ATOM 2528 O O . SER A 1 327 ? -22.417 12.937 33.101 1.00 91.81 327 SER A O 1
ATOM 2530 N N . ASN A 1 328 ? -21.591 14.878 32.306 1.00 86.56 328 ASN A N 1
ATOM 2531 C CA . ASN A 1 328 ? -22.755 15.690 32.662 1.00 86.56 328 ASN A CA 1
ATOM 2532 C C . ASN A 1 328 ? -23.772 15.813 31.510 1.00 86.56 328 ASN A C 1
ATOM 2534 O O . ASN A 1 328 ? -24.742 16.557 31.630 1.00 86.56 328 ASN A O 1
ATOM 2538 N N . GLY A 1 329 ? -23.560 15.102 30.399 1.00 79.00 329 GLY A N 1
ATOM 2539 C CA . GLY A 1 329 ? -24.419 15.117 29.215 1.00 79.00 329 GLY A CA 1
ATOM 2540 C C . GLY A 1 329 ? -24.300 16.379 28.353 1.00 79.00 329 GLY A C 1
ATOM 2541 O O . GLY A 1 329 ? -25.151 16.604 27.495 1.00 79.00 329 GLY A O 1
ATOM 2542 N N . SER A 1 330 ? -23.279 17.215 28.565 1.00 83.38 330 SER A N 1
ATOM 2543 C CA . SER A 1 330 ? -23.073 18.479 27.837 1.00 83.38 330 SER A CA 1
ATOM 2544 C C . SER A 1 330 ? -22.108 18.363 26.653 1.00 83.38 330 SER A C 1
ATOM 2546 O O . SER A 1 330 ? -21.943 19.313 25.892 1.00 83.38 330 SER A O 1
ATOM 2548 N N . GLU A 1 331 ? -21.468 17.209 26.480 1.00 85.94 331 GLU A N 1
ATOM 2549 C CA . GLU A 1 331 ? -20.348 17.021 25.559 1.00 85.94 331 GLU A CA 1
ATOM 2550 C C . GLU A 1 331 ? -20.790 16.775 24.104 1.00 85.94 331 GLU A C 1
ATOM 2552 O O . GLU A 1 331 ? -19.970 16.830 23.189 1.00 85.94 331 GLU A O 1
ATOM 2557 N N . GLY A 1 332 ? -22.094 16.586 23.868 1.00 90.12 332 GLY A N 1
ATOM 2558 C CA . GLY A 1 332 ? -22.676 16.462 22.531 1.00 90.12 332 GLY A CA 1
ATOM 2559 C C . GLY A 1 332 ? -22.125 15.278 21.728 1.00 90.12 332 GLY A C 1
ATOM 2560 O O . GLY A 1 332 ? -21.800 14.227 22.279 1.00 90.12 332 GLY A O 1
ATOM 2561 N N . ARG A 1 333 ? -22.048 15.451 20.401 1.00 95.38 333 ARG A N 1
ATOM 2562 C CA . ARG A 1 333 ? -21.474 14.470 19.466 1.00 95.38 333 ARG A CA 1
ATOM 2563 C C . ARG A 1 333 ? -19.957 14.497 19.521 1.00 95.38 333 ARG A C 1
ATOM 2565 O O . ARG A 1 333 ? -19.336 15.470 19.098 1.00 95.38 333 ARG A O 1
ATOM 2572 N N . LEU A 1 334 ? -19.366 13.392 19.949 1.00 96.25 334 LEU A N 1
ATOM 2573 C CA . LEU A 1 334 ? -17.925 13.230 20.070 1.00 96.25 334 LEU A CA 1
ATOM 2574 C C . LEU A 1 334 ? -17.391 12.362 18.929 1.00 96.25 334 LEU A C 1
ATOM 2576 O O . LEU A 1 334 ? -17.905 11.279 18.664 1.00 96.25 334 LEU A O 1
ATOM 2580 N N . VAL A 1 335 ? -16.349 12.826 18.241 1.00 97.06 335 VAL A N 1
ATOM 2581 C CA . VAL A 1 335 ? -15.712 12.056 17.161 1.00 97.06 335 VAL A CA 1
ATOM 2582 C C . VAL A 1 335 ? -14.722 11.062 17.776 1.00 97.06 335 VAL A C 1
ATOM 2584 O O . VAL A 1 335 ? -13.840 11.495 18.522 1.00 97.06 335 VAL A O 1
ATOM 2587 N N . PRO A 1 336 ? -14.828 9.754 17.490 1.00 97.38 336 PRO A N 1
ATOM 2588 C CA . PRO A 1 336 ? -13.886 8.773 18.003 1.00 97.38 336 PRO A CA 1
ATOM 2589 C C . PRO A 1 336 ? -12.523 8.896 17.304 1.00 97.38 336 PRO A C 1
ATOM 2591 O O . PRO A 1 336 ? -12.433 9.013 16.080 1.00 97.38 336 PRO A O 1
ATOM 2594 N N . SER A 1 337 ? -11.461 8.803 18.095 1.00 96.94 337 SER A N 1
ATOM 2595 C CA . SER A 1 337 ? -10.069 8.730 17.661 1.00 96.94 337 SER A CA 1
ATOM 2596 C C . SER A 1 337 ? -9.412 7.529 18.328 1.00 96.94 337 SER A C 1
ATOM 2598 O O . SER A 1 337 ? -9.416 7.416 19.551 1.00 96.94 337 SER A O 1
ATOM 2600 N N . ILE A 1 338 ? -8.840 6.637 17.528 1.00 96.12 338 ILE A N 1
ATOM 2601 C CA . ILE A 1 338 ? -8.139 5.433 17.968 1.00 96.12 338 ILE A CA 1
ATOM 2602 C C . ILE A 1 338 ? -6.725 5.483 17.405 1.00 96.12 338 ILE A C 1
ATOM 2604 O O . ILE A 1 338 ? -6.531 5.611 16.196 1.00 96.12 338 ILE A O 1
ATOM 2608 N N . LEU A 1 339 ? -5.749 5.347 18.293 1.00 94.88 339 LEU A N 1
ATOM 2609 C CA . LEU A 1 339 ? -4.339 5.230 17.971 1.00 94.88 339 LEU A CA 1
ATOM 2610 C C . LEU A 1 339 ? -3.854 3.860 18.444 1.00 94.88 339 LEU A C 1
ATOM 2612 O O . LEU A 1 339 ? -3.871 3.580 19.640 1.00 94.88 339 LEU A O 1
ATOM 2616 N N . ILE A 1 340 ? -3.427 3.006 17.517 1.00 92.69 340 ILE A N 1
ATOM 2617 C CA . ILE A 1 340 ? -2.829 1.700 17.828 1.00 92.69 340 ILE A CA 1
ATOM 2618 C C . ILE A 1 340 ? -1.402 1.721 17.292 1.00 92.69 340 ILE A C 1
ATOM 2620 O O . ILE A 1 340 ? -1.212 1.959 16.104 1.00 92.69 340 ILE A O 1
ATOM 2624 N N . ASN A 1 341 ? -0.396 1.537 18.151 1.00 89.69 341 ASN A N 1
ATOM 2625 C CA . ASN A 1 341 ? 1.025 1.620 17.777 1.00 89.69 341 ASN A CA 1
ATOM 2626 C C . ASN A 1 341 ? 1.387 2.911 17.014 1.00 89.69 341 ASN A C 1
ATOM 2628 O O . ASN A 1 341 ? 2.123 2.889 16.027 1.00 89.69 341 ASN A O 1
ATOM 2632 N N . SER A 1 342 ? 0.839 4.051 17.445 1.00 89.75 342 SER A N 1
ATOM 2633 C CA . SER A 1 342 ? 1.001 5.351 16.769 1.00 89.75 342 SER A CA 1
ATOM 2634 C C . SER A 1 342 ? 0.398 5.427 15.354 1.00 89.75 342 SER A C 1
ATOM 2636 O O . SER A 1 342 ? 0.669 6.376 14.616 1.00 89.75 342 SER A O 1
ATOM 2638 N N . VAL A 1 343 ? -0.445 4.462 14.975 1.00 90.94 343 VAL A N 1
ATOM 2639 C CA . VAL A 1 343 ? -1.218 4.452 13.730 1.00 90.94 343 VAL A CA 1
ATOM 2640 C C . VAL A 1 343 ? -2.647 4.895 14.023 1.00 90.94 343 VAL A C 1
ATOM 2642 O O . VAL A 1 343 ? -3.378 4.236 14.766 1.00 90.94 343 VAL A O 1
ATOM 2645 N N . ALA A 1 344 ? -3.030 6.048 13.475 1.00 93.44 344 ALA A N 1
ATOM 2646 C CA . ALA A 1 344 ? -4.344 6.640 13.696 1.00 93.44 344 ALA A CA 1
ATOM 2647 C C . ALA A 1 344 ? -5.403 5.995 12.796 1.00 93.44 344 ALA A C 1
ATOM 2649 O O . ALA A 1 344 ? -5.116 5.601 11.664 1.00 93.44 344 ALA A O 1
ATOM 2650 N N . ASN A 1 345 ? -6.638 5.905 13.286 1.00 92.12 345 ASN A N 1
ATOM 2651 C CA . ASN A 1 345 ? -7.763 5.442 12.484 1.00 92.12 345 ASN A CA 1
ATOM 2652 C C . ASN A 1 345 ? -8.043 6.358 11.288 1.00 92.12 345 ASN A C 1
ATOM 2654 O O . ASN A 1 345 ? -7.777 7.561 11.309 1.00 92.12 345 ASN A O 1
ATOM 2658 N N . LEU A 1 346 ? -8.677 5.789 10.262 1.00 88.44 346 LEU A N 1
ATOM 2659 C CA . LEU A 1 346 ? -9.272 6.595 9.199 1.00 88.44 346 LEU A CA 1
ATOM 2660 C C . LEU A 1 346 ? -10.343 7.521 9.777 1.00 88.44 346 LEU A C 1
ATOM 2662 O O . LEU A 1 346 ? -11.089 7.138 10.686 1.00 88.44 346 LEU A O 1
ATOM 2666 N N . LYS A 1 347 ? -10.455 8.720 9.195 1.00 90.69 347 LYS A N 1
ATOM 2667 C CA . LYS A 1 347 ? -11.563 9.630 9.488 1.00 90.69 347 LYS A CA 1
ATOM 2668 C C . LYS A 1 347 ? -12.883 8.874 9.316 1.00 90.69 347 LYS A C 1
ATOM 2670 O O . LYS A 1 347 ? -13.078 8.181 8.319 1.00 90.69 347 LYS A O 1
ATOM 2675 N N . THR A 1 348 ? -13.761 9.006 10.301 1.00 92.75 348 THR A N 1
ATOM 2676 C CA . THR A 1 348 ? -15.064 8.345 10.330 1.00 92.75 348 THR A CA 1
ATOM 2677 C C . THR A 1 348 ? -16.174 9.378 10.467 1.00 92.75 348 THR A C 1
ATOM 2679 O O . THR A 1 348 ? -15.974 10.423 11.085 1.00 92.75 348 THR A O 1
ATOM 2682 N N . ASP A 1 349 ? -17.335 9.064 9.897 1.00 94.12 349 ASP A N 1
ATOM 2683 C CA . ASP A 1 349 ? -18.574 9.837 10.052 1.00 94.12 349 ASP A CA 1
ATOM 2684 C C . ASP A 1 349 ? -19.413 9.335 11.243 1.00 94.12 349 ASP A C 1
ATOM 2686 O O . ASP A 1 349 ? -20.565 9.727 11.426 1.00 94.12 349 ASP A O 1
ATOM 2690 N N . LEU A 1 350 ? -18.853 8.425 12.045 1.00 96.31 350 LEU A N 1
ATOM 2691 C CA . LEU A 1 350 ? -19.464 7.943 13.276 1.00 96.31 350 LEU A CA 1
ATOM 2692 C C . LEU A 1 350 ? -19.201 8.921 14.420 1.00 96.31 350 LEU A C 1
ATOM 2694 O O . LEU A 1 350 ? -18.119 9.495 14.536 1.00 96.31 350 LEU A O 1
ATOM 2698 N N . TYR A 1 351 ? -20.184 9.040 15.306 1.00 96.94 351 TYR A N 1
ATOM 2699 C CA . TYR A 1 351 ? -20.104 9.864 16.503 1.00 96.94 351 TYR A CA 1
ATOM 2700 C C . TYR A 1 351 ? -20.515 9.038 17.712 1.00 96.94 351 TYR A C 1
ATOM 2702 O O . TYR A 1 351 ? -21.444 8.233 17.638 1.00 96.94 351 TYR A O 1
ATOM 2710 N N . PHE A 1 352 ? -19.824 9.262 18.819 1.00 96.81 352 PHE A N 1
ATOM 2711 C CA . PHE A 1 352 ? -20.215 8.807 20.137 1.00 96.81 352 PHE A CA 1
ATOM 2712 C C . PHE A 1 352 ? -21.083 9.870 20.810 1.00 96.81 352 PHE A C 1
ATOM 2714 O O . PHE A 1 352 ? -20.761 11.058 20.790 1.00 96.81 352 PHE A O 1
ATOM 2721 N N . GLU A 1 353 ? -22.165 9.423 21.431 1.00 95.75 353 GLU A N 1
ATOM 2722 C CA . GLU A 1 353 ? -23.000 10.217 22.322 1.00 95.75 353 GLU A CA 1
ATOM 2723 C C . GLU A 1 353 ? -23.280 9.379 23.571 1.00 95.75 353 GLU A C 1
ATOM 2725 O O . GLU A 1 353 ? -23.472 8.156 23.499 1.00 95.75 353 GLU A O 1
ATOM 2730 N N . TYR A 1 354 ? -23.325 10.039 24.726 1.00 95.00 354 TYR A N 1
ATOM 2731 C CA . TYR A 1 354 ? -23.896 9.418 25.911 1.00 95.00 354 TYR A CA 1
ATOM 2732 C C . TYR A 1 354 ? -25.401 9.201 25.712 1.00 95.00 354 TYR A C 1
ATOM 2734 O O . TYR A 1 354 ? -26.074 9.952 25.005 1.00 95.00 354 TYR A O 1
ATOM 2742 N N . ALA A 1 355 ? -25.935 8.149 26.327 1.00 92.12 355 ALA A N 1
ATOM 2743 C CA . ALA A 1 355 ? -27.343 7.807 26.219 1.00 92.12 355 ALA A CA 1
ATOM 2744 C C . ALA A 1 355 ? -28.222 8.940 26.767 1.00 92.12 355 ALA A C 1
ATOM 2746 O O . ALA A 1 355 ? -27.954 9.490 27.838 1.00 92.12 355 ALA A O 1
ATOM 2747 N N . LEU A 1 356 ? -29.300 9.252 26.045 1.00 90.31 356 LEU A N 1
ATOM 2748 C CA . LEU A 1 356 ? -30.241 10.292 26.448 1.00 90.31 356 LEU A CA 1
ATOM 2749 C C . LEU A 1 356 ? -30.900 9.951 27.801 1.00 90.31 356 LEU A C 1
ATOM 2751 O O . LEU A 1 356 ? -31.173 8.771 28.071 1.00 90.31 356 LEU A O 1
ATOM 2755 N N . PRO A 1 357 ? -31.193 10.965 28.641 1.00 89.44 357 PRO A N 1
ATOM 2756 C CA . PRO A 1 357 ? -32.035 10.798 29.819 1.00 89.44 357 PRO A CA 1
ATOM 2757 C C . PRO A 1 357 ? -33.378 10.173 29.442 1.00 89.44 357 PRO A C 1
ATOM 2759 O O . PRO A 1 357 ? -34.020 10.595 28.480 1.00 89.44 357 PRO A O 1
ATOM 2762 N N . SER A 1 358 ? -33.824 9.185 30.211 1.00 92.38 358 SER A N 1
ATOM 2763 C CA . SER A 1 358 ? -35.139 8.570 30.037 1.00 92.38 358 SER A CA 1
ATOM 2764 C C . SER A 1 358 ? -35.872 8.557 31.366 1.00 92.38 358 SER A C 1
ATOM 2766 O O . SER A 1 358 ? -35.330 8.119 32.373 1.00 92.38 358 SER A O 1
ATOM 2768 N N . VAL A 1 359 ? -37.108 9.049 31.380 1.00 94.75 359 VAL A N 1
ATOM 2769 C CA . VAL A 1 359 ? -37.997 8.960 32.543 1.00 94.75 359 VAL A CA 1
ATOM 2770 C C . VAL A 1 359 ? -38.859 7.719 32.358 1.00 94.75 359 VAL A C 1
ATOM 2772 O O . VAL A 1 359 ? -39.616 7.636 31.394 1.00 94.75 359 VAL A O 1
ATOM 2775 N N . THR A 1 360 ? -38.756 6.759 33.270 1.00 96.44 360 THR A N 1
ATOM 2776 C CA . THR A 1 360 ? -39.582 5.542 33.252 1.00 96.44 360 THR A CA 1
ATOM 2777 C C . THR A 1 360 ? -40.779 5.654 34.186 1.00 96.44 360 THR A C 1
ATOM 2779 O O . THR A 1 360 ? -41.814 5.036 33.940 1.00 96.44 360 THR A O 1
ATOM 2782 N N . HIS A 1 361 ? -40.670 6.461 35.243 1.00 96.94 361 HIS A N 1
ATOM 2783 C CA . HIS A 1 361 ? -41.749 6.682 36.193 1.00 96.94 361 HIS A CA 1
ATOM 2784 C C . HIS A 1 361 ? -41.717 8.107 36.742 1.00 96.94 361 HIS A C 1
ATOM 2786 O O . HIS A 1 361 ? -40.654 8.705 36.900 1.00 96.94 361 HIS A O 1
ATOM 2792 N N . TYR A 1 362 ? -42.884 8.652 37.068 1.00 96.69 362 TYR A N 1
ATOM 2793 C CA . TYR A 1 362 ? -42.980 9.912 37.788 1.00 96.69 362 TYR A CA 1
ATOM 2794 C C . TYR A 1 362 ? -44.140 9.870 38.776 1.00 96.69 362 TYR A C 1
ATOM 2796 O O . TYR A 1 362 ? -45.159 9.223 38.538 1.00 96.69 362 TYR A O 1
ATOM 2804 N N . THR A 1 363 ? -43.982 10.575 39.889 1.00 97.25 363 THR A N 1
ATOM 2805 C CA . THR A 1 363 ? -45.036 10.763 40.885 1.00 97.25 363 THR A CA 1
ATOM 2806 C C . THR A 1 363 ? -45.154 12.237 41.231 1.00 97.25 363 THR A C 1
ATOM 2808 O O . THR A 1 363 ? -44.162 12.969 41.235 1.00 97.25 363 THR A O 1
ATOM 2811 N N . GLN A 1 364 ? -46.380 12.673 41.508 1.00 97.25 364 GLN A N 1
ATOM 2812 C CA . GLN A 1 364 ? -46.661 14.006 42.017 1.00 97.25 364 GLN A CA 1
ATOM 2813 C C . GLN A 1 364 ? -47.339 13.878 43.379 1.00 97.25 364 GLN A C 1
ATOM 2815 O O . GLN A 1 364 ? -48.366 13.212 43.507 1.00 97.25 364 GLN A O 1
ATOM 2820 N N . GLN A 1 365 ? -46.775 14.535 44.389 1.00 96.88 365 GLN A N 1
ATOM 2821 C CA . GLN A 1 365 ? -47.356 14.620 45.724 1.00 96.88 365 GLN A CA 1
ATOM 2822 C C . GLN A 1 365 ? -47.425 16.091 46.139 1.00 96.88 365 GLN A C 1
ATOM 2824 O O . GLN A 1 365 ? -46.447 16.664 46.614 1.00 96.88 365 GLN A O 1
ATOM 2829 N N . GLY A 1 366 ? -48.589 16.710 45.922 1.00 95.00 366 GLY A N 1
ATOM 2830 C CA . GLY A 1 366 ? -48.763 18.151 46.098 1.00 95.00 366 GLY A CA 1
ATOM 2831 C C . GLY A 1 366 ? -47.956 18.946 45.068 1.00 95.00 366 GLY A C 1
ATOM 2832 O O . GLY A 1 366 ? -48.159 18.797 43.862 1.00 95.00 366 GLY A O 1
ATOM 2833 N N . ASP A 1 367 ? -47.042 19.780 45.557 1.00 95.56 367 ASP A N 1
ATOM 2834 C CA . ASP A 1 367 ? -46.123 20.624 44.785 1.00 95.56 367 ASP A CA 1
ATOM 2835 C C . ASP A 1 367 ? -44.800 19.925 44.421 1.00 95.56 367 ASP A C 1
ATOM 2837 O O . ASP A 1 367 ? -43.973 20.491 43.706 1.00 95.56 367 ASP A O 1
ATOM 2841 N N . LYS A 1 368 ? -44.591 18.684 44.880 1.00 95.31 368 LYS A N 1
ATOM 2842 C CA . LYS A 1 368 ? -43.373 17.915 44.610 1.00 95.31 368 LYS A CA 1
ATOM 2843 C C . LYS A 1 368 ? -43.567 16.940 43.459 1.00 95.31 368 LYS A C 1
ATOM 2845 O O . LYS A 1 368 ? -44.456 16.089 43.501 1.00 95.31 368 LYS A O 1
ATOM 2850 N N . PHE A 1 369 ? -42.664 17.018 42.486 1.00 94.88 369 PHE A N 1
ATOM 2851 C CA . PHE A 1 369 ? -42.505 16.034 41.420 1.00 94.88 369 PHE A CA 1
ATOM 2852 C C . PHE A 1 369 ? -41.286 15.162 41.712 1.00 94.88 369 PHE A C 1
ATOM 2854 O O . PHE A 1 369 ? -40.214 15.668 42.041 1.00 94.88 369 PHE A O 1
ATOM 2861 N N . SER A 1 370 ? -41.442 13.849 41.584 1.00 94.00 370 SER A N 1
ATOM 2862 C CA . SER A 1 370 ? -40.338 12.896 41.634 1.00 94.00 370 SER A CA 1
ATOM 2863 C C . SER A 1 370 ? -40.289 12.139 40.319 1.00 94.00 370 SER A C 1
ATOM 2865 O O . SER A 1 370 ? -41.285 11.542 39.915 1.00 94.00 370 SER A O 1
ATOM 2867 N N . PHE A 1 371 ? -39.133 12.169 39.665 1.00 93.50 371 PHE A N 1
ATOM 2868 C CA . PHE A 1 371 ? -38.863 11.435 38.436 1.00 93.50 371 PHE A CA 1
ATOM 2869 C C . PHE A 1 371 ? -37.917 10.278 38.751 1.00 93.50 371 PHE A C 1
ATOM 2871 O O . PHE A 1 371 ? -36.918 10.449 39.448 1.00 93.50 371 PHE A O 1
ATOM 2878 N N . GLN A 1 372 ? -38.235 9.100 38.232 1.00 94.12 372 GLN A N 1
ATOM 2879 C CA . GLN A 1 372 ? -37.365 7.933 38.221 1.00 94.12 372 GLN A CA 1
ATOM 2880 C C . GLN A 1 372 ? -37.116 7.533 36.771 1.00 94.12 372 GLN A C 1
ATOM 2882 O O . GLN A 1 372 ? -37.975 7.684 35.899 1.00 94.12 372 GLN A O 1
ATOM 2887 N N . GLY A 1 373 ? -35.915 7.051 36.502 1.00 92.00 373 GLY A N 1
ATOM 2888 C CA . GLY A 1 373 ? -35.437 6.911 35.143 1.00 92.00 373 GLY A CA 1
ATOM 2889 C C . GLY A 1 373 ? -33.939 6.682 35.088 1.00 92.00 373 GLY A C 1
ATOM 2890 O O . GLY A 1 373 ? -33.281 6.530 36.119 1.00 92.00 373 GLY A O 1
ATOM 2891 N N . GLU A 1 374 ? -33.408 6.657 33.874 1.00 91.06 374 GLU A N 1
ATOM 2892 C CA . GLU A 1 374 ? -32.001 6.397 33.601 1.00 91.06 374 GLU A CA 1
ATOM 2893 C C . GLU A 1 374 ? -31.332 7.595 32.926 1.00 91.06 374 GLU A C 1
ATOM 2895 O O . GLU A 1 374 ? -31.977 8.431 32.296 1.00 91.06 374 GLU A O 1
ATOM 2900 N N . ASN A 1 375 ? -30.004 7.654 33.034 1.00 89.38 375 ASN A N 1
ATOM 2901 C CA . ASN A 1 375 ? -29.153 8.636 32.357 1.00 89.38 375 ASN A CA 1
ATOM 2902 C C . ASN A 1 375 ? -29.426 10.111 32.716 1.00 89.38 375 ASN A C 1
ATOM 2904 O O . ASN A 1 375 ? -29.086 10.989 31.935 1.00 89.38 375 ASN A O 1
ATOM 2908 N N . PHE A 1 376 ? -29.950 10.428 33.904 1.00 85.44 376 PHE A N 1
ATOM 2909 C CA . PHE A 1 376 ? -30.143 11.827 34.338 1.00 85.44 376 PHE A CA 1
ATOM 2910 C C . PHE A 1 376 ? -28.850 12.630 34.579 1.00 85.44 376 PHE A C 1
ATOM 2912 O O . PHE A 1 376 ? -28.922 13.823 34.848 1.00 85.44 376 PHE A O 1
ATOM 2919 N N . GLY A 1 377 ? -27.674 12.005 34.475 1.00 81.50 377 GLY A N 1
ATOM 2920 C CA . GLY A 1 377 ? -26.394 12.638 34.802 1.00 81.50 377 GLY A CA 1
ATOM 2921 C C . GLY A 1 377 ? -26.001 12.454 36.268 1.00 81.50 377 GLY A C 1
ATOM 2922 O O . GLY A 1 377 ? -26.690 11.781 37.035 1.00 81.50 377 GLY A O 1
ATOM 2923 N N . THR A 1 378 ? -24.841 12.995 36.641 1.00 76.88 378 THR A N 1
ATOM 2924 C CA . THR A 1 378 ? -24.304 12.932 38.015 1.00 76.88 378 THR A CA 1
ATOM 2925 C C . THR A 1 378 ? -24.528 14.221 38.806 1.00 76.88 378 THR A C 1
ATOM 2927 O O . THR A 1 378 ? -24.324 14.235 40.019 1.00 76.88 378 THR A O 1
ATOM 2930 N N . GLN A 1 379 ? -24.973 15.290 38.144 1.00 71.12 379 GLN A N 1
ATOM 2931 C CA . GLN A 1 379 ? -25.314 16.563 38.765 1.00 71.12 379 GLN A CA 1
ATOM 2932 C C . GLN A 1 379 ? -26.790 16.865 38.517 1.00 71.12 379 GLN A C 1
ATOM 2934 O O . GLN A 1 379 ? -27.261 16.781 37.385 1.00 71.12 379 GLN A O 1
ATOM 2939 N N . ALA A 1 380 ? -27.514 17.206 39.583 1.00 63.09 380 ALA A N 1
ATOM 2940 C CA . ALA A 1 380 ? -28.812 17.849 39.443 1.00 63.09 380 ALA A CA 1
ATOM 2941 C C . ALA A 1 380 ? -28.558 19.266 38.907 1.00 63.09 380 ALA A C 1
ATOM 2943 O O . ALA A 1 380 ? -27.818 20.017 39.544 1.00 63.09 380 ALA A O 1
ATOM 2944 N N . MET A 1 381 ? -29.090 19.577 37.721 1.00 54.53 381 MET A N 1
ATOM 2945 C CA . MET A 1 381 ? -29.058 20.937 37.166 1.00 54.53 381 MET A CA 1
ATOM 2946 C C . MET A 1 381 ? -29.962 21.883 37.946 1.00 54.53 381 MET A C 1
ATOM 2948 O O . MET A 1 381 ? -31.043 21.427 38.391 1.00 54.53 381 MET A O 1
#

Sequence (381 aa):
MRLQGNLKLFIIWVILVNVNLVICEYSLVNYNGTILAFQPGIKSISLNNNFGKPIGVNNGGCFSSFDLSPLAKSWEPSSVFHVIDCNDESGSLEYSVSSISKYNKPSTSGGPTHFTANFMKLSLTQSTIKSISTTKGPIDYTEYFDPNDSSNLTIVFPPGIGPISLIYYSSPKIYKLNFSYASPIINSVSYKDGKVSLIGHNFFNSLDLLNITMDGSDIKRLIISIDHDLIVFKKDIFIAEKFVINLSIGGTSLESPYNVVEFLPKINYLTSVPNRGGPITITGAWFFMAHQNIPVTVDINMGTIPCKNPRSPDPSGTVLICDMPPSNGSEGRLVPSILINSVANLKTDLYFEYALPSVTHYTQQGDKFSFQGENFGTQAM

Radius of gyration: 40.13 Å; chains: 1; bounding box: 86×61×117 Å

Foldseek 3Di:
DDDDDDDDDDDDDDDQPPDPDDDDDDFRADPVRWTQADPFFAQDWWWDDPPPDIPDPHDRDTDGGDDCVVVVPDDDRDTDGDRDGRPPPPDDPPDDFWDFPDKDAAFLQWFKIKTFTPQQDSDPPDGQWDFKADPVGGFDWDKDDDPVDSGMIIITGHRHWDKMWTWGDGPPDIDIDIDIHDAWEFPDWDDDDQKIKGFTARQDFDLVQKFKDKQNHTQSVQWPGDHGGITMGGHHQQAWDKIFMWMGGNPGTYDDDPRIDTDAWAFDDKDAAFLQWFKIKTFTGRQAQDPPPDHKDKWKDFAPFTFADWDDPDNSRGIIMTIGHHHQQPPPWTFMWMAIPNGIHDGDPDTYGHDDWDFPDWDDDPPDIDTDTTRNGPDDD